Protein AF-A0A1V5UL06-F1 (afdb_monomer_lite)

Structure (mmCIF, N/CA/C/O backbone):
data_AF-A0A1V5UL06-F1
#
_entry.id   AF-A0A1V5UL06-F1
#
loop_
_atom_site.group_PDB
_atom_site.id
_atom_site.type_symbol
_atom_site.label_atom_id
_atom_site.label_alt_id
_atom_site.label_comp_id
_atom_site.label_asym_id
_atom_site.label_entity_id
_atom_site.label_seq_id
_atom_site.pdbx_PDB_ins_code
_atom_site.Cartn_x
_atom_site.Cartn_y
_atom_site.Cartn_z
_atom_site.occupancy
_atom_site.B_iso_or_equiv
_atom_site.auth_seq_id
_atom_site.auth_comp_id
_atom_site.auth_asym_id
_atom_site.auth_atom_id
_atom_site.pdbx_PDB_model_num
ATOM 1 N N . MET A 1 1 ? -26.670 49.322 -20.305 1.00 61.91 1 MET A N 1
ATOM 2 C CA . MET A 1 1 ? -25.931 48.305 -21.074 1.00 61.91 1 MET A CA 1
ATOM 3 C C . MET A 1 1 ? -24.459 48.566 -20.873 1.00 61.91 1 MET A C 1
ATOM 5 O O . MET A 1 1 ? -24.045 49.711 -21.017 1.00 61.91 1 MET A O 1
ATOM 9 N N . THR A 1 2 ? -23.713 47.546 -20.482 1.00 67.88 2 THR A N 1
ATOM 10 C CA . THR A 1 2 ? -22.257 47.604 -20.325 1.00 67.88 2 THR A CA 1
ATOM 11 C C . THR A 1 2 ? -21.647 46.531 -21.209 1.00 67.88 2 THR A C 1
ATOM 13 O O . THR A 1 2 ? -22.184 45.426 -21.271 1.00 67.88 2 THR A O 1
ATOM 16 N N . ASP A 1 3 ? -20.546 46.858 -21.878 1.00 75.12 3 ASP A N 1
ATOM 17 C CA . ASP A 1 3 ? -19.713 45.863 -22.546 1.00 75.12 3 ASP A CA 1
ATOM 18 C C . ASP A 1 3 ? -18.930 45.094 -21.473 1.00 75.12 3 ASP A C 1
ATOM 20 O O . ASP A 1 3 ? -18.195 45.691 -20.681 1.00 75.12 3 ASP A O 1
ATOM 24 N N . PHE A 1 4 ? -19.141 43.782 -21.407 1.00 76.56 4 PHE A N 1
ATOM 25 C CA . PHE A 1 4 ? -18.354 42.874 -20.588 1.00 76.56 4 PHE A CA 1
ATOM 26 C C . PHE A 1 4 ? -17.650 41.876 -21.503 1.00 76.56 4 PHE A C 1
ATOM 28 O O . PHE A 1 4 ? -18.233 40.868 -21.901 1.00 76.56 4 PHE A O 1
ATOM 35 N N . ASN A 1 5 ? -16.384 42.153 -21.821 1.00 79.12 5 ASN A N 1
ATOM 36 C CA . ASN A 1 5 ? -15.548 41.300 -22.667 1.00 79.12 5 ASN A CA 1
ATOM 37 C C . ASN A 1 5 ? -16.229 40.936 -24.003 1.00 79.12 5 ASN A C 1
ATOM 39 O O . ASN A 1 5 ? -16.225 39.775 -24.406 1.00 79.12 5 ASN A O 1
ATOM 43 N N . GLY A 1 6 ? -16.841 41.910 -24.677 1.00 74.81 6 GLY A N 1
ATOM 44 C CA . GLY A 1 6 ? -17.503 41.732 -25.970 1.00 74.81 6 GLY A CA 1
ATOM 45 C C . GLY A 1 6 ? -18.947 41.229 -25.893 1.00 74.81 6 GLY A C 1
ATOM 46 O O . GLY A 1 6 ? -19.542 40.982 -26.939 1.00 74.81 6 GLY A O 1
ATOM 47 N N . LEU A 1 7 ? -19.511 41.062 -24.691 1.00 79.12 7 LEU A N 1
ATOM 48 C CA . LEU A 1 7 ? -20.923 40.740 -24.468 1.00 79.12 7 LEU A CA 1
ATOM 49 C C . LEU A 1 7 ? -21.675 41.983 -23.984 1.00 79.12 7 LEU A C 1
ATOM 51 O O . LEU A 1 7 ? -21.314 42.577 -22.963 1.00 79.12 7 LEU A O 1
ATOM 55 N N . ILE A 1 8 ? -22.761 42.347 -24.667 1.00 78.75 8 ILE A N 1
ATOM 56 C CA . ILE A 1 8 ? -23.627 43.451 -24.261 1.00 78.75 8 ILE A CA 1
ATOM 57 C C . ILE A 1 8 ? -24.558 42.958 -23.153 1.00 78.75 8 ILE A C 1
ATOM 59 O O . ILE A 1 8 ? -25.515 42.219 -23.379 1.00 78.75 8 ILE A O 1
ATOM 63 N N . GLN A 1 9 ? -24.294 43.391 -21.920 1.00 77.31 9 GLN A N 1
ATOM 64 C CA . GLN A 1 9 ? -25.075 42.977 -20.757 1.00 77.31 9 GLN A CA 1
ATOM 65 C C . GLN A 1 9 ? -26.069 44.054 -20.317 1.00 77.31 9 GLN A C 1
ATOM 67 O O . GLN A 1 9 ? -25.774 45.257 -20.289 1.00 77.31 9 GLN A O 1
ATOM 72 N N . LEU A 1 10 ? -27.261 43.608 -19.919 1.00 79.50 10 LEU A N 1
ATOM 73 C CA . LEU A 1 10 ? -28.207 44.417 -19.157 1.00 79.50 10 LEU A CA 1
ATOM 74 C C . LEU A 1 10 ? -27.767 44.439 -17.683 1.00 79.50 10 LEU A C 1
ATOM 76 O O . LEU A 1 10 ? -27.421 43.400 -17.128 1.00 79.50 10 LEU A O 1
ATOM 80 N N . GLN A 1 11 ? -27.791 45.614 -17.051 1.00 73.38 11 GLN A N 1
ATOM 81 C CA . GLN A 1 11 ? -27.535 45.781 -15.613 1.00 73.38 11 GLN A CA 1
ATOM 82 C C . GLN A 1 11 ? -28.785 46.344 -14.925 1.00 73.38 11 GLN A C 1
ATOM 84 O O . GLN A 1 11 ? -29.619 46.961 -15.590 1.00 73.38 11 GLN A O 1
ATOM 89 N N . ASP A 1 12 ? -28.935 46.081 -13.623 1.00 66.75 12 ASP A N 1
ATOM 90 C CA . ASP A 1 12 ? -30.013 46.594 -12.757 1.00 66.75 12 ASP A CA 1
ATOM 91 C C . ASP A 1 12 ? -31.441 46.395 -13.303 1.00 66.75 12 ASP A C 1
ATOM 93 O O . ASP A 1 12 ? -32.307 47.266 -13.218 1.00 66.75 12 ASP A O 1
ATOM 97 N N . SER A 1 13 ? -31.700 45.231 -13.904 1.00 69.44 13 SER A N 1
ATOM 98 C CA . SER A 1 13 ? -32.981 44.930 -14.552 1.00 69.44 13 SER A CA 1
ATOM 99 C C . SER A 1 13 ? -33.966 44.245 -13.603 1.00 69.44 13 SER A C 1
ATOM 101 O O . SER A 1 13 ? -33.630 43.274 -12.929 1.00 69.44 13 SER A O 1
ATOM 103 N N . THR A 1 14 ? -35.220 44.703 -13.595 1.00 77.88 14 THR A N 1
ATOM 104 C CA . THR A 1 14 ? -36.337 43.987 -12.962 1.00 77.88 14 THR A CA 1
ATOM 105 C C . THR A 1 14 ? -36.957 43.020 -13.968 1.00 77.88 14 THR A C 1
ATOM 107 O O . THR A 1 14 ? -37.513 43.426 -14.986 1.00 77.88 14 THR A O 1
ATOM 110 N N . LEU A 1 15 ? -36.858 41.718 -13.695 1.00 76.94 15 LEU A N 1
ATOM 111 C CA . LEU A 1 15 ? -37.462 40.679 -14.529 1.00 76.94 15 LEU A CA 1
ATOM 112 C C . LEU A 1 15 ? -38.913 40.454 -14.095 1.00 76.94 15 LEU A C 1
ATOM 114 O O . LEU A 1 15 ? -39.171 40.022 -12.974 1.00 76.94 15 LEU A O 1
ATOM 118 N N . THR A 1 16 ? -39.864 40.718 -14.990 1.00 79.00 16 THR A N 1
ATOM 119 C CA . THR A 1 16 ? -41.279 40.383 -14.781 1.00 79.00 16 THR A CA 1
ATOM 120 C C . THR A 1 16 ? -41.680 39.291 -15.760 1.00 79.00 16 THR A C 1
ATOM 122 O O . THR A 1 16 ? -41.517 39.444 -16.969 1.00 79.00 16 THR A O 1
ATOM 125 N N . LYS A 1 17 ? -42.221 38.180 -15.252 1.00 77.06 17 LYS A N 1
ATOM 126 C CA . LYS A 1 17 ? -42.761 37.113 -16.098 1.00 77.06 17 LYS A CA 1
ATOM 127 C C . LYS A 1 17 ? -44.036 37.612 -16.784 1.00 77.06 17 LYS A C 1
ATOM 129 O O . LYS A 1 17 ? -45.027 37.890 -16.114 1.00 77.06 17 LYS A O 1
ATOM 134 N N . LEU A 1 18 ? -44.015 37.709 -18.109 1.00 77.12 18 LEU A N 1
ATOM 135 C CA . LEU A 1 18 ? -45.207 38.013 -18.903 1.00 77.12 18 LEU A CA 1
ATOM 136 C C . LEU A 1 18 ? -46.099 36.765 -19.011 1.00 77.12 18 LEU A C 1
ATOM 138 O O . LEU A 1 18 ? -45.602 35.646 -19.131 1.00 77.12 18 LEU A O 1
ATOM 142 N N . SER A 1 19 ? -47.420 36.951 -18.957 1.00 77.06 19 SER A N 1
ATOM 143 C CA . SER A 1 19 ? -48.423 35.881 -19.103 1.00 77.06 19 SER A CA 1
ATOM 144 C C . SER A 1 19 ? -48.846 35.629 -20.555 1.00 77.06 19 SER A C 1
ATOM 146 O O . SER A 1 19 ? -49.510 34.636 -20.843 1.00 77.06 19 SER A O 1
ATOM 148 N N . THR A 1 20 ? -48.462 36.510 -21.476 1.00 80.19 20 THR A N 1
ATOM 149 C CA . THR A 1 20 ? -48.689 36.379 -22.918 1.00 80.19 20 THR A CA 1
ATOM 150 C C . THR A 1 20 ? -47.498 35.715 -23.597 1.00 80.19 20 THR A C 1
ATOM 152 O O . THR A 1 20 ? -46.355 36.098 -23.346 1.00 80.19 20 THR A O 1
ATOM 155 N N . ALA A 1 21 ? -47.765 34.757 -24.488 1.00 74.25 21 ALA A N 1
ATOM 156 C CA . ALA A 1 21 ? -46.732 34.140 -25.313 1.00 74.25 21 ALA A CA 1
ATOM 157 C C . ALA A 1 21 ? -46.063 35.195 -26.209 1.00 74.25 21 ALA A C 1
ATOM 159 O O . ALA A 1 21 ? -46.745 35.969 -26.884 1.00 74.25 21 ALA A O 1
ATOM 160 N N . LEU A 1 22 ? -44.731 35.229 -26.193 1.00 72.94 22 LEU A N 1
ATOM 161 C CA . LEU A 1 22 ? -43.948 36.029 -27.129 1.00 72.94 22 LEU A CA 1
ATOM 162 C C . LEU A 1 22 ? -43.941 35.348 -28.508 1.00 72.94 22 LEU A C 1
ATOM 164 O O . LEU A 1 22 ? -44.071 34.121 -28.577 1.00 72.94 22 LEU A O 1
ATOM 168 N N . PRO A 1 23 ? -43.797 36.112 -29.605 1.00 77.25 23 PRO A N 1
ATOM 169 C CA . PRO A 1 23 ? -43.572 35.527 -30.921 1.00 77.25 23 PRO A CA 1
ATOM 170 C C . PRO A 1 23 ? -42.340 34.612 -30.894 1.00 77.25 23 PRO A C 1
ATOM 172 O O . PRO A 1 23 ? -41.382 34.873 -30.163 1.00 77.25 23 PRO A O 1
ATOM 175 N N . ALA A 1 24 ? -42.380 33.536 -31.683 1.00 73.56 24 ALA A N 1
ATOM 176 C CA . ALA A 1 24 ? -41.261 32.609 -31.796 1.00 73.56 24 ALA A CA 1
ATOM 177 C C . ALA A 1 24 ? -39.999 33.359 -32.246 1.00 73.56 24 ALA A C 1
ATOM 179 O O . ALA A 1 24 ? -40.051 34.188 -33.157 1.00 73.56 24 ALA A O 1
ATOM 180 N N . ILE A 1 25 ? -38.877 33.076 -31.587 1.00 74.56 25 ILE A N 1
ATOM 181 C CA . ILE A 1 25 ? -37.585 33.662 -31.936 1.00 74.56 25 ILE A CA 1
ATOM 182 C C . ILE A 1 25 ? -37.149 33.056 -33.271 1.00 74.56 25 ILE A C 1
ATOM 184 O O . ILE A 1 25 ? -37.057 31.836 -33.403 1.00 74.56 25 ILE A O 1
ATOM 188 N N . GLU A 1 26 ? -36.886 33.902 -34.266 1.00 80.69 26 GLU A N 1
ATOM 189 C CA . GLU A 1 26 ? -36.303 33.450 -35.527 1.00 80.69 26 GLU A CA 1
ATOM 190 C C . GLU A 1 26 ? -34.843 33.049 -35.289 1.00 80.69 26 GLU A C 1
ATOM 192 O O . GLU A 1 26 ? -33.985 33.884 -34.978 1.00 80.69 26 GLU A O 1
ATOM 197 N N . THR A 1 27 ? -34.579 31.748 -35.399 1.00 87.81 27 THR A N 1
ATOM 198 C CA . THR A 1 27 ? -33.259 31.173 -35.141 1.00 87.81 27 THR A CA 1
ATOM 199 C C . THR A 1 27 ? -32.315 31.485 -36.291 1.00 87.81 27 THR A C 1
ATOM 201 O O . THR A 1 27 ? -32.637 31.251 -37.455 1.00 87.81 27 THR A O 1
ATOM 204 N N . HIS A 1 28 ? -31.131 32.004 -35.974 1.00 91.62 28 HIS A N 1
ATOM 205 C CA . HIS A 1 28 ? -30.119 32.292 -36.983 1.00 91.62 28 HIS A CA 1
ATOM 206 C C . HIS A 1 28 ? -29.269 31.049 -37.265 1.00 91.62 28 HIS A C 1
ATOM 208 O O . HIS A 1 28 ? -28.649 30.501 -36.357 1.00 91.62 28 HIS A O 1
ATOM 214 N N . VAL A 1 29 ? -29.243 30.594 -38.517 1.00 94.56 29 VAL A N 1
ATOM 215 C CA . VAL A 1 29 ? -28.489 29.397 -38.910 1.00 94.56 29 VAL A CA 1
ATOM 216 C C . VAL A 1 29 ? -27.046 29.776 -39.225 1.00 94.56 29 VAL A C 1
ATOM 218 O O . VAL A 1 29 ? -26.790 30.567 -40.130 1.00 94.56 29 VAL A O 1
ATOM 221 N N . LEU A 1 30 ? -26.111 29.184 -38.491 1.00 93.75 30 LEU A N 1
ATOM 222 C CA . LEU A 1 30 ? -24.681 29.272 -38.740 1.00 93.75 30 LEU A CA 1
ATOM 223 C C . LEU A 1 30 ? -24.269 28.120 -39.657 1.00 93.75 30 LEU A C 1
ATOM 225 O O . LEU A 1 30 ? -24.392 26.951 -39.292 1.00 93.75 30 LEU A O 1
ATOM 229 N N . THR A 1 31 ? -23.768 28.456 -40.843 1.00 90.50 31 THR A N 1
ATOM 230 C CA . THR A 1 31 ? -23.200 27.492 -41.803 1.00 90.50 31 THR A CA 1
ATOM 231 C C . THR A 1 31 ? -21.673 27.528 -41.843 1.00 90.50 31 THR A C 1
ATOM 233 O O . THR A 1 31 ? -21.047 26.637 -42.406 1.00 90.50 31 THR A O 1
ATOM 236 N N . GLU A 1 32 ? -21.074 28.562 -41.256 1.00 91.56 32 GLU A N 1
ATOM 237 C CA . GLU A 1 32 ? -19.635 28.745 -41.106 1.00 91.56 32 GLU A CA 1
ATOM 238 C C . GLU A 1 32 ? -19.341 29.498 -39.803 1.00 91.56 32 GLU A C 1
ATOM 240 O O . GLU A 1 32 ? -20.228 30.134 -39.223 1.00 91.56 32 GLU A O 1
ATOM 245 N N . TRP A 1 33 ? -18.092 29.444 -39.339 1.00 94.31 33 TRP A N 1
ATOM 246 C CA . TRP A 1 33 ? -17.655 30.212 -38.177 1.00 94.31 33 TRP A CA 1
ATOM 247 C C . TRP A 1 33 ? -16.930 31.486 -38.613 1.00 94.31 33 TRP A C 1
ATOM 249 O O . TRP A 1 33 ? -15.745 31.455 -38.933 1.00 94.31 33 TRP A O 1
ATOM 259 N N . ASN A 1 34 ? -17.650 32.611 -38.632 1.00 91.94 34 ASN A N 1
ATOM 260 C CA . ASN A 1 34 ? -17.137 33.897 -39.109 1.00 91.94 34 ASN A CA 1
ATOM 261 C C . ASN A 1 34 ? -17.421 35.025 -38.095 1.00 91.94 34 ASN A C 1
ATOM 263 O O . ASN A 1 34 ? -18.500 35.626 -38.120 1.00 91.94 34 ASN A O 1
ATOM 267 N N . PRO A 1 35 ? -16.472 35.344 -37.193 1.00 89.06 35 PRO A N 1
ATOM 268 C CA . PRO A 1 35 ? -16.666 36.349 -36.144 1.00 89.06 35 PRO A CA 1
ATOM 269 C C . PRO A 1 35 ? -17.050 37.743 -36.653 1.00 89.06 35 PRO A C 1
ATOM 271 O O . PRO A 1 35 ? -17.808 38.445 -35.988 1.00 89.06 35 PRO A O 1
ATOM 274 N N . ALA A 1 36 ? -16.570 38.143 -37.835 1.00 87.12 36 ALA A N 1
ATOM 275 C CA . ALA A 1 36 ? -16.903 39.442 -38.416 1.00 87.12 36 ALA A CA 1
ATOM 276 C C . ALA A 1 36 ? -18.378 39.512 -38.841 1.00 87.12 36 ALA A C 1
ATOM 278 O O . ALA A 1 36 ? -19.034 40.529 -38.623 1.00 87.12 36 ALA A O 1
ATOM 279 N N . ALA A 1 37 ? -18.912 38.420 -39.396 1.00 87.75 37 ALA A N 1
ATOM 280 C CA . ALA A 1 37 ? -20.323 38.313 -39.763 1.00 87.75 37 ALA A CA 1
ATOM 281 C C . ALA A 1 37 ? -21.251 38.192 -38.541 1.00 87.75 37 ALA A C 1
ATOM 283 O O . ALA A 1 37 ? -22.420 38.556 -38.631 1.00 87.75 37 ALA A O 1
ATOM 284 N N . MET A 1 38 ? -20.733 37.721 -37.401 1.00 89.94 38 MET A N 1
ATOM 285 C CA . MET A 1 38 ? -21.482 37.560 -36.147 1.00 89.94 38 MET A CA 1
ATOM 286 C C . MET A 1 38 ? -21.454 38.799 -35.239 1.00 89.94 38 MET A C 1
ATOM 288 O O . MET A 1 38 ? -22.048 38.783 -34.160 1.00 89.94 38 MET A O 1
ATOM 292 N N . ALA A 1 39 ? -20.787 39.883 -35.643 1.00 85.44 39 ALA A N 1
ATOM 293 C CA . ALA A 1 39 ? -20.718 41.107 -34.853 1.00 85.44 39 ALA A CA 1
ATOM 294 C C . ALA A 1 39 ? -22.126 41.628 -34.486 1.00 85.44 39 ALA A C 1
ATOM 296 O O . ALA A 1 39 ? -22.972 41.838 -35.355 1.00 85.44 39 ALA A O 1
ATOM 297 N N . GLY A 1 40 ? -22.377 41.831 -33.188 1.00 83.38 40 GLY A N 1
ATOM 298 C CA . GLY A 1 40 ? -23.677 42.264 -32.657 1.00 83.38 40 GLY A CA 1
ATOM 299 C C . GLY A 1 40 ? -24.748 41.169 -32.571 1.00 83.38 40 GLY A C 1
ATOM 300 O O . GLY A 1 40 ? -25.914 41.476 -32.335 1.00 83.38 40 GLY A O 1
ATOM 301 N N . MET A 1 41 ? -24.384 39.900 -32.785 1.00 88.12 41 MET A N 1
ATOM 302 C CA . MET A 1 41 ? -25.264 38.745 -32.560 1.00 88.12 41 MET A CA 1
ATOM 303 C C . MET A 1 41 ? -25.082 38.119 -31.169 1.00 88.12 41 MET A C 1
ATOM 305 O O . MET A 1 41 ? -25.566 37.016 -30.922 1.00 88.12 41 MET A O 1
ATOM 309 N N . ASP A 1 42 ? -24.384 38.786 -30.253 1.00 84.38 42 ASP A N 1
ATOM 310 C CA . ASP A 1 42 ? -24.183 38.303 -28.893 1.00 84.38 42 ASP A CA 1
ATOM 311 C C . ASP A 1 42 ? -25.525 38.146 -28.151 1.00 84.38 42 ASP A C 1
ATOM 313 O O . ASP A 1 42 ? -26.398 39.011 -28.173 1.00 84.38 42 ASP A O 1
ATOM 317 N N . GLY A 1 43 ? -25.735 36.971 -27.554 1.00 83.19 43 GLY A N 1
ATOM 318 C CA . GLY A 1 43 ? -27.001 36.584 -26.932 1.00 83.19 43 GLY A CA 1
ATOM 319 C C . GLY A 1 43 ? -28.100 36.146 -27.912 1.00 83.19 43 GLY A C 1
ATOM 320 O O . GLY A 1 43 ? -29.183 35.766 -27.461 1.00 83.19 43 GLY A O 1
ATOM 321 N N . ARG A 1 44 ? -27.856 36.154 -29.232 1.00 89.25 44 ARG A N 1
ATOM 322 C CA . ARG A 1 44 ? -28.825 35.680 -30.235 1.00 89.25 44 ARG A CA 1
ATOM 323 C C . ARG A 1 44 ? -28.981 34.160 -30.176 1.00 89.25 44 ARG A C 1
ATOM 325 O O . ARG A 1 44 ? -28.013 33.435 -29.959 1.00 89.25 44 ARG A O 1
ATOM 332 N N . TRP A 1 45 ? -30.199 33.674 -30.416 1.00 91.94 45 TRP A N 1
ATOM 333 C CA . TRP A 1 45 ? -30.465 32.245 -30.584 1.00 91.94 45 TRP A CA 1
ATOM 334 C C . TRP A 1 45 ? -30.001 31.777 -31.969 1.00 91.94 45 TRP A C 1
ATOM 336 O O . TRP A 1 45 ? -30.427 32.328 -32.991 1.00 91.94 45 TRP A O 1
ATOM 346 N N . VAL A 1 46 ? -29.112 30.786 -31.999 1.00 95.31 46 VAL A N 1
ATOM 347 C CA . VAL A 1 46 ? -28.470 30.272 -33.212 1.00 95.31 46 VAL A CA 1
ATOM 348 C C . VAL A 1 46 ? -28.626 28.762 -33.338 1.00 95.31 46 VAL A C 1
ATOM 350 O O . VAL A 1 46 ? -28.783 28.058 -32.341 1.00 95.31 46 VAL A O 1
ATOM 353 N N . LYS A 1 47 ? -28.532 28.269 -34.573 1.00 95.81 47 LYS A N 1
ATOM 354 C CA . LYS A 1 47 ? -28.497 26.845 -34.907 1.00 95.81 47 LYS A CA 1
ATOM 355 C C . LYS A 1 47 ? -27.260 26.533 -35.741 1.00 95.81 47 LYS A C 1
ATOM 357 O O . LYS A 1 47 ? -26.999 27.236 -36.710 1.00 95.81 47 LYS A O 1
ATOM 362 N N . ALA A 1 48 ? -26.532 25.482 -35.391 1.00 96.00 48 ALA A N 1
ATOM 363 C CA . ALA A 1 48 ? -25.382 24.976 -36.134 1.00 96.00 48 ALA A CA 1
ATOM 364 C C . ALA A 1 48 ? -25.439 23.445 -36.161 1.00 96.00 48 ALA A C 1
ATOM 366 O O . ALA A 1 48 ? -25.595 22.818 -35.116 1.00 96.00 48 ALA A O 1
ATOM 367 N N . GLU A 1 49 ? -25.331 22.838 -37.338 1.00 95.94 49 GLU A N 1
ATOM 368 C CA . GLU A 1 49 ? -25.481 21.388 -37.517 1.00 95.94 49 GLU A CA 1
ATOM 369 C C . GLU A 1 49 ? -24.203 20.757 -38.077 1.00 95.94 49 GLU A C 1
ATOM 371 O O . GLU A 1 49 ? -23.420 21.421 -38.759 1.00 95.94 49 GLU A O 1
ATOM 376 N N . GLY A 1 50 ? -23.993 19.471 -37.786 1.00 93.69 50 GLY A N 1
ATOM 377 C CA . GLY A 1 50 ? -22.860 18.702 -38.308 1.00 93.69 50 GLY A CA 1
ATOM 378 C C . GLY A 1 50 ? -21.501 19.108 -37.730 1.00 93.69 50 GLY A C 1
ATOM 379 O O . GLY A 1 50 ? -20.475 18.946 -38.391 1.00 93.69 50 GLY A O 1
ATOM 380 N N . LEU A 1 51 ? -21.470 19.663 -36.517 1.00 96.81 51 LEU A N 1
ATOM 381 C CA . LEU A 1 51 ? -20.236 20.112 -35.880 1.00 96.81 51 LEU A CA 1
ATOM 382 C C . LEU A 1 51 ? -19.398 18.916 -35.416 1.00 96.81 51 LEU A C 1
ATOM 384 O O . LEU A 1 51 ? -19.901 17.986 -34.789 1.00 96.81 51 LEU A O 1
ATOM 388 N N . VAL A 1 52 ? -18.098 18.965 -35.681 1.00 94.38 52 VAL A N 1
ATOM 389 C CA . VAL A 1 52 ? -17.140 17.924 -35.302 1.00 94.38 52 VAL A CA 1
ATOM 390 C C . VAL A 1 52 ? -16.436 18.331 -34.016 1.00 94.38 52 VAL A C 1
ATOM 392 O O . VAL A 1 52 ? -15.878 19.429 -33.928 1.00 94.38 52 VAL A O 1
ATOM 395 N N . LYS A 1 53 ? -16.422 17.436 -33.025 1.00 95.06 53 LYS A N 1
ATOM 396 C CA . LYS A 1 53 ? -15.636 17.601 -31.800 1.00 95.06 53 LYS A CA 1
ATOM 397 C C . LYS A 1 53 ? -14.160 17.350 -32.092 1.00 95.06 53 LYS A C 1
ATOM 399 O O . LYS A 1 53 ? -13.788 16.302 -32.603 1.00 95.06 53 LYS A O 1
ATOM 404 N N . VAL A 1 54 ? -13.318 18.310 -31.736 1.00 92.56 54 VAL A N 1
ATOM 405 C CA . VAL A 1 54 ? -11.863 18.227 -31.900 1.00 92.56 54 VAL A CA 1
ATOM 406 C C . VAL A 1 54 ? -11.202 17.784 -30.600 1.00 92.56 54 VAL A C 1
ATOM 408 O O . VAL A 1 54 ? -10.375 16.879 -30.603 1.00 92.56 54 VAL A O 1
ATOM 411 N N . SER A 1 55 ? -11.531 18.436 -29.485 1.00 90.50 55 SER A N 1
ATOM 412 C CA . SER A 1 55 ? -10.926 18.149 -28.182 1.00 90.50 55 SER A CA 1
ATOM 413 C C . SER A 1 55 ? -11.757 18.720 -27.031 1.00 90.50 55 SER A C 1
ATOM 415 O O . SER A 1 55 ? -12.697 19.488 -27.238 1.00 90.50 55 SER A O 1
ATOM 417 N N . GLY A 1 56 ? -11.405 18.337 -25.802 1.00 92.12 56 GLY A N 1
ATOM 418 C CA . GLY A 1 56 ? -12.082 18.774 -24.581 1.00 92.12 56 GLY A CA 1
ATOM 419 C C . GLY A 1 56 ? -13.151 17.794 -24.095 1.00 92.12 56 GLY A C 1
ATOM 420 O O . GLY A 1 56 ? -13.712 17.001 -24.854 1.00 92.12 56 GLY A O 1
ATOM 421 N N . THR A 1 57 ? -13.418 17.839 -22.797 1.00 94.19 57 THR A N 1
ATOM 422 C CA . THR A 1 57 ? -14.465 17.070 -22.120 1.00 94.19 57 THR A CA 1
ATOM 423 C C . THR A 1 57 ? -15.246 17.996 -21.203 1.00 94.19 57 THR A C 1
ATOM 425 O O . THR A 1 57 ? -14.751 19.046 -20.787 1.00 94.19 57 THR A O 1
ATOM 428 N N . ILE A 1 58 ? -16.479 17.612 -20.895 1.00 94.75 58 ILE A N 1
ATOM 429 C CA . ILE A 1 58 ? -17.266 18.269 -19.862 1.00 94.75 58 ILE A CA 1
ATOM 430 C C . ILE A 1 58 ? -16.881 17.685 -18.504 1.00 94.75 58 ILE A C 1
ATOM 432 O O . ILE A 1 58 ? -17.075 16.497 -18.254 1.00 94.75 58 ILE A O 1
ATOM 436 N N . ASP A 1 59 ? -16.374 18.544 -17.627 1.00 95.25 59 ASP A N 1
ATOM 437 C CA . ASP A 1 59 ? -16.254 18.313 -16.191 1.00 95.25 59 ASP A CA 1
ATOM 438 C C . ASP A 1 59 ? -17.412 19.041 -15.496 1.00 95.25 59 ASP A C 1
ATOM 440 O O . ASP A 1 59 ? -17.525 20.267 -15.558 1.00 95.25 59 ASP A O 1
ATOM 444 N N . THR A 1 60 ? -18.295 18.289 -14.843 1.00 92.62 60 THR A N 1
ATOM 445 C CA . THR A 1 60 ? -19.536 18.822 -14.265 1.00 92.62 60 THR A CA 1
ATOM 446 C C . THR A 1 60 ? -19.316 19.700 -13.031 1.00 92.62 60 THR A C 1
ATOM 448 O O . THR A 1 60 ? -20.250 20.397 -12.620 1.00 92.62 60 THR A O 1
ATOM 451 N N . ALA A 1 61 ? -18.100 19.725 -12.468 1.00 91.88 61 ALA A N 1
ATOM 452 C CA . ALA A 1 61 ? -17.731 20.548 -11.317 1.00 91.88 61 ALA A CA 1
ATOM 453 C C . ALA A 1 61 ? -17.168 21.934 -11.699 1.00 91.88 61 ALA A C 1
ATOM 455 O O . ALA A 1 61 ? -17.052 22.816 -10.840 1.00 91.88 61 ALA A O 1
ATOM 456 N N . LYS A 1 62 ? -16.815 22.168 -12.972 1.00 94.12 62 LYS A N 1
ATOM 457 C CA . LYS A 1 62 ? -16.191 23.425 -13.428 1.00 94.12 62 LYS A CA 1
ATOM 458 C C . LYS A 1 62 ? -16.653 23.854 -14.823 1.00 94.12 62 LYS A C 1
ATOM 460 O O . LYS A 1 62 ? -17.376 23.149 -15.514 1.00 94.12 62 LYS A O 1
ATOM 465 N N . ASN A 1 63 ? -16.272 25.067 -15.230 1.00 95.25 63 ASN A N 1
ATOM 466 C CA . ASN A 1 63 ? -16.524 25.513 -16.601 1.00 95.25 63 ASN A CA 1
ATOM 467 C C . ASN A 1 63 ? -15.703 24.650 -17.564 1.00 95.25 63 ASN A C 1
ATOM 469 O O . ASN A 1 63 ? -14.522 24.409 -17.307 1.00 95.25 63 ASN A O 1
ATOM 473 N N . SER A 1 64 ? -16.319 24.224 -18.659 1.00 96.25 64 SER A N 1
ATOM 474 C CA . SER A 1 64 ? -15.709 23.313 -19.625 1.00 96.25 64 SER A CA 1
ATOM 475 C C . SER A 1 64 ? -15.731 23.929 -21.016 1.00 96.25 64 SER A C 1
ATOM 477 O O . SER A 1 64 ? -16.776 24.370 -21.489 1.00 96.25 64 SER A O 1
ATOM 479 N N . ASP A 1 65 ? -14.571 23.959 -21.662 1.00 96.19 65 ASP A N 1
ATOM 480 C CA . ASP A 1 65 ? -14.390 24.473 -23.015 1.00 96.19 65 ASP A CA 1
ATOM 481 C C . ASP A 1 65 ? -14.114 23.303 -23.961 1.00 96.19 65 ASP A C 1
ATOM 483 O O . ASP A 1 65 ? -13.126 22.583 -23.802 1.00 96.19 65 ASP A O 1
ATOM 487 N N . ILE A 1 66 ? -15.014 23.096 -24.919 1.00 97.62 66 ILE A N 1
ATOM 488 C CA . ILE A 1 66 ? -14.957 22.004 -25.882 1.00 97.62 66 ILE A CA 1
ATOM 489 C C . ILE A 1 66 ? -14.650 22.613 -27.241 1.00 97.62 66 ILE A C 1
ATOM 491 O O . ILE A 1 66 ? -15.384 23.471 -27.733 1.00 97.62 66 ILE A O 1
ATOM 495 N N . LYS A 1 67 ? -13.552 22.168 -27.854 1.00 97.00 67 LYS A N 1
ATOM 496 C CA . LYS A 1 67 ? -13.154 22.637 -29.179 1.00 97.00 67 LYS A CA 1
ATOM 497 C C . LYS A 1 67 ? -13.926 21.869 -30.236 1.00 97.00 67 LYS A C 1
ATOM 499 O O . LYS A 1 67 ? -13.852 20.641 -30.294 1.00 97.00 67 LYS A O 1
ATOM 504 N N . ILE A 1 68 ? -14.654 22.601 -31.066 1.00 97.06 68 ILE A N 1
ATOM 505 C CA . ILE A 1 68 ? -15.488 22.086 -32.152 1.00 97.06 68 ILE A CA 1
ATOM 506 C C . ILE A 1 68 ? -15.186 22.839 -33.447 1.00 97.06 68 ILE A C 1
ATOM 508 O O . ILE A 1 68 ? -14.588 23.912 -33.419 1.00 97.06 68 ILE A O 1
ATOM 512 N N . LYS A 1 69 ? -15.591 22.286 -34.587 1.00 95.44 69 LYS A N 1
ATOM 513 C CA . LYS A 1 69 ? -15.506 22.960 -35.887 1.00 95.44 69 LYS A CA 1
ATOM 514 C C . LYS A 1 69 ? -16.634 22.522 -36.812 1.00 95.44 69 LYS A C 1
ATOM 516 O O . LYS A 1 69 ? -17.171 21.428 -36.656 1.00 95.44 69 LYS A O 1
ATOM 521 N N . PHE A 1 70 ? -16.929 23.327 -37.827 1.00 94.50 70 PHE A N 1
ATOM 522 C CA . PHE A 1 70 ? -17.570 22.790 -39.031 1.00 94.50 70 PHE A CA 1
ATOM 523 C C . PHE A 1 70 ? -16.587 21.835 -39.741 1.00 94.50 70 PHE A C 1
ATOM 525 O O . PHE A 1 70 ? -15.375 22.009 -39.577 1.00 94.50 70 PHE A O 1
ATOM 532 N N . PRO A 1 71 ? -17.048 20.841 -40.523 1.00 87.62 71 PRO A N 1
ATOM 533 C CA . PRO A 1 71 ? -16.178 19.815 -41.115 1.00 87.62 71 PRO A CA 1
ATOM 534 C C . PRO A 1 71 ? -14.910 20.366 -41.802 1.00 87.62 71 PRO A C 1
ATOM 536 O O . PRO A 1 71 ? -13.802 19.883 -41.535 1.00 87.62 71 PRO A O 1
ATOM 539 N N . GLU A 1 72 ? -15.059 21.453 -42.566 1.00 84.38 72 GLU A N 1
ATOM 540 C CA . GLU A 1 72 ? -13.985 22.159 -43.289 1.00 84.38 72 GLU A CA 1
ATOM 541 C C . GLU A 1 72 ? -13.671 23.560 -42.713 1.00 84.38 72 GLU A C 1
ATOM 543 O O . GLU A 1 72 ? -13.057 24.389 -43.379 1.00 84.38 72 GLU A O 1
ATOM 548 N N . GLY A 1 73 ? -14.101 23.846 -41.478 1.00 85.19 73 GLY A N 1
ATOM 549 C CA . GLY A 1 73 ? -13.986 25.167 -40.850 1.00 85.19 73 GLY A CA 1
ATOM 550 C C . GLY A 1 73 ? -12.905 25.285 -39.772 1.00 85.19 73 GLY A C 1
ATOM 551 O O . GLY A 1 73 ? -12.285 24.303 -39.350 1.00 85.19 73 GLY A O 1
ATOM 552 N N . GLU A 1 74 ? -12.713 26.514 -39.291 1.00 89.56 74 GLU A N 1
ATOM 553 C CA . GLU A 1 74 ? -11.848 26.804 -38.146 1.00 89.56 74 GLU A CA 1
ATOM 554 C C . GLU A 1 74 ? -12.433 26.275 -36.829 1.00 89.56 74 GLU A C 1
ATOM 556 O O . GLU A 1 74 ? -13.639 26.055 -36.693 1.00 89.56 74 GLU A O 1
ATOM 561 N N . GLN A 1 75 ? -11.552 26.063 -35.849 1.00 94.44 75 GLN A N 1
ATOM 562 C CA . GLN A 1 75 ? -11.941 25.606 -34.520 1.00 94.44 75 GLN A CA 1
ATOM 563 C C . GLN A 1 75 ? -12.476 26.758 -33.676 1.00 94.44 75 GLN A C 1
ATOM 565 O O . GLN A 1 75 ? -11.886 27.835 -33.620 1.00 94.44 75 GLN A O 1
ATOM 570 N N . PHE A 1 76 ? -13.547 26.488 -32.944 1.00 95.69 76 PHE A N 1
ATOM 571 C CA . PHE A 1 76 ? -14.157 27.414 -32.004 1.00 95.69 76 PHE A CA 1
ATOM 572 C C . PHE A 1 76 ? -14.716 26.679 -30.785 1.00 95.69 76 PHE A C 1
ATOM 574 O O . PHE A 1 76 ? -14.593 25.459 -30.654 1.00 95.69 76 PHE A O 1
ATOM 581 N N . SER A 1 77 ? -15.265 27.441 -29.844 1.00 96.56 77 SER A N 1
ATOM 582 C CA . SER A 1 77 ? -15.651 26.941 -28.528 1.00 96.56 77 SER A CA 1
ATOM 583 C C . SER A 1 77 ? -17.142 26.633 -28.428 1.00 96.56 77 SER A C 1
ATOM 585 O O . SER A 1 77 ? -17.985 27.495 -28.680 1.00 96.56 77 SER A O 1
ATOM 587 N N . LEU A 1 78 ? -17.449 25.421 -27.968 1.00 97.56 78 LEU A N 1
ATOM 588 C CA . LEU A 1 78 ? -18.688 25.072 -27.280 1.00 97.56 78 LEU A CA 1
ATOM 589 C C . LEU A 1 78 ? -18.398 25.135 -25.774 1.00 97.56 78 LEU A C 1
ATOM 591 O O . LEU A 1 78 ? -17.704 24.275 -25.234 1.00 97.56 78 LEU A O 1
ATOM 595 N N . TYR A 1 79 ? -18.871 26.181 -25.102 1.00 97.00 79 TYR A N 1
ATOM 596 C CA . TYR A 1 79 ? -18.479 26.517 -23.735 1.00 97.00 79 TYR A CA 1
ATOM 597 C C . TYR A 1 79 ? -19.600 26.237 -22.732 1.00 97.00 79 TYR A C 1
ATOM 599 O O . TYR A 1 79 ? -20.553 27.011 -22.608 1.00 97.00 79 TYR A O 1
ATOM 607 N N . MET A 1 80 ? -19.471 25.157 -21.962 1.00 95.94 80 MET A N 1
ATOM 608 C CA . MET A 1 80 ? -20.414 24.827 -20.895 1.00 95.94 80 MET A CA 1
ATOM 609 C C . MET A 1 80 ? -20.042 25.550 -19.593 1.00 95.94 80 MET A C 1
ATOM 611 O O . MET A 1 80 ? -18.954 25.372 -19.038 1.00 95.94 80 MET A O 1
ATOM 615 N N . SER A 1 81 ? -20.980 26.330 -19.056 1.00 94.00 81 SER A N 1
ATOM 616 C CA . SER A 1 81 ? -20.824 26.986 -17.756 1.00 94.00 81 SER A CA 1
ATOM 617 C C . SER A 1 81 ? -21.164 26.045 -16.596 1.00 94.00 81 SER A C 1
ATOM 619 O O . SER A 1 81 ? -22.176 25.353 -16.631 1.00 94.00 81 SER A O 1
ATOM 621 N N . ARG A 1 82 ? -20.397 26.105 -15.500 1.00 94.12 82 ARG A N 1
ATOM 622 C CA . ARG A 1 82 ? -20.712 25.413 -14.236 1.00 94.12 82 ARG A CA 1
ATOM 623 C C . ARG A 1 82 ? -21.997 25.909 -13.570 1.00 94.12 82 ARG A C 1
ATOM 625 O O . ARG A 1 82 ? -22.475 25.285 -12.632 1.00 94.12 82 ARG A O 1
ATOM 632 N N . TYR A 1 83 ? -22.512 27.055 -14.011 1.00 94.00 83 TYR A N 1
ATOM 633 C CA . TYR A 1 83 ? -23.640 27.742 -13.388 1.00 94.00 83 TYR A CA 1
ATOM 634 C C . TYR A 1 83 ? -25.007 27.382 -13.991 1.00 94.00 83 TYR A C 1
ATOM 636 O O . TYR A 1 83 ? -26.019 27.860 -13.487 1.00 94.00 83 TYR A O 1
ATOM 644 N N . ILE A 1 84 ? -25.063 26.543 -15.033 1.00 94.12 84 ILE A N 1
ATOM 645 C CA . ILE A 1 84 ? -26.328 25.933 -15.492 1.00 94.12 84 ILE A CA 1
ATOM 646 C C . ILE A 1 84 ? -26.762 24.832 -14.511 1.00 94.12 84 ILE A C 1
ATOM 648 O O . ILE A 1 84 ? -25.954 24.414 -13.684 1.00 94.12 84 ILE A O 1
ATOM 652 N N . ALA A 1 85 ? -28.012 24.366 -14.559 1.00 94.56 85 ALA A N 1
ATOM 653 C CA . ALA A 1 85 ? -28.528 23.411 -13.574 1.00 94.56 85 ALA A CA 1
ATOM 654 C C . ALA A 1 85 ? -27.750 22.078 -13.574 1.00 94.56 85 ALA A C 1
ATOM 656 O O . ALA A 1 85 ? -27.303 21.599 -14.611 1.00 94.56 85 ALA A O 1
ATOM 657 N N . GLU A 1 86 ? -27.579 21.469 -12.398 1.00 93.44 86 GLU A N 1
ATOM 658 C CA . GLU A 1 86 ? -26.792 20.237 -12.243 1.00 93.44 86 GLU A CA 1
ATOM 659 C C . GLU A 1 86 ? -27.286 19.053 -13.094 1.00 93.44 86 GLU A C 1
ATOM 661 O O . GLU A 1 86 ? -26.436 18.431 -13.735 1.00 93.44 86 GLU A O 1
ATOM 666 N N . PRO A 1 87 ? -28.603 18.773 -13.204 1.00 94.75 87 PRO A N 1
ATOM 667 C CA . PRO A 1 87 ? -29.092 17.714 -14.087 1.00 94.75 87 PRO A CA 1
ATOM 668 C C . PRO A 1 87 ? -28.691 17.929 -15.551 1.00 94.75 87 PRO A C 1
ATOM 670 O O . PRO A 1 87 ? -28.252 16.992 -16.212 1.00 94.75 87 PRO A O 1
ATOM 673 N N . ASP A 1 88 ? -28.745 19.175 -16.032 1.00 96.25 88 ASP A N 1
ATOM 674 C CA . ASP A 1 88 ? -28.331 19.521 -17.392 1.00 96.25 88 ASP A CA 1
ATOM 675 C C . ASP A 1 88 ? -26.827 19.331 -17.603 1.00 96.25 88 ASP A C 1
ATOM 677 O O . ASP A 1 88 ? -26.412 18.869 -18.663 1.00 96.25 88 ASP A O 1
ATOM 681 N N . ARG A 1 89 ? -25.994 19.656 -16.600 1.00 96.00 89 ARG A N 1
ATOM 682 C CA . ARG A 1 89 ? -24.541 19.420 -16.678 1.00 96.00 89 ARG A CA 1
ATOM 683 C C . ARG A 1 89 ? -24.232 17.931 -16.788 1.00 96.00 89 ARG A C 1
ATOM 685 O O . ARG A 1 89 ? -23.375 17.560 -17.584 1.00 96.00 89 ARG A O 1
ATOM 692 N N . LEU A 1 90 ? -24.912 17.099 -15.998 1.00 94.94 90 LEU A N 1
ATOM 693 C CA . LEU A 1 90 ? -24.736 15.645 -16.019 1.00 94.94 90 LEU A CA 1
ATOM 694 C C . LEU A 1 90 ? -25.141 15.056 -17.376 1.00 94.94 90 LEU A C 1
ATOM 696 O O . LEU A 1 90 ? -24.358 14.319 -17.970 1.00 94.94 90 LEU A O 1
ATOM 700 N N . GLU A 1 91 ? -26.300 15.443 -17.911 1.00 96.88 91 GLU A N 1
ATOM 701 C CA . GLU A 1 91 ? -26.781 14.935 -19.203 1.00 96.88 91 GLU A CA 1
ATOM 702 C C . GLU A 1 91 ? -25.933 15.446 -20.385 1.00 96.88 91 GLU A C 1
ATOM 704 O O . GLU A 1 91 ? -25.607 14.690 -21.302 1.00 96.88 91 GLU A O 1
ATOM 709 N N . LEU A 1 92 ? -25.506 16.716 -20.367 1.00 96.62 92 LEU A N 1
ATOM 710 C CA . LEU A 1 92 ? -24.568 17.242 -21.364 1.00 96.62 92 LEU A CA 1
ATOM 711 C C . LEU A 1 92 ? -23.223 16.507 -21.311 1.00 96.62 92 LEU A C 1
ATOM 713 O O . LEU A 1 92 ? -22.655 16.212 -22.366 1.00 96.62 92 LEU A O 1
ATOM 717 N N . ALA A 1 93 ? -22.723 16.199 -20.109 1.00 95.75 93 ALA A N 1
ATOM 718 C CA . ALA A 1 93 ? -21.492 15.437 -19.933 1.00 95.75 93 ALA A CA 1
ATOM 719 C C . ALA A 1 93 ? -21.617 14.029 -20.509 1.00 95.75 93 ALA A C 1
ATOM 721 O O . ALA A 1 93 ? -20.728 13.604 -21.243 1.00 95.75 93 ALA A O 1
ATOM 722 N N . GLU A 1 94 ? -22.724 13.339 -20.241 1.00 95.31 94 GLU A N 1
ATOM 723 C CA . GLU A 1 94 ? -23.008 12.024 -20.813 1.00 95.31 94 GLU A CA 1
ATOM 724 C C . GLU A 1 94 ? -23.015 12.074 -22.350 1.00 95.31 94 GLU A C 1
ATOM 726 O O . GLU A 1 94 ? -22.295 11.310 -22.995 1.00 95.31 94 GLU A O 1
ATOM 731 N N . LYS A 1 95 ? -23.727 13.043 -22.943 1.00 94.75 95 LYS A N 1
ATOM 732 C CA . LYS A 1 95 ? -23.797 13.228 -24.402 1.00 94.75 95 LYS A CA 1
ATOM 733 C C . LYS A 1 95 ? -22.431 13.514 -25.032 1.00 94.75 95 LYS A C 1
ATOM 735 O O . LYS A 1 95 ? -22.032 12.816 -25.957 1.00 94.75 95 LYS A O 1
ATOM 740 N N . ILE A 1 96 ? -21.722 14.543 -24.561 1.00 94.56 96 ILE A N 1
ATOM 741 C CA . ILE A 1 96 ? -20.499 15.061 -25.205 1.00 94.56 96 ILE A CA 1
ATOM 742 C C . ILE A 1 96 ? -19.257 14.220 -24.878 1.00 94.56 96 ILE A C 1
ATOM 744 O O . ILE A 1 96 ? -18.350 14.110 -25.712 1.00 94.56 96 ILE A O 1
ATOM 748 N N . ASN A 1 97 ? -19.168 13.639 -23.679 1.00 95.44 97 ASN A N 1
ATOM 749 C CA . ASN A 1 97 ? -18.039 12.775 -23.320 1.00 95.44 97 ASN A CA 1
ATOM 750 C C . ASN A 1 97 ? -18.204 11.360 -23.884 1.00 95.44 97 ASN A C 1
ATOM 752 O O . ASN A 1 97 ? -17.196 10.728 -24.176 1.00 95.44 97 ASN A O 1
ATOM 756 N N . GLY A 1 98 ? -19.444 10.897 -24.081 1.00 89.19 98 GLY A N 1
ATOM 757 C CA . GLY A 1 98 ? -19.772 9.599 -24.678 1.00 89.19 98 GLY A CA 1
ATOM 758 C C . GLY A 1 98 ? -19.873 9.588 -26.209 1.00 89.19 98 GLY A C 1
ATOM 759 O O . GLY A 1 98 ? -20.381 8.621 -26.778 1.00 89.19 98 GLY A O 1
ATOM 760 N N . MET A 1 99 ? -19.444 10.656 -26.891 1.00 87.75 99 MET A N 1
ATOM 761 C CA . MET A 1 99 ? -19.434 10.702 -28.356 1.00 87.75 99 MET A CA 1
ATOM 762 C C . MET A 1 99 ? -18.444 9.691 -28.945 1.00 87.75 99 MET A C 1
ATOM 764 O O . MET A 1 99 ? -17.287 9.627 -28.527 1.00 87.75 99 MET A O 1
ATOM 768 N N . GLY A 1 100 ? -18.891 8.958 -29.963 1.00 82.69 100 GLY A N 1
ATOM 769 C CA . GLY A 1 100 ? -18.028 8.184 -30.848 1.00 82.69 100 GLY A CA 1
ATOM 770 C C . GLY A 1 100 ? -17.241 9.085 -31.803 1.00 82.69 100 GLY A C 1
ATOM 771 O O . GLY A 1 100 ? -17.575 10.251 -32.004 1.00 82.69 100 GLY A O 1
ATOM 772 N N . VAL A 1 101 ? -16.195 8.536 -32.422 1.00 79.50 101 VAL A N 1
ATOM 773 C CA . VAL A 1 101 ? -15.281 9.286 -33.310 1.00 79.50 101 VAL A CA 1
ATOM 774 C C . VAL A 1 101 ? -15.947 9.840 -34.577 1.00 79.50 101 VAL A C 1
ATOM 776 O O . VAL A 1 101 ? -15.454 10.815 -35.136 1.00 79.50 101 VAL A O 1
ATOM 779 N N . ASN A 1 102 ? -17.072 9.251 -34.996 1.00 81.56 102 ASN A N 1
ATOM 780 C CA . ASN A 1 102 ? -17.841 9.656 -36.178 1.00 81.56 102 ASN A CA 1
ATOM 781 C C . ASN A 1 102 ? -19.118 10.441 -35.828 1.00 81.56 102 ASN A C 1
ATOM 783 O O . ASN A 1 102 ? -19.858 10.840 -36.726 1.00 81.56 102 ASN A O 1
ATOM 787 N N . ASP A 1 103 ? -19.401 10.649 -34.539 1.00 91.56 103 ASP A N 1
ATOM 788 C CA . ASP A 1 103 ? -20.580 11.392 -34.104 1.00 91.56 103 ASP A CA 1
ATOM 789 C C . ASP A 1 103 ? -20.418 12.887 -34.416 1.00 91.56 103 ASP A C 1
ATOM 791 O O . ASP A 1 103 ? -19.337 13.463 -34.272 1.00 91.56 103 ASP A O 1
ATOM 795 N N . THR A 1 104 ? -21.518 13.546 -34.777 1.00 94.69 104 THR A N 1
ATOM 796 C CA . THR A 1 104 ? -21.556 15.004 -34.963 1.00 94.69 104 THR A CA 1
ATOM 797 C C . THR A 1 104 ? -22.493 15.670 -33.963 1.00 94.69 104 THR A C 1
ATOM 799 O O . THR A 1 104 ? -23.378 15.041 -33.378 1.00 94.69 104 THR A O 1
ATOM 802 N N . ILE A 1 105 ? -22.272 16.960 -33.725 1.00 97.38 105 ILE A N 1
ATOM 803 C CA . ILE A 1 105 ? -23.055 17.780 -32.805 1.00 97.38 105 ILE A CA 1
ATOM 804 C C . ILE A 1 105 ? -23.963 18.698 -33.619 1.00 97.38 105 ILE A C 1
ATOM 806 O O . ILE A 1 105 ? -23.495 19.503 -34.424 1.00 97.38 105 ILE A O 1
ATOM 810 N N . ASN A 1 106 ? -25.259 18.633 -33.335 1.00 97.44 106 ASN A N 1
ATOM 811 C CA . ASN A 1 106 ? -26.204 19.681 -33.686 1.00 97.44 106 ASN A CA 1
ATOM 812 C C . ASN A 1 106 ? -26.443 20.546 -32.447 1.00 97.44 106 ASN A C 1
ATOM 814 O O . ASN A 1 106 ? -26.851 20.046 -31.397 1.00 97.44 106 ASN A O 1
ATOM 818 N N . PHE A 1 107 ? -26.171 21.841 -32.571 1.00 97.56 107 PHE A N 1
ATOM 819 C CA . PHE A 1 107 ? -26.377 22.836 -31.532 1.00 97.56 107 PHE A CA 1
ATOM 820 C C . PHE A 1 107 ? -27.530 23.763 -31.901 1.00 97.56 107 PHE A C 1
ATOM 822 O O . PHE A 1 107 ? -27.573 24.299 -33.008 1.00 97.56 107 PHE A O 1
ATOM 829 N N . GLU A 1 108 ? -28.417 24.010 -30.945 1.00 96.12 108 GLU A N 1
ATOM 830 C CA . GLU A 1 108 ? -29.445 25.040 -31.042 1.00 96.12 108 GLU A CA 1
ATOM 831 C C . GLU A 1 108 ? -29.587 25.747 -29.692 1.00 96.12 108 GLU A C 1
ATOM 833 O O . GLU A 1 108 ? -30.062 25.175 -28.713 1.00 96.12 108 GLU A O 1
ATOM 838 N N . GLY A 1 109 ? -29.117 26.989 -29.613 1.00 94.44 109 GLY A N 1
ATOM 839 C CA . GLY A 1 109 ? -28.960 27.682 -28.340 1.00 94.44 109 GLY A CA 1
ATOM 840 C C . GLY A 1 109 ? -28.365 29.079 -28.485 1.00 94.44 109 GLY A C 1
ATOM 841 O O . GLY A 1 109 ? -28.234 29.593 -29.595 1.00 94.44 109 GLY A O 1
ATOM 842 N N . PRO A 1 110 ? -28.007 29.736 -27.373 1.00 93.69 110 PRO A N 1
ATOM 843 C CA . PRO A 1 110 ? -27.476 31.089 -27.414 1.00 93.69 110 PRO A CA 1
ATOM 844 C C . PRO A 1 110 ? -26.030 31.136 -27.927 1.00 93.69 110 PRO A C 1
ATOM 846 O O . PRO A 1 110 ? -25.167 30.361 -27.501 1.00 93.69 110 PRO A O 1
ATOM 849 N N . LEU A 1 111 ? -25.758 32.123 -28.781 1.00 93.56 111 LEU A N 1
ATOM 850 C CA . LEU A 1 111 ? -24.412 32.559 -29.135 1.00 93.56 111 LEU A CA 1
ATOM 851 C C . LEU A 1 111 ? -23.863 33.442 -28.005 1.00 93.56 111 LEU A C 1
ATOM 853 O O . LEU A 1 111 ? -24.305 34.573 -27.806 1.00 93.56 111 LEU A O 1
ATOM 857 N N . GLY A 1 112 ? -22.926 32.911 -27.226 1.00 90.62 112 GLY A N 1
ATOM 858 C CA . GLY A 1 112 ? -22.233 33.631 -26.163 1.00 90.62 112 GLY A CA 1
ATOM 859 C C . GLY A 1 112 ? -21.001 34.388 -26.661 1.00 90.62 112 GLY A C 1
ATOM 860 O O . GLY A 1 112 ? -20.506 34.162 -27.765 1.00 90.62 112 GLY A O 1
ATOM 861 N N . CYS A 1 113 ? -20.473 35.269 -25.809 1.00 86.62 113 CYS A N 1
ATOM 862 C CA . CYS A 1 113 ? -19.213 35.969 -26.042 1.00 86.62 113 CYS A CA 1
ATOM 863 C C . CYS A 1 113 ? -18.457 36.164 -24.715 1.00 86.62 113 CYS A C 1
ATOM 865 O O . CYS A 1 113 ? -19.052 36.573 -23.716 1.00 86.62 113 CYS A O 1
ATOM 867 N N . TYR A 1 114 ? -17.160 35.842 -24.700 1.00 86.50 114 TYR A N 1
ATOM 868 C CA . TYR A 1 114 ? -16.213 36.207 -23.638 1.00 86.50 114 TYR A CA 1
ATOM 869 C C . TYR A 1 114 ? -14.823 36.396 -24.253 1.00 86.50 114 TYR A C 1
ATOM 871 O O . TYR A 1 114 ? -14.066 35.445 -24.444 1.00 86.50 114 TYR A O 1
ATOM 879 N N . ASN A 1 115 ? -14.510 37.633 -24.628 1.00 86.06 115 ASN A N 1
ATOM 880 C CA . ASN A 1 115 ? -13.424 38.055 -25.522 1.00 86.06 115 ASN A CA 1
ATOM 881 C C . ASN A 1 115 ? -13.533 37.508 -26.959 1.00 86.06 115 ASN A C 1
ATOM 883 O O . ASN A 1 115 ? -13.135 38.198 -27.889 1.00 86.06 115 ASN A O 1
ATOM 887 N N . ASN A 1 116 ? -14.093 36.309 -27.149 1.00 89.88 116 ASN A N 1
ATOM 888 C CA . ASN A 1 116 ? -14.413 35.695 -28.436 1.00 89.88 116 ASN A CA 1
ATOM 889 C C . ASN A 1 116 ? -15.826 35.090 -28.409 1.00 89.88 116 ASN A C 1
ATOM 891 O O . ASN A 1 116 ? -16.328 34.732 -27.338 1.00 89.88 116 ASN A O 1
ATOM 895 N N . PHE A 1 117 ? -16.441 34.933 -29.586 1.00 93.88 117 PHE A N 1
ATOM 896 C CA . PHE A 1 117 ? -17.705 34.206 -29.732 1.00 93.88 117 PHE A CA 1
ATOM 897 C C . PHE A 1 117 ? -17.562 32.730 -29.339 1.00 93.88 117 PHE A C 1
ATOM 899 O O . PHE A 1 117 ? -16.504 32.122 -29.507 1.00 93.88 117 PHE A O 1
ATOM 906 N N . GLN A 1 118 ? -18.650 32.155 -28.835 1.00 95.00 118 GLN A N 1
ATOM 907 C CA . GLN A 1 118 ? -18.738 30.758 -28.411 1.00 95.00 118 GLN A CA 1
ATOM 908 C C . GLN A 1 118 ? -20.196 30.286 -28.417 1.00 95.00 118 GLN A C 1
ATOM 910 O O . GLN A 1 118 ? -21.115 31.079 -28.224 1.00 95.00 118 GLN A O 1
ATOM 915 N N . LEU A 1 119 ? -20.425 28.991 -28.617 1.00 97.19 119 LEU A N 1
ATOM 916 C CA . LEU A 1 119 ? -21.743 28.382 -28.437 1.00 97.19 119 LEU A CA 1
ATOM 917 C C . LEU A 1 119 ? -21.922 28.010 -26.962 1.00 97.19 119 LEU A C 1
ATOM 919 O O . LEU A 1 119 ? -21.060 27.343 -26.391 1.00 97.19 119 LEU A O 1
ATOM 923 N N . ASN A 1 120 ? -23.024 28.424 -26.336 1.00 95.81 120 ASN A N 1
ATOM 924 C CA . ASN A 1 120 ? -23.250 28.203 -24.905 1.00 95.81 120 ASN A CA 1
ATOM 925 C C . ASN A 1 120 ? -24.404 27.210 -24.682 1.00 95.81 120 ASN A C 1
ATOM 927 O O . ASN A 1 120 ? -25.564 27.621 -24.737 1.00 95.81 120 ASN A O 1
ATOM 931 N N . PRO A 1 121 ? -24.141 25.922 -24.392 1.00 95.81 121 PRO A N 1
ATOM 932 C CA . PRO A 1 121 ? -25.198 24.992 -24.028 1.00 95.81 121 PRO A CA 1
ATOM 933 C C . PRO A 1 121 ? -25.767 25.372 -22.658 1.00 95.81 121 PRO A C 1
ATOM 935 O O . PRO A 1 121 ? -25.078 25.307 -21.639 1.00 95.81 121 PRO A O 1
ATOM 938 N N . VAL A 1 122 ? -27.024 25.821 -22.644 1.00 92.94 122 VAL A N 1
ATOM 939 C CA . VAL A 1 122 ? -27.712 26.280 -21.421 1.00 92.94 122 VAL A CA 1
ATOM 940 C C . VAL A 1 122 ? -28.545 25.190 -20.749 1.00 92.94 122 VAL A C 1
ATOM 942 O O . VAL A 1 122 ? -28.927 25.348 -19.594 1.00 92.94 122 VAL A O 1
ATOM 945 N N . ASN A 1 123 ? -28.816 24.101 -21.468 1.00 94.00 123 ASN A N 1
ATOM 946 C CA . ASN A 1 123 ? -29.460 22.882 -20.986 1.00 94.00 123 ASN A CA 1
ATOM 947 C C . ASN A 1 123 ? -29.172 21.723 -21.954 1.00 94.00 123 ASN A C 1
ATOM 949 O O . ASN A 1 123 ? -28.647 21.940 -23.053 1.00 94.00 123 ASN A O 1
ATOM 953 N N . ALA A 1 124 ? -29.550 20.503 -21.584 1.00 90.12 124 ALA A N 1
ATOM 954 C CA . ALA A 1 124 ? -29.252 19.324 -22.391 1.00 90.12 124 ALA A CA 1
ATOM 955 C C . ALA A 1 124 ? -29.988 19.255 -23.741 1.00 90.12 124 ALA A C 1
ATOM 957 O O . ALA A 1 124 ? -29.540 18.532 -24.632 1.00 90.12 124 ALA A O 1
ATOM 958 N N . ALA A 1 125 ? -31.080 20.006 -23.922 1.00 94.00 125 ALA A N 1
ATOM 959 C CA . ALA A 1 125 ? -31.826 20.061 -25.181 1.00 94.00 125 ALA A CA 1
ATOM 960 C C . ALA A 1 125 ? -31.135 20.924 -26.251 1.00 94.00 125 ALA A C 1
ATOM 962 O O . ALA A 1 125 ? -31.394 20.744 -27.436 1.00 94.00 125 ALA A O 1
ATOM 963 N N . THR A 1 126 ? -30.222 21.819 -25.854 1.00 94.94 126 THR A N 1
ATOM 964 C CA . THR A 1 126 ? -29.456 22.652 -26.804 1.00 94.94 126 THR A CA 1
ATOM 965 C C . THR A 1 126 ? -28.413 21.881 -27.612 1.00 94.94 126 THR A C 1
ATOM 967 O O . THR A 1 126 ? -27.833 22.426 -28.549 1.00 94.94 126 THR A O 1
ATOM 970 N N . VAL A 1 127 ? -28.160 20.620 -27.254 1.00 97.00 127 VAL A N 1
ATOM 971 C CA . VAL A 1 127 ? -27.162 19.753 -27.881 1.00 97.00 127 VAL A CA 1
ATOM 972 C C . VAL A 1 127 ? -27.811 18.424 -28.239 1.00 97.00 127 VAL A C 1
ATOM 974 O O . VAL A 1 127 ? -28.265 17.677 -27.373 1.00 97.00 127 VAL A O 1
ATOM 977 N N . THR A 1 128 ? -27.793 18.103 -29.527 1.00 96.62 128 THR A N 1
ATOM 978 C CA . THR A 1 128 ? -28.192 16.797 -30.050 1.00 96.62 128 THR A CA 1
ATOM 979 C C . THR A 1 128 ? -26.980 16.121 -30.671 1.00 96.62 128 THR A C 1
ATOM 981 O O . THR A 1 128 ? -26.320 16.698 -31.533 1.00 96.62 128 THR A O 1
ATOM 984 N N . ILE A 1 129 ? -26.690 14.894 -30.237 1.00 95.31 129 ILE A N 1
ATOM 985 C CA . ILE A 1 129 ? -25.660 14.063 -30.859 1.00 95.31 129 ILE A CA 1
ATOM 986 C C . ILE A 1 129 ? -26.305 13.297 -32.005 1.00 95.31 129 ILE A C 1
ATOM 988 O O . ILE A 1 129 ? -27.228 12.511 -31.789 1.00 95.31 129 ILE A O 1
ATOM 992 N N . VAL A 1 130 ? -25.817 13.529 -33.217 1.00 92.44 130 VAL A N 1
ATOM 993 C CA . VAL A 1 130 ? -26.160 12.715 -34.379 1.00 92.44 130 VAL A CA 1
ATOM 994 C C . VAL A 1 130 ? -25.126 11.603 -34.446 1.00 92.44 130 VAL A C 1
ATOM 996 O O . VAL A 1 130 ? -23.940 11.873 -34.655 1.00 92.44 130 VAL A O 1
ATOM 999 N N . LYS A 1 131 ? -25.570 10.365 -34.210 1.00 87.81 131 LYS A N 1
ATOM 1000 C CA . LYS A 1 131 ? -24.694 9.196 -34.287 1.00 87.81 131 LYS A CA 1
ATOM 1001 C C . LYS A 1 131 ? -24.171 9.038 -35.708 1.00 87.81 131 LYS A C 1
ATOM 1003 O O . LYS A 1 131 ? -24.959 9.079 -36.652 1.00 87.81 131 LYS A O 1
ATOM 1008 N N . GLY A 1 132 ? -22.854 8.906 -35.842 1.00 71.69 132 GLY A N 1
ATOM 1009 C CA . GLY A 1 132 ? -22.249 8.560 -37.123 1.00 71.69 132 GLY A CA 1
ATOM 1010 C C . GLY A 1 132 ? -22.694 7.162 -37.545 1.00 71.69 132 GLY A C 1
ATOM 1011 O O . GLY A 1 132 ? -22.941 6.312 -36.690 1.00 71.69 132 GLY A O 1
ATOM 1012 N N . GLU A 1 133 ? -22.808 6.912 -38.847 1.00 60.97 133 GLU A N 1
ATOM 1013 C CA . GLU A 1 133 ? -22.895 5.533 -39.327 1.00 60.97 133 GLU A CA 1
ATOM 1014 C C . GLU A 1 133 ? -21.571 4.826 -38.986 1.00 60.97 133 GLU A C 1
ATOM 1016 O O . GLU A 1 133 ? -20.485 5.384 -39.196 1.00 60.97 133 GLU A O 1
ATOM 1021 N N . ASP A 1 134 ? -21.651 3.625 -38.405 1.00 53.31 134 ASP A N 1
ATOM 1022 C CA . ASP A 1 134 ? -20.472 2.776 -38.234 1.00 53.31 134 ASP A CA 1
ATOM 1023 C C . ASP A 1 134 ? -19.875 2.496 -39.622 1.00 53.31 134 ASP A C 1
ATOM 1025 O O . ASP A 1 134 ? -20.630 2.277 -40.576 1.00 53.31 134 ASP A O 1
ATOM 1029 N N . PRO A 1 135 ? -18.540 2.488 -39.785 1.00 48.56 135 PRO A N 1
ATOM 1030 C CA . PRO A 1 135 ? -17.963 2.029 -41.037 1.00 48.56 135 PRO A CA 1
ATOM 1031 C C . PRO A 1 135 ? -18.393 0.571 -41.249 1.00 48.56 135 PRO A C 1
ATOM 1033 O O . PRO A 1 135 ? -18.056 -0.302 -40.452 1.00 48.56 135 PRO A O 1
ATOM 1036 N N . GLU A 1 136 ? -19.147 0.290 -42.313 1.00 42.09 136 GLU A N 1
ATOM 1037 C CA . GLU A 1 136 ? -19.412 -1.086 -42.739 1.00 42.09 136 GLU A CA 1
ATOM 1038 C C . GLU A 1 136 ? -18.076 -1.751 -43.127 1.00 42.09 136 GLU A C 1
ATOM 1040 O O . GLU A 1 136 ? -17.563 -1.561 -44.230 1.00 42.09 136 GLU A O 1
ATOM 1045 N N . GLY A 1 137 ? -17.490 -2.522 -42.202 1.00 56.72 137 GLY A N 1
ATOM 1046 C CA . GLY A 1 137 ? -16.315 -3.368 -42.440 1.00 56.72 137 GLY A CA 1
ATOM 1047 C C . GLY A 1 137 ? -15.438 -3.594 -41.197 1.00 56.72 137 GLY A C 1
ATOM 1048 O O . GLY A 1 137 ? -15.509 -2.813 -40.249 1.00 56.72 137 GLY A O 1
ATOM 1049 N N . PRO A 1 138 ? -14.602 -4.655 -41.173 1.00 57.84 138 PRO A N 1
ATOM 1050 C CA . PRO A 1 138 ? -13.658 -4.885 -40.080 1.00 57.84 138 PRO A CA 1
ATOM 1051 C C . PRO A 1 138 ? -12.691 -3.701 -39.976 1.00 57.84 138 PRO A C 1
ATOM 1053 O O . PRO A 1 138 ? -11.936 -3.416 -40.909 1.00 57.84 138 PRO A O 1
ATOM 1056 N N . VAL A 1 139 ? -12.718 -2.992 -38.846 1.00 73.31 139 VAL A N 1
ATOM 1057 C CA . VAL A 1 139 ? -11.739 -1.937 -38.568 1.00 73.31 139 VAL A CA 1
ATOM 1058 C C . VAL A 1 139 ? -10.435 -2.595 -38.136 1.00 73.31 139 VAL A C 1
ATOM 1060 O O . VAL A 1 139 ? -10.395 -3.370 -37.185 1.00 73.31 139 VAL A O 1
ATOM 1063 N N . THR A 1 140 ? -9.360 -2.341 -38.874 1.00 81.75 140 THR A N 1
ATOM 1064 C CA . THR A 1 140 ? -8.045 -2.912 -38.571 1.00 81.75 140 THR A CA 1
ATOM 1065 C C . THR A 1 140 ? -7.419 -2.195 -37.377 1.00 81.75 140 THR A C 1
ATOM 1067 O O . THR A 1 140 ? -7.528 -0.965 -37.302 1.00 81.75 140 THR A O 1
ATOM 1070 N N . PRO A 1 141 ? -6.722 -2.904 -36.473 1.00 89.69 141 PRO A N 1
ATOM 1071 C CA . PRO A 1 141 ? -6.017 -2.253 -35.381 1.00 89.69 141 PRO A CA 1
ATOM 1072 C C . PRO A 1 141 ? -4.928 -1.346 -35.950 1.00 89.69 141 PRO A C 1
ATOM 1074 O O . PRO A 1 141 ? -4.249 -1.699 -36.913 1.00 89.69 141 PRO A O 1
ATOM 1077 N N . THR A 1 142 ? -4.766 -0.172 -35.350 1.00 90.88 142 THR A N 1
ATOM 1078 C CA . THR A 1 142 ? -3.684 0.775 -35.647 1.00 90.88 142 THR A CA 1
ATOM 1079 C C . THR A 1 142 ? -2.617 0.775 -34.559 1.00 90.88 142 THR A C 1
ATOM 1081 O O . THR A 1 142 ? -1.478 1.145 -34.824 1.00 90.88 142 THR A O 1
ATOM 1084 N N . GLU A 1 143 ? -2.966 0.342 -33.346 1.00 91.75 143 GLU A N 1
ATOM 1085 C CA . GLU A 1 143 ? -2.044 0.235 -32.217 1.00 91.75 143 GLU A CA 1
ATOM 1086 C C . GLU A 1 143 ? -2.404 -0.963 -31.334 1.00 91.75 143 GLU A C 1
ATOM 1088 O O . GLU A 1 143 ? -3.580 -1.235 -31.078 1.00 91.75 143 GLU A O 1
ATOM 1093 N N . LEU A 1 144 ? -1.369 -1.653 -30.854 1.00 94.56 144 LEU A N 1
ATOM 1094 C CA . LEU A 1 144 ? -1.445 -2.708 -29.851 1.00 94.56 144 LEU A CA 1
ATOM 1095 C C . LEU A 1 144 ? -0.473 -2.361 -28.720 1.00 94.56 144 LEU A C 1
ATOM 1097 O O . LEU A 1 144 ? 0.695 -2.068 -28.973 1.00 94.56 144 LEU A O 1
ATOM 1101 N N . SER A 1 145 ? -0.922 -2.419 -27.470 1.00 94.62 145 SER A N 1
ATOM 1102 C CA . SER A 1 145 ? -0.061 -2.194 -26.302 1.00 94.62 145 SER A CA 1
ATOM 1103 C C . SER A 1 145 ? -0.464 -3.092 -25.139 1.00 94.62 145 SER A C 1
ATOM 1105 O O . SER A 1 145 ? -1.591 -3.569 -25.080 1.00 94.62 145 SER A O 1
ATOM 1107 N N . PHE A 1 146 ? 0.450 -3.347 -24.203 1.00 94.56 146 PHE A N 1
ATOM 1108 C CA . PHE A 1 146 ? 0.165 -4.177 -23.033 1.00 94.56 146 PHE A CA 1
ATOM 1109 C C . PHE A 1 146 ? 0.042 -3.348 -21.757 1.00 94.56 146 PHE A C 1
ATOM 1111 O O . PHE A 1 146 ? 0.743 -2.355 -21.562 1.00 94.56 146 PHE A O 1
ATOM 1118 N N . THR A 1 147 ? -0.833 -3.775 -20.851 1.00 94.38 147 THR A N 1
ATOM 1119 C CA . THR A 1 147 ? -0.922 -3.255 -19.484 1.00 94.38 147 THR A CA 1
ATOM 1120 C C . THR A 1 147 ? -0.951 -4.417 -18.482 1.00 94.38 147 THR A C 1
ATOM 1122 O O . THR A 1 147 ? -1.910 -5.192 -18.479 1.00 94.38 147 THR A O 1
ATOM 1125 N N . PRO A 1 148 ? 0.082 -4.565 -17.628 1.00 92.69 148 PRO A N 1
ATOM 1126 C CA . PRO A 1 148 ? 1.342 -3.807 -17.632 1.00 92.69 148 PRO A CA 1
ATOM 1127 C C . PRO A 1 148 ? 2.182 -4.088 -18.895 1.00 92.69 148 PRO A C 1
ATOM 1129 O O . PRO A 1 148 ? 2.021 -5.126 -19.526 1.00 92.69 148 PRO A O 1
ATOM 1132 N N . GLY A 1 149 ? 3.083 -3.169 -19.266 1.00 91.19 149 GLY A N 1
ATOM 1133 C CA . GLY A 1 149 ? 3.975 -3.324 -20.431 1.00 91.19 149 GLY A CA 1
ATOM 1134 C C . GLY A 1 149 ? 5.222 -4.184 -20.172 1.00 91.19 149 GLY A C 1
ATOM 1135 O O . GLY A 1 149 ? 5.952 -4.524 -21.101 1.00 91.19 149 GLY A O 1
ATOM 1136 N N . ASN A 1 150 ? 5.479 -4.536 -18.913 1.00 93.75 150 ASN A N 1
ATOM 1137 C CA . ASN A 1 150 ? 6.554 -5.436 -18.511 1.00 93.75 150 ASN A CA 1
ATOM 1138 C C . ASN A 1 150 ? 6.191 -6.197 -17.227 1.00 93.75 150 ASN A C 1
ATOM 1140 O O . ASN A 1 150 ? 5.265 -5.800 -16.515 1.00 93.75 150 ASN A O 1
ATOM 1144 N N . ALA A 1 151 ? 6.924 -7.271 -16.935 1.00 94.00 151 ALA A N 1
ATOM 1145 C CA . ALA A 1 151 ? 6.885 -7.949 -15.644 1.00 94.00 151 ALA A CA 1
ATOM 1146 C C . ALA A 1 151 ? 8.220 -8.624 -15.307 1.00 94.00 151 ALA A C 1
ATOM 1148 O O . ALA A 1 151 ? 8.999 -8.980 -16.194 1.00 94.00 151 ALA A O 1
ATOM 1149 N N . ILE A 1 152 ? 8.434 -8.844 -14.009 1.00 94.25 152 ILE A N 1
ATOM 1150 C CA . ILE A 1 152 ? 9.515 -9.668 -13.470 1.00 94.25 152 ILE A CA 1
ATOM 1151 C C . ILE A 1 152 ? 8.879 -10.893 -12.808 1.00 94.25 152 ILE A C 1
ATOM 1153 O O . ILE A 1 152 ? 7.971 -10.736 -11.993 1.00 94.25 152 ILE A O 1
ATOM 1157 N N . LEU A 1 153 ? 9.328 -12.099 -13.159 1.00 95.31 153 LEU A N 1
ATOM 1158 C CA . LEU A 1 153 ? 8.798 -13.362 -12.636 1.00 95.31 153 LEU A CA 1
ATOM 1159 C C . LEU A 1 153 ? 9.909 -14.297 -12.151 1.00 95.31 153 LEU A C 1
ATOM 1161 O O . LEU A 1 153 ? 11.032 -14.275 -12.644 1.00 95.31 153 LEU A O 1
ATOM 1165 N N . GLU A 1 154 ? 9.568 -15.173 -11.214 1.00 95.56 154 GLU A N 1
ATOM 1166 C CA . GLU A 1 154 ? 10.377 -16.351 -10.888 1.00 95.56 154 GLU A CA 1
ATOM 1167 C C . GLU A 1 154 ? 10.062 -17.494 -11.873 1.00 95.56 154 GLU A C 1
ATOM 1169 O O . GLU A 1 154 ? 8.987 -17.488 -12.490 1.00 95.56 154 GLU A O 1
ATOM 1174 N N . PRO A 1 155 ? 10.935 -18.509 -12.015 1.00 96.75 155 PRO A N 1
ATOM 1175 C CA . PRO A 1 155 ? 10.674 -19.646 -12.890 1.00 96.75 155 PRO A CA 1
ATOM 1176 C C . PRO A 1 155 ? 9.346 -20.320 -12.534 1.00 96.75 155 PRO A C 1
ATOM 1178 O O . PRO A 1 155 ? 8.957 -20.370 -11.367 1.00 96.75 155 PRO A O 1
ATOM 1181 N N . THR A 1 156 ? 8.649 -20.8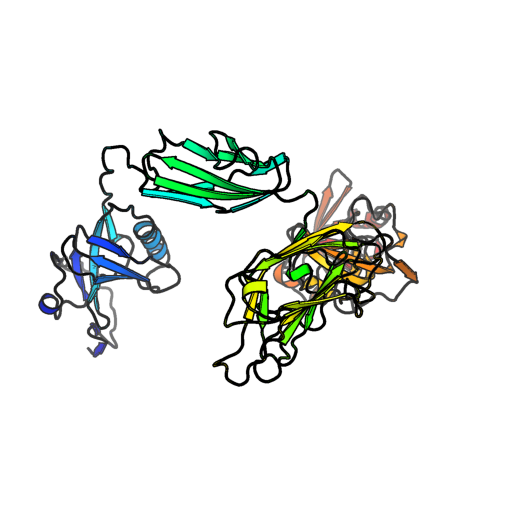60 -13.535 1.00 96.31 156 THR A N 1
ATOM 1182 C CA . THR A 1 156 ? 7.325 -21.514 -13.435 1.00 96.31 156 THR A CA 1
ATOM 1183 C C . THR A 1 156 ? 6.135 -20.598 -13.137 1.00 96.31 156 THR A C 1
ATOM 1185 O O . THR A 1 156 ? 4.992 -21.034 -13.284 1.00 96.31 156 THR A O 1
ATOM 1188 N N . LYS A 1 157 ? 6.353 -19.333 -12.753 1.00 97.56 157 LYS A N 1
ATOM 1189 C CA . LYS A 1 157 ? 5.257 -18.377 -12.549 1.00 97.56 157 LYS A CA 1
ATOM 1190 C C . LYS A 1 157 ? 4.673 -17.932 -13.888 1.00 97.56 157 LYS A C 1
ATOM 1192 O O . LYS A 1 157 ? 5.353 -17.908 -14.916 1.00 97.56 157 LYS A O 1
ATOM 1197 N N . THR A 1 158 ? 3.401 -17.550 -13.855 1.00 97.38 158 THR A N 1
ATOM 1198 C CA . THR A 1 158 ? 2.648 -17.124 -15.036 1.00 97.38 158 THR A CA 1
ATOM 1199 C C . THR A 1 158 ? 2.050 -15.740 -14.847 1.00 97.38 158 THR A C 1
ATOM 1201 O O . THR A 1 158 ? 1.618 -15.402 -13.746 1.00 97.38 158 THR A O 1
ATOM 1204 N N . ILE A 1 159 ? 1.936 -14.981 -15.933 1.00 97.25 159 ILE A N 1
ATOM 1205 C CA . ILE A 1 159 ? 1.197 -13.717 -15.990 1.00 97.25 159 ILE A CA 1
ATOM 1206 C C . ILE A 1 159 ? 0.396 -13.646 -17.291 1.00 97.25 159 ILE A C 1
ATOM 1208 O O . ILE A 1 159 ? 0.826 -14.161 -18.319 1.00 97.25 159 ILE A O 1
ATOM 1212 N N . GLN A 1 160 ? -0.764 -12.998 -17.259 1.00 97.38 160 GLN A N 1
ATOM 1213 C CA . GLN A 1 160 ? -1.538 -12.674 -18.454 1.00 97.38 160 GLN A CA 1
ATOM 1214 C C . GLN A 1 160 ? -1.723 -11.150 -18.506 1.00 97.38 160 GLN A C 1
ATOM 1216 O O . GLN A 1 160 ? -2.621 -10.630 -17.841 1.00 97.38 160 GLN A O 1
ATOM 1221 N N . PRO A 1 161 ? -0.841 -10.409 -19.204 1.00 93.44 161 PRO A N 1
ATOM 1222 C CA . PRO A 1 161 ? -0.996 -8.967 -19.349 1.00 93.44 161 PRO A CA 1
ATOM 1223 C C . PRO A 1 161 ? -2.220 -8.646 -20.218 1.00 93.44 161 PRO A C 1
ATOM 1225 O O . PRO A 1 161 ? -2.581 -9.407 -21.116 1.00 93.44 161 PRO A O 1
ATOM 1228 N N . THR A 1 162 ? -2.855 -7.501 -19.969 1.00 95.88 162 THR A N 1
ATOM 1229 C CA . THR A 1 162 ? -4.000 -7.047 -20.772 1.00 95.88 162 THR A CA 1
ATOM 1230 C C . THR A 1 162 ? -3.495 -6.467 -22.088 1.00 95.88 162 THR A C 1
ATOM 1232 O O . THR A 1 162 ? -2.657 -5.568 -22.062 1.00 95.88 162 THR A O 1
ATOM 1235 N N . LEU A 1 163 ? -3.992 -6.958 -23.226 1.00 95.12 163 LEU A N 1
ATOM 1236 C CA . LEU A 1 163 ? -3.736 -6.365 -24.541 1.00 95.12 163 LEU A CA 1
ATOM 1237 C C . LEU A 1 163 ? -4.763 -5.254 -24.805 1.00 95.12 163 LEU A C 1
ATOM 1239 O O . LEU A 1 163 ? -5.957 -5.524 -24.913 1.00 95.12 163 LEU A O 1
ATOM 1243 N N . ASN A 1 164 ? -4.296 -4.017 -24.924 1.00 92.12 164 ASN A N 1
ATOM 1244 C CA . ASN A 1 164 ? -5.088 -2.866 -25.336 1.00 92.12 164 ASN A CA 1
ATOM 1245 C C . ASN A 1 164 ? -4.989 -2.683 -26.851 1.00 92.12 164 ASN A C 1
ATOM 1247 O O . ASN A 1 164 ? -3.913 -2.836 -27.434 1.00 92.12 164 ASN A O 1
ATOM 1251 N N . VAL A 1 165 ? -6.107 -2.310 -27.470 1.00 91.44 165 VAL A N 1
ATOM 1252 C CA . VAL A 1 165 ? -6.239 -2.208 -28.925 1.00 91.44 165 VAL A CA 1
ATOM 1253 C C . VAL A 1 165 ? -6.887 -0.882 -29.292 1.00 91.44 165 VAL A C 1
ATOM 1255 O O . VAL A 1 165 ? -7.901 -0.502 -28.703 1.00 91.44 165 VAL A O 1
ATOM 1258 N N . VAL A 1 166 ? -6.305 -0.187 -30.269 1.00 86.69 166 VAL A N 1
ATOM 1259 C CA . VAL A 1 166 ? -6.842 1.065 -30.815 1.00 86.69 166 VAL A CA 1
ATOM 1260 C C . VAL A 1 166 ? -7.092 0.895 -32.319 1.00 86.69 166 VAL A C 1
ATOM 1262 O O . VAL A 1 166 ? -6.181 0.437 -33.013 1.00 86.69 166 VAL A O 1
ATOM 1265 N N . PRO A 1 167 ? -8.275 1.280 -32.839 1.00 85.31 167 PRO A N 1
ATOM 1266 C CA . PRO A 1 167 ? -9.464 1.698 -32.087 1.00 85.31 167 PRO A CA 1
ATOM 1267 C C . PRO A 1 167 ? -10.103 0.531 -31.311 1.00 85.31 167 PRO A C 1
ATOM 1269 O O . PRO A 1 167 ? -9.888 -0.641 -31.623 1.00 85.31 167 PRO A O 1
ATOM 1272 N N . ALA A 1 168 ? -10.910 0.854 -30.297 1.00 75.06 168 ALA A N 1
ATOM 1273 C CA . ALA A 1 168 ? -11.700 -0.155 -29.597 1.00 75.06 168 ALA A CA 1
ATOM 1274 C C . ALA A 1 168 ? -12.657 -0.850 -30.583 1.00 75.06 168 ALA A C 1
ATOM 1276 O O . ALA A 1 168 ? -13.296 -0.185 -31.395 1.00 75.06 168 ALA A O 1
ATOM 1277 N N . GLY A 1 169 ? -12.747 -2.181 -30.514 1.00 74.31 169 GLY A N 1
ATOM 1278 C CA . GLY A 1 169 ? -13.547 -2.979 -31.451 1.00 74.31 169 GLY A CA 1
ATOM 1279 C C . GLY A 1 169 ? -12.834 -3.344 -32.758 1.00 74.31 169 GLY A C 1
ATOM 1280 O O . GLY A 1 169 ? -13.475 -3.905 -33.643 1.00 74.31 169 GLY A O 1
ATOM 1281 N N . ALA A 1 170 ? -11.532 -3.057 -32.881 1.00 83.38 170 ALA A N 1
ATOM 1282 C CA . ALA A 1 170 ? -10.742 -3.533 -34.008 1.00 83.38 170 ALA A CA 1
ATOM 1283 C C . ALA A 1 170 ? -10.710 -5.061 -34.114 1.00 83.38 170 ALA A C 1
ATOM 1285 O O . ALA A 1 170 ? -10.731 -5.777 -33.111 1.00 83.38 170 ALA A O 1
ATOM 1286 N N . ASP A 1 171 ? -10.656 -5.541 -35.353 1.00 85.81 171 ASP A N 1
ATOM 1287 C CA . ASP A 1 171 ? -10.620 -6.959 -35.675 1.00 85.81 171 ASP A CA 1
ATOM 1288 C C . ASP A 1 171 ? -9.268 -7.573 -35.278 1.00 85.81 171 ASP A C 1
ATOM 1290 O O . ASP A 1 171 ? -8.204 -7.127 -35.710 1.00 85.81 171 ASP A O 1
ATOM 1294 N N . LEU A 1 172 ? -9.321 -8.610 -34.441 1.00 90.50 172 LEU A N 1
ATOM 1295 C CA . LEU A 1 172 ? -8.166 -9.356 -33.935 1.00 90.50 172 LEU A CA 1
ATOM 1296 C C . LEU A 1 172 ? -8.154 -10.806 -34.435 1.00 90.50 172 LEU A C 1
ATOM 1298 O O . LEU A 1 172 ? -7.483 -11.647 -33.840 1.00 90.50 172 LEU A O 1
ATOM 1302 N N . THR A 1 173 ? -8.904 -11.122 -35.496 1.00 87.06 173 THR A N 1
ATOM 1303 C CA . THR A 1 173 ? -9.033 -12.493 -36.021 1.00 87.06 173 THR A CA 1
ATOM 1304 C C . THR A 1 173 ? -7.672 -13.136 -36.330 1.00 87.06 173 THR A C 1
ATOM 1306 O O . THR A 1 173 ? -7.490 -14.323 -36.064 1.00 87.06 173 THR A O 1
ATOM 1309 N N . ASP A 1 174 ? -6.694 -12.344 -36.782 1.00 89.31 174 ASP A N 1
ATOM 1310 C CA . ASP A 1 174 ? -5.328 -12.791 -37.103 1.00 89.31 174 ASP A CA 1
ATOM 1311 C C . ASP A 1 174 ? -4.302 -12.529 -35.980 1.00 89.31 174 ASP A C 1
ATOM 1313 O O . ASP A 1 174 ? -3.100 -12.436 -36.237 1.00 89.31 174 ASP A O 1
ATOM 1317 N N . LEU A 1 175 ? -4.747 -12.371 -34.728 1.00 95.69 175 LEU A N 1
ATOM 1318 C CA . LEU A 1 175 ? -3.854 -12.118 -33.596 1.00 95.69 175 LEU A CA 1
ATOM 1319 C C . LEU A 1 175 ? -2.941 -13.316 -33.310 1.00 95.69 175 LEU A C 1
ATOM 1321 O O . LEU A 1 175 ? -3.395 -14.408 -32.965 1.00 95.69 175 LEU A O 1
ATOM 1325 N N . VAL A 1 176 ? -1.633 -13.072 -33.367 1.00 96.44 176 VAL A N 1
ATOM 1326 C CA . VAL A 1 176 ? -0.599 -14.053 -33.027 1.00 96.44 176 VAL A CA 1
ATOM 1327 C C . VAL A 1 176 ? 0.247 -13.539 -31.873 1.00 96.44 176 VAL A C 1
ATOM 1329 O O . VAL A 1 176 ? 0.816 -12.448 -31.944 1.00 96.44 176 VAL A O 1
ATOM 1332 N N . TYR A 1 177 ? 0.367 -14.362 -30.833 1.00 97.81 177 TYR A N 1
ATOM 1333 C CA . TYR A 1 177 ? 1.350 -14.167 -29.776 1.00 97.81 177 TYR A CA 1
ATOM 1334 C C . TYR A 1 177 ? 2.631 -14.937 -30.092 1.00 97.81 177 TYR A C 1
ATOM 1336 O O . TYR A 1 177 ? 2.578 -16.106 -30.475 1.00 97.81 177 TYR A O 1
ATOM 1344 N N . ALA A 1 178 ? 3.781 -14.302 -29.893 1.00 97.44 178 ALA A N 1
ATOM 1345 C CA . ALA A 1 178 ? 5.086 -14.933 -30.044 1.00 97.44 178 ALA A CA 1
ATOM 1346 C C . ALA A 1 178 ? 6.031 -14.525 -28.910 1.00 97.44 178 ALA A C 1
ATOM 1348 O O . ALA A 1 178 ? 5.860 -13.484 -28.283 1.00 97.44 178 ALA A O 1
ATOM 1349 N N . THR A 1 179 ? 7.031 -15.362 -28.650 1.00 98.12 179 THR A N 1
ATOM 1350 C CA . THR A 1 179 ? 8.153 -15.058 -27.756 1.00 98.12 179 THR A CA 1
ATOM 1351 C C . THR A 1 179 ? 9.425 -14.965 -28.584 1.00 98.12 179 THR A C 1
ATOM 1353 O O . THR A 1 179 ? 9.639 -15.778 -29.484 1.00 98.12 179 THR A O 1
ATOM 1356 N N . GLU A 1 180 ? 10.266 -13.982 -28.289 1.00 98.31 180 GLU A N 1
ATOM 1357 C CA . GLU A 1 180 ? 11.582 -13.849 -28.913 1.00 98.31 180 GLU A CA 1
ATOM 1358 C C . GLU A 1 180 ? 12.539 -14.958 -28.441 1.00 98.31 180 GLU A C 1
ATOM 1360 O O . GLU A 1 180 ? 13.387 -15.412 -29.207 1.00 98.31 180 GLU A O 1
ATOM 1365 N N . ASN A 1 181 ? 12.386 -15.440 -27.202 1.00 98.06 181 ASN A N 1
ATOM 1366 C CA . ASN A 1 181 ? 13.196 -16.516 -26.641 1.00 98.06 181 ASN A CA 1
ATOM 1367 C C . ASN A 1 181 ? 12.374 -17.432 -25.716 1.00 98.06 181 ASN A C 1
ATOM 1369 O O . ASN A 1 181 ? 12.178 -17.152 -24.530 1.00 98.06 181 ASN A O 1
ATOM 1373 N N . ALA A 1 182 ? 11.960 -18.579 -26.259 1.00 97.56 182 ALA A N 1
ATOM 1374 C CA . ALA A 1 182 ? 11.203 -19.601 -25.539 1.00 97.56 182 ALA A CA 1
ATOM 1375 C C . ALA A 1 182 ? 11.985 -20.287 -24.401 1.00 97.56 182 ALA A C 1
ATOM 1377 O O . ALA A 1 182 ? 11.358 -20.874 -23.521 1.00 97.56 182 ALA A O 1
ATOM 1378 N N . GLU A 1 183 ? 13.323 -20.208 -24.386 1.00 98.00 183 GLU A N 1
ATOM 1379 C CA . GLU A 1 183 ? 14.137 -20.720 -23.273 1.00 98.00 183 GLU A CA 1
ATOM 1380 C C . GLU A 1 183 ? 14.007 -19.837 -22.024 1.00 98.00 183 GLU A C 1
ATOM 1382 O O . GLU A 1 183 ? 14.166 -20.327 -20.910 1.00 98.00 183 GLU A O 1
ATOM 1387 N N . VAL A 1 184 ? 13.671 -18.553 -22.198 1.00 97.94 184 VAL A N 1
ATOM 1388 C CA . VAL A 1 184 ? 13.448 -17.602 -21.098 1.00 97.94 184 VAL A CA 1
ATOM 1389 C C . VAL A 1 184 ? 11.978 -17.578 -20.695 1.00 97.94 184 VAL A C 1
ATOM 1391 O O . VAL A 1 184 ? 11.660 -17.739 -19.518 1.00 97.94 184 VAL A O 1
ATOM 1394 N N . ALA A 1 185 ? 11.064 -17.407 -21.652 1.00 98.19 185 ALA A N 1
ATOM 1395 C CA . ALA A 1 185 ? 9.630 -17.387 -21.384 1.00 98.19 185 ALA A CA 1
ATOM 1396 C C . ALA A 1 185 ? 8.818 -17.855 -22.594 1.00 98.19 185 ALA A C 1
ATOM 1398 O O . ALA A 1 185 ? 9.146 -17.556 -23.741 1.00 98.19 185 ALA A O 1
ATOM 1399 N N . THR A 1 186 ? 7.711 -18.543 -22.334 1.00 98.19 186 THR A N 1
ATOM 1400 C CA . THR A 1 186 ? 6.763 -18.998 -23.362 1.00 98.19 186 THR A CA 1
ATOM 1401 C C . THR A 1 186 ? 5.460 -18.217 -23.271 1.00 98.19 186 THR A C 1
ATOM 1403 O O . THR A 1 186 ? 5.126 -17.688 -22.214 1.00 98.19 186 THR A O 1
ATOM 1406 N N . VAL A 1 187 ? 4.710 -18.142 -24.370 1.00 98.31 187 VAL A N 1
ATOM 1407 C CA . VAL A 1 187 ? 3.382 -17.519 -24.414 1.00 98.31 187 VAL A CA 1
ATOM 1408 C C . VAL A 1 187 ? 2.400 -18.452 -25.117 1.00 98.31 187 VAL A C 1
ATOM 1410 O O . VAL A 1 187 ? 2.747 -19.108 -26.097 1.00 98.31 187 VAL A O 1
ATOM 1413 N N . THR A 1 188 ? 1.182 -18.550 -24.591 1.00 97.44 188 THR A N 1
ATOM 1414 C CA . THR A 1 188 ? 0.086 -19.305 -25.218 1.00 97.44 188 THR A CA 1
ATOM 1415 C C . THR A 1 188 ? -0.720 -18.421 -26.172 1.00 97.44 188 THR A C 1
ATOM 1417 O O . THR A 1 188 ? -0.672 -17.197 -26.084 1.00 97.44 188 THR A O 1
ATOM 1420 N N . ASN A 1 189 ? -1.564 -19.020 -27.017 1.00 93.38 189 ASN A N 1
ATOM 1421 C CA . ASN A 1 189 ? -2.463 -18.264 -27.903 1.00 93.38 189 ASN A CA 1
ATOM 1422 C C . ASN A 1 189 ? -3.488 -17.392 -27.149 1.00 93.38 189 ASN A C 1
ATOM 1424 O O . ASN A 1 189 ? -4.082 -16.504 -27.746 1.00 93.38 189 ASN A O 1
ATOM 1428 N N . ALA A 1 190 ? -3.694 -17.631 -25.850 1.00 92.88 190 ALA A N 1
ATOM 1429 C CA . ALA A 1 190 ? -4.539 -16.800 -24.992 1.00 92.88 190 ALA A CA 1
ATOM 1430 C C . ALA A 1 190 ? -3.775 -15.625 -24.341 1.00 92.88 190 ALA A C 1
ATOM 1432 O O . ALA A 1 190 ? -4.327 -14.933 -23.487 1.00 92.88 190 ALA A O 1
ATOM 1433 N N . GLY A 1 191 ? -2.495 -15.424 -24.677 1.00 94.62 191 GLY A N 1
ATOM 1434 C CA . GLY A 1 191 ? -1.652 -14.382 -24.086 1.00 94.62 191 GLY A CA 1
ATOM 1435 C C . GLY A 1 191 ? -1.143 -14.703 -22.676 1.00 94.62 191 GLY A C 1
ATOM 1436 O O . GLY A 1 191 ? -0.629 -13.819 -21.997 1.00 94.62 191 GLY A O 1
ATOM 1437 N N . VAL A 1 192 ? -1.273 -15.952 -22.209 1.00 97.69 192 VAL A N 1
ATOM 1438 C CA . VAL A 1 192 ? -0.693 -16.376 -20.921 1.00 97.69 192 VAL A CA 1
ATOM 1439 C C . VAL A 1 192 ? 0.800 -16.621 -21.107 1.00 97.69 192 VAL A C 1
ATOM 1441 O O . VAL A 1 192 ? 1.180 -17.526 -21.854 1.00 97.69 192 VAL A O 1
ATOM 1444 N N . VAL A 1 193 ? 1.622 -15.829 -20.424 1.00 98.12 193 VAL A N 1
ATOM 1445 C CA . VAL A 1 193 ? 3.086 -15.902 -20.417 1.00 98.12 193 VAL A CA 1
ATOM 1446 C C . VAL A 1 193 ? 3.545 -16.757 -19.238 1.00 98.12 193 VAL A C 1
ATOM 1448 O O . VAL A 1 193 ? 3.096 -16.544 -18.114 1.00 98.12 193 VAL A O 1
ATOM 1451 N N . THR A 1 194 ? 4.444 -17.712 -19.480 1.00 98.12 194 THR A N 1
ATOM 1452 C CA . THR A 1 194 ? 5.044 -18.584 -18.457 1.00 98.12 194 THR A CA 1
ATOM 1453 C C . THR A 1 194 ? 6.556 -18.397 -18.433 1.00 98.12 194 THR A C 1
ATOM 1455 O O . THR A 1 194 ? 7.213 -18.557 -19.464 1.00 98.12 194 THR A O 1
ATOM 1458 N N . ALA A 1 195 ? 7.110 -18.092 -17.260 1.00 98.00 195 ALA A N 1
ATOM 1459 C CA . ALA A 1 195 ? 8.550 -17.988 -17.042 1.00 98.00 195 ALA A CA 1
ATOM 1460 C C . ALA A 1 195 ? 9.218 -19.375 -17.056 1.00 98.00 195 ALA A C 1
ATOM 1462 O O . ALA A 1 195 ? 8.755 -20.297 -16.381 1.00 98.00 195 ALA A O 1
ATOM 1463 N N . VAL A 1 196 ? 10.317 -19.516 -17.803 1.00 97.69 196 VAL A N 1
ATOM 1464 C CA . VAL A 1 196 ? 11.038 -20.786 -18.001 1.00 97.69 196 VAL A CA 1
ATOM 1465 C C . VAL A 1 196 ? 12.400 -20.761 -17.311 1.00 97.69 196 VAL A C 1
ATOM 1467 O O . VAL A 1 196 ? 12.621 -21.544 -16.389 1.00 97.69 196 VAL A O 1
ATOM 1470 N N . ALA A 1 197 ? 13.296 -19.857 -17.710 1.00 97.50 197 ALA A N 1
ATOM 1471 C CA . ALA A 1 197 ? 14.645 -19.753 -17.155 1.00 97.50 197 ALA A CA 1
ATOM 1472 C C . ALA A 1 197 ? 15.099 -18.296 -17.048 1.00 97.50 197 ALA A C 1
ATOM 1474 O O . ALA A 1 197 ? 14.579 -17.430 -17.748 1.00 97.50 197 ALA A O 1
ATOM 1475 N N . ILE A 1 198 ? 16.077 -18.044 -16.169 1.00 95.00 198 ILE A N 1
ATOM 1476 C CA . ILE A 1 198 ? 16.619 -16.706 -15.898 1.00 95.00 198 ILE A CA 1
ATOM 1477 C C . ILE A 1 198 ? 17.062 -16.041 -17.203 1.00 95.00 198 ILE A C 1
ATOM 1479 O O . ILE A 1 198 ? 17.817 -16.619 -17.984 1.00 95.00 198 ILE A O 1
ATOM 1483 N N . GLY A 1 199 ? 16.618 -14.807 -17.414 1.00 94.19 199 GLY A N 1
ATOM 1484 C CA . GLY A 1 199 ? 16.919 -14.042 -18.616 1.00 94.19 199 GLY A CA 1
ATOM 1485 C C . GLY A 1 199 ? 15.848 -13.004 -18.908 1.00 94.19 199 GLY A C 1
ATOM 1486 O O . GLY A 1 199 ? 14.876 -12.866 -18.173 1.00 94.19 199 GLY A O 1
ATOM 1487 N N . LYS A 1 200 ? 16.014 -12.271 -20.006 1.00 95.31 200 LYS A N 1
ATOM 1488 C CA . LYS A 1 200 ? 15.068 -11.246 -20.455 1.00 95.31 200 LYS A CA 1
ATOM 1489 C C . LYS A 1 200 ? 14.659 -11.540 -21.890 1.00 95.31 200 LYS A C 1
ATOM 1491 O O . LYS A 1 200 ? 15.515 -11.855 -22.715 1.00 95.31 200 LYS A O 1
ATOM 1496 N N . THR A 1 201 ? 13.367 -11.472 -22.186 1.00 97.94 201 THR A N 1
ATOM 1497 C CA . THR A 1 201 ? 12.847 -11.671 -23.541 1.00 97.94 201 THR A CA 1
ATOM 1498 C C . THR A 1 201 ? 11.602 -10.825 -23.793 1.00 97.94 201 THR A C 1
ATOM 1500 O O . THR A 1 201 ? 10.972 -10.331 -22.858 1.00 97.94 201 THR A O 1
ATOM 1503 N N . ASN A 1 202 ? 11.259 -10.633 -25.063 1.00 97.94 202 ASN A N 1
ATOM 1504 C CA . ASN A 1 202 ? 10.066 -9.915 -25.479 1.00 97.94 202 ASN A CA 1
ATOM 1505 C C . ASN A 1 202 ? 8.976 -10.900 -25.899 1.00 97.94 202 ASN A C 1
ATOM 1507 O O . ASN A 1 202 ? 9.220 -11.843 -26.651 1.00 97.94 202 ASN A O 1
ATOM 1511 N N . ILE A 1 203 ? 7.758 -10.632 -25.447 1.00 98.12 203 ILE A N 1
ATOM 1512 C CA . ILE A 1 203 ? 6.534 -11.244 -25.946 1.00 98.12 203 ILE A CA 1
ATOM 1513 C C . ILE A 1 203 ? 5.866 -10.240 -26.879 1.00 98.12 203 ILE A C 1
ATOM 1515 O O . ILE A 1 203 ? 5.685 -9.079 -26.513 1.00 98.12 203 ILE A O 1
ATOM 1519 N N . THR A 1 204 ? 5.489 -10.670 -28.077 1.00 97.75 204 THR A N 1
ATOM 1520 C CA . THR A 1 204 ? 4.816 -9.817 -29.057 1.00 97.75 204 THR A CA 1
ATOM 1521 C C . THR A 1 204 ? 3.399 -10.299 -29.322 1.00 97.75 204 THR A C 1
ATOM 1523 O O . THR A 1 204 ? 3.141 -11.498 -29.368 1.00 97.75 204 THR A O 1
ATOM 1526 N N . ALA A 1 205 ? 2.480 -9.352 -29.489 1.00 97.31 205 ALA A N 1
ATOM 1527 C CA . ALA A 1 205 ? 1.145 -9.550 -30.042 1.00 97.31 205 ALA A CA 1
ATOM 1528 C C . ALA A 1 205 ? 1.109 -8.878 -31.413 1.00 97.31 205 ALA A C 1
ATOM 1530 O O . ALA A 1 205 ? 1.366 -7.679 -31.499 1.00 97.31 205 ALA A O 1
ATOM 1531 N N . THR A 1 206 ? 0.819 -9.632 -32.470 1.00 96.88 206 THR A N 1
ATOM 1532 C CA . THR A 1 206 ? 0.840 -9.126 -33.849 1.00 96.88 206 THR A CA 1
ATOM 1533 C C . THR A 1 206 ? -0.506 -9.331 -34.523 1.00 96.88 206 THR A C 1
ATOM 1535 O O . THR A 1 206 ? -1.028 -10.441 -34.498 1.00 96.88 206 THR A O 1
ATOM 1538 N N . VAL A 1 207 ? -1.029 -8.282 -35.161 1.00 94.88 207 VAL A N 1
ATOM 1539 C CA . VAL A 1 207 ? -2.160 -8.355 -36.100 1.00 94.88 207 VAL A CA 1
ATOM 1540 C C . VAL A 1 207 ? -1.759 -7.616 -37.372 1.00 94.88 207 VAL A C 1
ATOM 1542 O O . VAL A 1 207 ? -1.517 -6.407 -37.348 1.00 94.88 207 VAL A O 1
ATOM 1545 N N . GLY A 1 208 ? -1.642 -8.339 -38.487 1.00 89.19 208 GLY A N 1
ATOM 1546 C CA . GLY A 1 208 ? -1.108 -7.782 -39.731 1.00 89.19 208 GLY A CA 1
ATOM 1547 C C . GLY A 1 208 ? 0.304 -7.216 -39.533 1.00 89.19 208 GLY A C 1
ATOM 1548 O O . GLY A 1 208 ? 1.247 -7.963 -39.284 1.00 89.19 208 GLY A O 1
ATOM 1549 N N . THR A 1 209 ? 0.452 -5.893 -39.643 1.00 89.88 209 THR A N 1
ATOM 1550 C CA . THR A 1 209 ? 1.727 -5.178 -39.435 1.00 89.88 209 THR A CA 1
ATOM 1551 C C . THR A 1 209 ? 1.832 -4.476 -38.080 1.00 89.88 209 THR A C 1
ATOM 1553 O O . THR A 1 209 ? 2.861 -3.865 -37.799 1.00 89.88 209 THR A O 1
ATOM 1556 N N . VAL A 1 210 ? 0.780 -4.501 -37.258 1.00 95.56 210 VAL A N 1
ATOM 1557 C CA . VAL A 1 210 ? 0.761 -3.824 -35.955 1.00 95.56 210 VAL A CA 1
ATOM 1558 C C . VAL A 1 210 ? 1.264 -4.779 -34.886 1.00 95.56 210 VAL A C 1
ATOM 1560 O O . VAL A 1 210 ? 0.791 -5.911 -34.795 1.00 95.56 210 VAL A O 1
ATOM 1563 N N . VAL A 1 211 ? 2.223 -4.316 -34.084 1.00 96.25 211 VAL A N 1
ATOM 1564 C CA . VAL A 1 211 ? 2.895 -5.115 -33.055 1.00 96.25 211 VAL A CA 1
ATOM 1565 C C . VAL A 1 211 ? 2.820 -4.394 -31.716 1.00 96.25 211 VAL A C 1
ATOM 1567 O O . VAL A 1 211 ? 3.245 -3.247 -31.606 1.00 96.25 211 VAL A O 1
ATOM 1570 N N . GLY A 1 212 ? 2.315 -5.087 -30.700 1.00 96.62 212 GLY A N 1
ATOM 1571 C CA . GLY A 1 212 ? 2.462 -4.709 -29.298 1.00 96.62 212 GLY A CA 1
ATOM 1572 C C . GLY A 1 212 ? 3.544 -5.558 -28.642 1.00 96.62 212 GLY A C 1
ATOM 1573 O O . GLY A 1 212 ? 3.649 -6.750 -28.938 1.00 96.62 212 GLY A O 1
ATOM 1574 N N . THR A 1 213 ? 4.323 -4.970 -27.735 1.00 97.44 213 THR A N 1
ATOM 1575 C CA . THR A 1 213 ? 5.431 -5.657 -27.053 1.00 97.44 213 THR A CA 1
ATOM 1576 C C . THR A 1 213 ? 5.243 -5.639 -25.542 1.00 97.44 213 THR A C 1
ATOM 1578 O O . THR A 1 213 ? 4.934 -4.601 -24.959 1.00 97.44 213 THR A O 1
ATOM 1581 N N . PHE A 1 214 ? 5.464 -6.790 -24.915 1.00 97.19 214 PHE A N 1
ATOM 1582 C CA . PHE A 1 214 ? 5.496 -6.993 -23.473 1.00 97.19 214 PHE A CA 1
ATOM 1583 C C . PHE A 1 214 ? 6.852 -7.575 -23.073 1.00 97.19 214 PHE A C 1
ATOM 1585 O O . PHE A 1 214 ? 7.244 -8.633 -23.563 1.00 97.19 214 PHE A O 1
ATOM 1592 N N . VAL A 1 215 ? 7.579 -6.893 -22.192 1.00 97.38 215 VAL A N 1
ATOM 1593 C CA . VAL A 1 215 ? 8.916 -7.336 -21.768 1.00 97.38 215 VAL A CA 1
ATOM 1594 C C . VAL A 1 215 ? 8.796 -8.236 -20.545 1.00 97.38 215 VAL A C 1
ATOM 1596 O O . VAL A 1 215 ? 8.260 -7.816 -19.521 1.00 97.38 215 VAL A O 1
ATOM 1599 N N . ILE A 1 216 ? 9.335 -9.450 -20.619 1.00 97.25 216 ILE A N 1
ATOM 1600 C CA . ILE A 1 216 ? 9.406 -10.359 -19.477 1.00 97.25 216 ILE A CA 1
ATOM 1601 C C . ILE A 1 216 ? 10.857 -10.558 -19.053 1.00 97.25 216 ILE A C 1
ATOM 1603 O O . ILE A 1 216 ? 11.737 -10.849 -19.866 1.00 97.25 216 ILE A O 1
ATOM 1607 N N . GLU A 1 217 ? 11.102 -10.405 -17.760 1.00 95.69 217 GLU A N 1
ATOM 1608 C CA . GLU A 1 217 ? 12.367 -10.753 -17.136 1.00 95.69 217 GLU A CA 1
ATOM 1609 C C . GLU A 1 217 ? 12.149 -11.850 -16.100 1.00 95.69 217 GLU A C 1
ATOM 1611 O O . GLU A 1 217 ? 11.294 -11.747 -15.224 1.00 95.69 217 GLU A O 1
ATOM 1616 N N . VAL A 1 218 ? 12.922 -12.921 -16.210 1.00 96.56 218 VAL A N 1
ATOM 1617 C CA . VAL A 1 218 ? 12.903 -14.037 -15.276 1.00 96.56 218 VAL A CA 1
ATOM 1618 C C . VAL A 1 218 ? 14.120 -13.924 -14.368 1.00 96.56 218 VAL A C 1
ATOM 1620 O O . VAL A 1 218 ? 15.255 -13.882 -14.845 1.00 96.56 218 VAL A O 1
ATOM 1623 N N . VAL A 1 219 ? 13.883 -13.877 -13.060 1.00 94.81 219 VAL A N 1
ATOM 1624 C CA . VAL A 1 219 ? 14.912 -13.786 -12.012 1.00 94.81 219 VAL A CA 1
ATOM 1625 C C . VAL A 1 219 ? 14.969 -15.074 -11.199 1.00 94.81 219 VAL A C 1
ATOM 1627 O O . VAL A 1 219 ? 14.082 -15.917 -11.302 1.00 94.81 219 VAL A O 1
ATOM 1630 N N . ALA A 1 220 ? 16.021 -15.260 -10.401 1.00 93.81 220 ALA A N 1
ATOM 1631 C CA . ALA A 1 220 ? 16.116 -16.415 -9.514 1.00 93.81 220 ALA A CA 1
ATOM 1632 C C . ALA A 1 220 ? 14.992 -16.406 -8.462 1.00 93.81 220 ALA A C 1
ATOM 1634 O O . ALA A 1 220 ? 14.576 -15.342 -7.999 1.00 93.81 220 ALA A O 1
ATOM 1635 N N . GLU A 1 221 ? 14.532 -17.589 -8.057 1.00 92.56 221 GLU A N 1
ATOM 1636 C CA . GLU A 1 221 ? 13.557 -17.730 -6.971 1.00 92.56 221 GLU A CA 1
ATOM 1637 C C . GLU A 1 221 ? 14.087 -17.099 -5.672 1.00 92.56 221 GLU A C 1
ATOM 1639 O O . GLU A 1 221 ? 15.257 -17.268 -5.316 1.00 92.56 221 GLU A O 1
ATOM 1644 N N . GLY A 1 222 ? 13.232 -16.342 -4.981 1.00 92.06 222 GLY A N 1
ATOM 1645 C CA . GLY A 1 222 ? 13.600 -15.602 -3.775 1.00 92.06 222 GLY A CA 1
ATOM 1646 C C . GLY A 1 222 ? 14.359 -14.297 -4.038 1.00 92.06 222 GLY A C 1
ATOM 1647 O O . GLY A 1 222 ? 14.876 -13.701 -3.091 1.00 92.06 222 GLY A O 1
ATOM 1648 N N . THR A 1 223 ? 14.440 -13.833 -5.293 1.00 95.81 223 THR A N 1
ATOM 1649 C CA . THR A 1 223 ? 14.981 -12.501 -5.605 1.00 95.81 223 THR A CA 1
ATOM 1650 C C . THR A 1 223 ? 14.026 -11.422 -5.105 1.00 95.81 223 THR A C 1
ATOM 1652 O O . THR A 1 223 ? 12.894 -11.300 -5.566 1.00 95.81 223 THR A O 1
ATOM 1655 N N . ILE A 1 224 ? 14.512 -10.581 -4.200 1.00 96.81 224 ILE A N 1
ATOM 1656 C CA . ILE A 1 224 ? 13.801 -9.404 -3.710 1.00 96.81 224 ILE A CA 1
ATOM 1657 C C . ILE A 1 224 ? 14.123 -8.245 -4.645 1.00 96.81 224 ILE A C 1
ATOM 1659 O O . ILE A 1 224 ? 15.280 -7.841 -4.757 1.00 96.81 224 ILE A O 1
ATOM 1663 N N . VAL A 1 225 ? 13.101 -7.708 -5.310 1.00 94.81 225 VAL A N 1
ATOM 1664 C CA . VAL A 1 225 ? 13.233 -6.565 -6.220 1.00 94.81 225 VAL A CA 1
ATOM 1665 C C . VAL A 1 225 ? 12.743 -5.305 -5.520 1.00 94.81 225 VAL A C 1
ATOM 1667 O O . VAL A 1 225 ? 11.553 -5.129 -5.273 1.00 94.81 225 VAL A O 1
ATOM 1670 N N . ILE A 1 226 ? 13.676 -4.414 -5.216 1.00 95.12 226 ILE A N 1
ATOM 1671 C CA . ILE A 1 226 ? 13.421 -3.107 -4.624 1.00 95.12 226 ILE A CA 1
ATOM 1672 C C . ILE A 1 226 ? 13.304 -2.103 -5.763 1.00 95.12 226 ILE A C 1
ATOM 1674 O O . ILE A 1 226 ? 14.261 -1.862 -6.499 1.00 95.12 226 ILE A O 1
ATOM 1678 N N . THR A 1 227 ? 12.138 -1.491 -5.893 1.00 90.94 227 THR A N 1
ATOM 1679 C CA . THR A 1 227 ? 11.909 -0.360 -6.798 1.00 90.94 227 THR A CA 1
ATOM 1680 C C . THR A 1 227 ? 11.575 0.877 -5.976 1.00 90.94 227 THR A C 1
ATOM 1682 O O . THR A 1 227 ? 11.387 0.790 -4.765 1.00 90.94 227 THR A O 1
ATOM 1685 N N . SER A 1 228 ? 11.546 2.049 -6.607 1.00 85.25 228 SER A N 1
ATOM 1686 C CA . SER A 1 228 ? 11.036 3.258 -5.960 1.00 85.25 228 SER A CA 1
ATOM 1687 C C . SER A 1 228 ? 9.508 3.261 -6.051 1.00 85.25 228 SER A C 1
ATOM 1689 O O . SER A 1 228 ? 8.987 3.398 -7.160 1.00 85.25 228 SER A O 1
ATOM 1691 N N . PRO A 1 229 ? 8.760 3.133 -4.945 1.00 71.44 229 PRO A N 1
ATOM 1692 C CA . PRO A 1 229 ? 7.319 3.289 -4.992 1.00 71.44 229 PRO A CA 1
ATOM 1693 C C . PRO A 1 229 ? 6.996 4.789 -4.941 1.00 71.44 229 PRO A C 1
ATOM 1695 O O . PRO A 1 229 ? 7.275 5.505 -3.984 1.00 71.44 229 PRO A O 1
ATOM 1698 N N . SER A 1 230 ? 6.451 5.296 -6.038 1.00 62.16 230 SER A N 1
ATOM 1699 C CA . SER A 1 230 ? 5.790 6.607 -6.111 1.00 62.16 230 SER A CA 1
ATOM 1700 C C . SER A 1 230 ? 4.518 6.631 -5.225 1.00 62.16 230 SER A C 1
ATOM 1702 O O . SER A 1 230 ? 4.017 5.540 -4.954 1.00 62.16 230 SER A O 1
ATOM 1704 N N . PRO A 1 231 ? 3.873 7.768 -4.847 1.00 51.28 231 PRO A N 1
ATOM 1705 C CA . PRO A 1 231 ? 4.250 9.192 -4.814 1.00 51.28 231 PRO A CA 1
ATOM 1706 C C . PRO A 1 231 ? 4.131 9.865 -3.414 1.00 51.28 231 PRO A C 1
ATOM 1708 O O . PRO A 1 231 ? 4.308 11.084 -3.324 1.00 51.28 231 PRO A O 1
ATOM 1711 N N . ASP A 1 232 ? 3.805 9.134 -2.340 1.00 60.59 232 ASP A N 1
ATOM 1712 C CA . ASP A 1 232 ? 3.397 9.742 -1.055 1.00 60.59 232 ASP A CA 1
ATOM 1713 C C . ASP A 1 232 ? 4.533 10.510 -0.359 1.00 60.59 232 ASP A C 1
ATOM 1715 O O . ASP A 1 232 ? 4.310 11.540 0.282 1.00 60.59 232 ASP A O 1
ATOM 1719 N N . THR A 1 233 ? 5.779 10.064 -0.544 1.00 71.69 233 THR A N 1
ATOM 1720 C CA . THR A 1 233 ? 6.986 10.743 -0.064 1.00 71.69 233 THR A CA 1
ATOM 1721 C C . THR A 1 233 ? 7.980 10.918 -1.212 1.00 71.69 233 THR A C 1
ATOM 1723 O O . THR A 1 233 ? 8.456 9.964 -1.812 1.00 71.69 233 THR A O 1
ATOM 1726 N N . LYS A 1 234 ? 8.326 12.170 -1.546 1.00 88.31 234 LYS A N 1
ATOM 1727 C CA . LYS A 1 234 ? 9.265 12.467 -2.651 1.00 88.31 234 LYS A CA 1
ATOM 1728 C C . LYS A 1 234 ? 10.728 12.180 -2.314 1.00 88.31 234 LYS A C 1
ATOM 1730 O O . LYS A 1 234 ? 11.563 12.100 -3.212 1.00 88.31 234 LYS A O 1
ATOM 1735 N N . ASN A 1 235 ? 11.059 12.102 -1.029 1.00 92.56 235 ASN A N 1
ATOM 1736 C CA . ASN A 1 235 ? 12.396 11.795 -0.539 1.00 92.56 235 ASN A CA 1
ATOM 1737 C C . ASN A 1 235 ? 12.284 10.901 0.699 1.00 92.56 235 ASN A C 1
ATOM 1739 O O . ASN A 1 235 ? 11.304 11.007 1.439 1.00 92.56 235 ASN A O 1
ATOM 1743 N N . MET A 1 236 ? 13.325 10.110 0.954 1.00 94.00 236 MET A N 1
ATOM 1744 C CA . MET A 1 236 ? 13.474 9.342 2.183 1.00 94.00 236 MET A CA 1
ATOM 1745 C C . MET A 1 236 ? 13.401 10.253 3.404 1.00 94.00 236 MET A C 1
ATOM 1747 O O . MET A 1 236 ? 14.033 11.320 3.460 1.00 94.00 236 MET A O 1
ATOM 1751 N N . ILE A 1 237 ? 12.645 9.797 4.393 1.00 91.50 237 ILE A N 1
ATOM 1752 C CA . ILE A 1 237 ? 12.502 10.467 5.675 1.00 91.50 237 ILE A CA 1
ATOM 1753 C C . ILE A 1 237 ? 13.787 10.223 6.475 1.00 91.50 237 ILE A C 1
ATOM 1755 O O . ILE A 1 237 ? 14.349 9.125 6.480 1.00 91.50 237 ILE A O 1
ATOM 1759 N N . VAL A 1 238 ? 14.294 11.286 7.093 1.00 89.69 238 VAL A N 1
ATOM 1760 C CA . VAL A 1 238 ? 15.524 11.257 7.895 1.00 89.69 238 VAL A CA 1
ATOM 1761 C C . VAL A 1 238 ? 15.245 10.555 9.226 1.00 89.69 238 VAL A C 1
ATOM 1763 O O . VAL A 1 238 ? 14.149 10.683 9.761 1.00 89.69 238 VAL A O 1
ATOM 1766 N N . ASP A 1 239 ? 16.239 9.833 9.747 1.00 86.81 239 ASP A N 1
ATOM 1767 C CA . ASP A 1 239 ? 16.203 9.159 11.055 1.00 86.81 239 ASP A CA 1
ATOM 1768 C C . ASP A 1 239 ? 15.063 8.146 11.248 1.00 86.81 239 ASP A C 1
ATOM 1770 O O . ASP A 1 239 ? 14.719 7.816 12.381 1.00 86.81 239 ASP A O 1
ATOM 1774 N N . VAL A 1 240 ? 14.522 7.607 10.150 1.00 90.06 240 VAL A N 1
ATOM 1775 C CA . VAL A 1 240 ? 13.549 6.508 10.191 1.00 90.06 240 VAL A CA 1
ATOM 1776 C C . VAL A 1 240 ? 13.932 5.350 9.274 1.00 90.06 240 VAL A C 1
ATOM 1778 O O . VAL A 1 240 ? 14.689 5.514 8.311 1.00 90.06 240 VAL A O 1
ATOM 1781 N N . ASN A 1 241 ? 13.362 4.176 9.538 1.00 95.50 241 ASN A N 1
ATOM 1782 C CA . ASN A 1 241 ? 13.425 3.037 8.632 1.00 95.50 241 ASN A CA 1
ATOM 1783 C C . ASN A 1 241 ? 12.507 3.245 7.412 1.00 95.50 241 ASN A C 1
ATOM 1785 O O . ASN A 1 241 ? 11.287 3.110 7.498 1.00 95.50 241 ASN A O 1
ATOM 1789 N N . ASN A 1 242 ? 13.097 3.498 6.242 1.00 94.50 242 ASN A N 1
ATOM 1790 C CA . ASN A 1 242 ? 12.369 3.704 4.988 1.00 94.50 242 ASN A CA 1
ATOM 1791 C C . ASN A 1 242 ? 11.947 2.391 4.289 1.00 94.50 242 ASN A C 1
ATOM 1793 O O . ASN A 1 242 ? 11.446 2.448 3.169 1.00 94.50 242 ASN A O 1
ATOM 1797 N N . ALA A 1 243 ? 12.122 1.217 4.913 1.00 95.31 243 ALA A N 1
ATOM 1798 C CA . ALA A 1 243 ? 11.770 -0.082 4.326 1.00 95.31 243 ALA A CA 1
ATOM 1799 C C . ALA A 1 243 ? 10.300 -0.150 3.885 1.00 95.31 243 ALA A C 1
ATOM 1801 O O . ALA A 1 243 ? 10.022 -0.518 2.746 1.00 95.31 243 ALA A O 1
ATOM 1802 N N . PHE A 1 244 ? 9.369 0.300 4.734 1.00 93.50 244 PHE A N 1
ATOM 1803 C CA . PHE A 1 244 ? 7.944 0.336 4.389 1.00 93.50 244 PHE A CA 1
ATOM 1804 C C . PHE A 1 244 ? 7.679 1.197 3.151 1.00 93.50 244 PHE A C 1
ATOM 1806 O O . PHE A 1 244 ? 6.960 0.791 2.241 1.00 93.50 244 PHE A O 1
ATOM 1813 N N . HIS A 1 245 ? 8.333 2.359 3.080 1.00 91.25 245 HIS A N 1
ATOM 1814 C CA . HIS A 1 245 ? 8.255 3.237 1.921 1.00 91.25 245 HIS A CA 1
ATOM 1815 C C . HIS A 1 245 ? 8.896 2.638 0.675 1.00 91.25 245 HIS A C 1
ATOM 1817 O O . HIS A 1 245 ? 8.789 3.272 -0.349 1.00 91.25 245 HIS A O 1
ATOM 1823 N N . LEU A 1 246 ? 9.559 1.481 0.719 1.00 92.12 246 LEU A N 1
ATOM 1824 C CA . LEU A 1 246 ? 10.035 0.744 -0.459 1.00 92.12 246 LEU A CA 1
ATOM 1825 C C . LEU A 1 246 ? 9.269 -0.568 -0.687 1.00 92.12 246 LEU A C 1
ATOM 1827 O O . LEU A 1 246 ? 9.694 -1.393 -1.491 1.00 92.12 246 LEU A O 1
ATOM 1831 N N . GLY A 1 247 ? 8.156 -0.780 0.024 1.00 91.81 247 GLY A N 1
ATOM 1832 C CA . GLY A 1 247 ? 7.406 -2.037 -0.020 1.00 91.81 247 GLY A CA 1
ATOM 1833 C C . GLY A 1 247 ? 8.149 -3.215 0.617 1.00 91.81 247 GLY A C 1
ATOM 1834 O O . GLY A 1 247 ? 7.851 -4.367 0.312 1.00 91.81 247 GLY A O 1
ATOM 1835 N N . LEU A 1 248 ? 9.130 -2.938 1.480 1.00 94.56 248 LEU A N 1
ATOM 1836 C CA . LEU A 1 248 ? 9.919 -3.943 2.182 1.00 94.56 248 LEU A CA 1
ATOM 1837 C C . LEU A 1 248 ? 9.403 -4.165 3.599 1.00 94.56 248 LEU A C 1
ATOM 1839 O O . LEU A 1 248 ? 8.898 -3.256 4.261 1.00 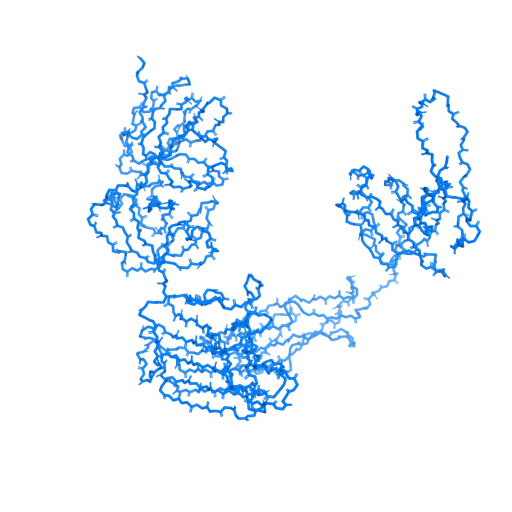94.56 248 LEU A O 1
ATOM 1843 N N . ASP A 1 249 ? 9.597 -5.388 4.083 1.00 94.62 249 ASP A N 1
ATOM 1844 C CA . ASP A 1 249 ? 9.285 -5.742 5.459 1.00 94.62 249 ASP A CA 1
ATOM 1845 C C . ASP A 1 249 ? 10.250 -5.039 6.433 1.00 94.62 249 ASP A C 1
ATOM 1847 O O . ASP A 1 249 ? 11.459 -5.278 6.409 1.00 94.62 249 ASP A O 1
ATOM 1851 N N . GLN A 1 250 ? 9.704 -4.195 7.313 1.00 95.44 250 GLN A N 1
ATOM 1852 C CA . GLN A 1 250 ? 10.452 -3.456 8.337 1.00 95.44 250 GLN A CA 1
ATOM 1853 C C . GLN A 1 250 ? 11.093 -4.352 9.406 1.00 95.44 250 GLN A C 1
ATOM 1855 O O . GLN A 1 250 ? 11.965 -3.883 10.127 1.00 95.44 250 GLN A O 1
ATOM 1860 N N . GLU A 1 251 ? 10.675 -5.612 9.547 1.00 95.06 251 GLU A N 1
ATOM 1861 C CA . GLU A 1 251 ? 11.345 -6.579 10.427 1.00 95.06 251 GLU A CA 1
ATOM 1862 C C . GLU A 1 251 ? 12.575 -7.199 9.756 1.00 95.06 251 GLU A C 1
ATOM 1864 O O . GLU A 1 251 ? 13.500 -7.608 10.452 1.00 95.06 251 GLU A O 1
ATOM 1869 N N . LEU A 1 252 ? 12.606 -7.244 8.419 1.00 95.94 252 LEU A N 1
ATOM 1870 C CA . LEU A 1 252 ? 13.679 -7.871 7.645 1.00 95.94 252 LEU A CA 1
ATOM 1871 C C . LEU A 1 252 ? 14.715 -6.863 7.139 1.00 95.94 252 LEU A C 1
ATOM 1873 O O . LEU A 1 252 ? 15.890 -7.208 7.021 1.00 95.94 252 LEU A O 1
ATOM 1877 N N . PHE A 1 253 ? 14.295 -5.629 6.856 1.00 97.88 253 PHE A N 1
ATOM 1878 C CA . PHE A 1 253 ? 15.147 -4.596 6.279 1.00 97.88 253 PHE A CA 1
ATOM 1879 C C . PHE A 1 253 ? 15.141 -3.305 7.083 1.00 97.88 253 PHE A C 1
ATOM 1881 O O . PHE A 1 253 ? 14.101 -2.846 7.556 1.00 97.88 253 PHE A O 1
ATOM 1888 N N . TYR A 1 254 ? 16.310 -2.670 7.141 1.00 97.75 254 TYR A N 1
ATOM 1889 C CA . TYR A 1 254 ? 16.447 -1.279 7.546 1.00 97.75 254 TYR A CA 1
ATOM 1890 C C . TYR A 1 254 ? 17.021 -0.461 6.399 1.00 97.75 254 TYR A C 1
ATOM 1892 O O . TYR A 1 254 ? 18.135 -0.726 5.944 1.00 97.75 254 TYR A O 1
ATOM 1900 N N . VAL A 1 255 ? 16.269 0.541 5.945 1.00 97.44 255 VAL A N 1
ATOM 1901 C CA . VAL A 1 255 ? 16.655 1.400 4.821 1.00 97.44 255 VAL A CA 1
ATOM 1902 C C . VAL A 1 255 ? 16.840 2.834 5.293 1.00 97.44 255 VAL A C 1
ATOM 1904 O O . VAL A 1 255 ? 15.917 3.449 5.829 1.00 97.44 255 VAL A O 1
ATOM 1907 N N . LYS A 1 256 ? 18.026 3.387 5.046 1.00 95.75 256 LYS A N 1
ATOM 1908 C CA . LYS A 1 256 ? 18.418 4.733 5.464 1.00 95.75 256 LYS A CA 1
ATOM 1909 C C . LYS A 1 256 ? 18.855 5.569 4.268 1.00 95.75 256 LYS A C 1
ATOM 1911 O O . LYS A 1 256 ? 19.712 5.143 3.496 1.00 95.75 256 LYS A O 1
ATOM 1916 N N . GLY A 1 257 ? 18.325 6.785 4.172 1.00 95.50 257 GLY A N 1
ATOM 1917 C CA . GLY A 1 257 ? 18.859 7.838 3.312 1.00 95.50 257 GLY A CA 1
ATOM 1918 C C . GLY A 1 257 ? 19.593 8.885 4.146 1.00 95.50 257 GLY A C 1
ATOM 1919 O O . GLY A 1 257 ? 18.989 9.515 5.016 1.00 95.50 257 GLY A O 1
ATOM 1920 N N . GLU A 1 258 ? 20.880 9.088 3.884 1.00 95.50 258 GLU A N 1
ATOM 1921 C CA . GLU A 1 258 ? 21.679 10.151 4.493 1.00 95.50 258 GLU A CA 1
ATOM 1922 C C . GLU A 1 258 ? 21.847 11.302 3.508 1.00 95.50 258 GLU A C 1
ATOM 1924 O O . GLU A 1 258 ? 22.279 11.120 2.370 1.00 95.50 258 GLU A O 1
ATOM 1929 N N . LYS A 1 259 ? 21.527 12.515 3.964 1.00 94.88 259 LYS A N 1
ATOM 1930 C CA . LYS A 1 259 ? 21.450 13.694 3.100 1.00 94.88 259 LYS A CA 1
ATOM 1931 C C . LYS A 1 259 ? 22.815 14.176 2.587 1.00 94.88 259 LYS A C 1
ATOM 1933 O O . LYS A 1 259 ? 22.871 14.745 1.497 1.00 94.88 259 LYS A O 1
ATOM 1938 N N . GLY A 1 260 ? 23.899 13.985 3.339 1.00 94.19 260 GLY A N 1
ATOM 1939 C CA . GLY A 1 260 ? 25.170 14.667 3.056 1.00 94.19 260 GLY A CA 1
ATOM 1940 C C . GLY A 1 260 ? 24.980 16.191 2.996 1.00 94.19 260 GLY A C 1
ATOM 1941 O O . GLY A 1 260 ? 24.104 16.742 3.669 1.00 94.19 260 GLY A O 1
ATOM 1942 N N . ASN A 1 261 ? 25.732 16.874 2.131 1.00 94.75 261 ASN A N 1
ATOM 1943 C CA . ASN A 1 261 ? 25.606 18.316 1.895 1.00 94.75 261 ASN A CA 1
ATOM 1944 C C . ASN A 1 261 ? 24.742 18.646 0.661 1.00 94.75 261 ASN A C 1
ATOM 1946 O O . ASN A 1 261 ? 25.024 19.584 -0.088 1.00 94.75 261 ASN A O 1
ATOM 1950 N N . CYS A 1 262 ? 23.706 17.851 0.400 1.00 90.19 262 CYS A N 1
ATOM 1951 C CA . CYS A 1 262 ? 22.781 18.071 -0.713 1.00 90.19 262 CYS A CA 1
ATOM 1952 C C . CYS A 1 262 ? 21.569 18.914 -0.302 1.00 90.19 262 CYS A C 1
ATOM 1954 O O . CYS A 1 262 ? 21.227 19.007 0.872 1.00 90.19 262 CYS A O 1
ATOM 1956 N N . GLY A 1 263 ? 20.854 19.498 -1.271 1.00 88.62 263 GLY A N 1
ATOM 1957 C CA . GLY A 1 263 ? 19.585 20.192 -0.997 1.00 88.62 263 GLY A CA 1
ATOM 1958 C C . GLY A 1 263 ? 18.478 19.242 -0.517 1.00 88.62 263 GLY A C 1
ATOM 1959 O O . GLY A 1 263 ? 17.740 19.569 0.414 1.00 88.62 263 GLY A O 1
ATOM 1960 N N . ASN A 1 264 ? 18.439 18.036 -1.090 1.00 92.19 264 ASN A N 1
ATOM 1961 C CA . ASN A 1 264 ? 17.457 16.986 -0.819 1.00 92.19 264 ASN A CA 1
ATOM 1962 C C . ASN A 1 264 ? 18.131 15.737 -0.235 1.00 92.19 264 ASN A C 1
ATOM 1964 O O . ASN A 1 264 ? 19.316 15.501 -0.484 1.00 92.19 264 ASN A O 1
ATOM 1968 N N . ASN A 1 265 ? 17.367 14.944 0.521 1.00 94.62 265 ASN A N 1
ATOM 1969 C CA . ASN A 1 265 ? 17.749 13.569 0.857 1.00 94.62 265 ASN A CA 1
ATOM 1970 C C . ASN A 1 265 ? 17.534 12.642 -0.360 1.00 94.62 265 ASN A C 1
ATOM 1972 O O . ASN A 1 265 ? 17.060 13.112 -1.396 1.00 94.62 265 ASN A O 1
ATOM 1976 N N . VAL A 1 266 ? 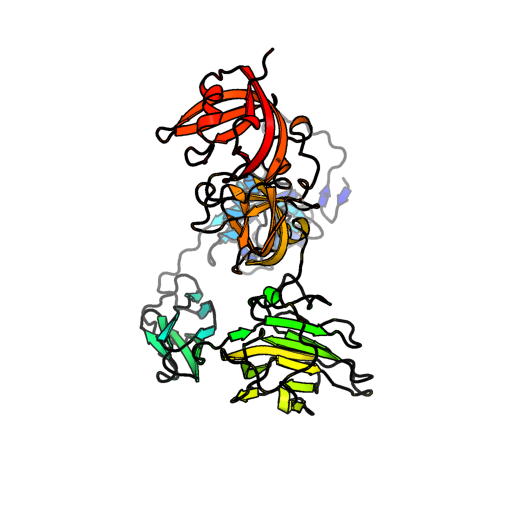17.846 11.348 -0.228 1.00 95.94 266 VAL A N 1
ATOM 1977 C CA . VAL A 1 266 ? 17.626 10.331 -1.273 1.00 95.94 266 VAL A CA 1
ATOM 1978 C C . VAL A 1 266 ? 16.197 10.429 -1.814 1.00 95.94 266 VAL A C 1
ATOM 1980 O O . VAL A 1 266 ? 15.231 10.318 -1.064 1.00 95.94 266 VAL A O 1
ATOM 1983 N N . GLY A 1 267 ? 16.065 10.683 -3.113 1.00 94.69 267 GLY A N 1
ATOM 1984 C CA . GLY A 1 267 ? 14.784 10.883 -3.781 1.00 94.69 267 GLY A CA 1
ATOM 1985 C C . GLY A 1 267 ? 14.068 9.569 -4.073 1.00 94.69 267 GLY A C 1
ATOM 1986 O O . GLY A 1 267 ? 14.711 8.598 -4.463 1.00 94.69 267 GLY A O 1
ATOM 1987 N N . MET A 1 268 ? 12.744 9.577 -3.946 1.00 93.31 268 MET A N 1
ATOM 1988 C CA . MET A 1 268 ? 11.846 8.457 -4.236 1.00 93.31 268 MET A CA 1
ATOM 1989 C C . MET A 1 268 ? 10.829 8.921 -5.285 1.00 93.31 268 MET A C 1
ATOM 1991 O O . MET A 1 268 ? 9.823 9.555 -4.975 1.00 93.31 268 MET A O 1
ATOM 1995 N N . TYR A 1 269 ? 11.163 8.712 -6.559 1.00 90.50 269 TYR A N 1
ATOM 1996 C CA . TYR A 1 269 ? 10.351 9.120 -7.712 1.00 90.50 269 TYR A CA 1
ATOM 1997 C C . TYR A 1 269 ? 9.993 7.875 -8.540 1.00 90.50 269 TYR A C 1
ATOM 1999 O O . TYR A 1 269 ? 9.725 6.819 -7.981 1.00 90.50 269 TYR A O 1
ATOM 2007 N N . GLU A 1 270 ? 10.018 7.969 -9.870 1.00 88.38 270 GLU A N 1
ATOM 2008 C CA . GLU A 1 270 ? 9.985 6.805 -10.775 1.00 88.38 270 GLU A CA 1
ATOM 2009 C C . GLU A 1 270 ? 11.222 5.887 -10.610 1.00 88.38 270 GLU A C 1
ATOM 2011 O O . GLU A 1 270 ? 11.218 4.734 -11.018 1.00 88.38 270 GLU A O 1
ATOM 2016 N N . ASN A 1 271 ? 12.299 6.426 -10.031 1.00 91.69 271 ASN A N 1
ATOM 2017 C CA . ASN A 1 271 ? 13.556 5.771 -9.691 1.00 91.69 271 ASN A CA 1
ATOM 2018 C C . ASN A 1 271 ? 14.064 6.351 -8.365 1.00 91.69 271 ASN A C 1
ATOM 2020 O O . ASN A 1 271 ? 13.682 7.467 -7.981 1.00 91.69 271 ASN A O 1
ATOM 2024 N N . LEU A 1 272 ? 14.940 5.615 -7.677 1.00 95.06 272 LEU A N 1
ATOM 2025 C CA . LEU A 1 272 ? 15.649 6.166 -6.524 1.00 95.06 272 LEU A CA 1
ATOM 2026 C C . LEU A 1 272 ? 16.726 7.125 -7.024 1.00 95.06 272 LEU A C 1
ATOM 2028 O O . LEU A 1 272 ? 17.445 6.811 -7.973 1.00 95.06 272 LEU A O 1
ATOM 2032 N N . ARG A 1 273 ? 16.851 8.295 -6.396 1.00 95.06 273 ARG A N 1
ATOM 2033 C CA . ARG A 1 273 ? 17.788 9.343 -6.826 1.00 95.06 273 ARG A CA 1
ATOM 2034 C C . ARG A 1 273 ? 18.757 9.689 -5.710 1.00 95.06 273 ARG A C 1
ATOM 2036 O O . ARG A 1 273 ? 18.337 10.173 -4.665 1.00 95.06 273 ARG A O 1
ATOM 2043 N N . LEU A 1 274 ? 20.051 9.502 -5.947 1.00 97.19 274 LEU A N 1
ATOM 2044 C CA . LEU A 1 274 ? 21.100 9.972 -5.046 1.00 97.19 274 LEU A CA 1
ATOM 2045 C C . LEU A 1 274 ? 21.694 11.248 -5.637 1.00 97.19 274 LEU A C 1
ATOM 2047 O O . LEU A 1 274 ? 22.350 11.222 -6.684 1.00 97.19 274 LEU A O 1
ATOM 2051 N N . TYR A 1 275 ? 21.453 12.370 -4.968 1.00 96.62 275 TYR A N 1
ATOM 2052 C CA . TYR A 1 275 ? 21.967 13.678 -5.362 1.00 96.62 275 TYR A CA 1
ATOM 2053 C C . TYR A 1 275 ? 23.436 13.832 -4.961 1.00 96.62 275 TYR A C 1
ATOM 2055 O O . TYR A 1 275 ? 23.865 13.297 -3.937 1.00 96.62 275 TYR A O 1
ATOM 2063 N N . SER A 1 276 ? 24.201 14.584 -5.751 1.00 95.81 276 SER A N 1
ATOM 2064 C CA . SER A 1 276 ? 25.549 15.018 -5.386 1.00 95.81 276 SER A CA 1
ATOM 2065 C C . SER A 1 276 ? 25.586 16.470 -4.904 1.00 95.81 276 SER A C 1
ATOM 2067 O O . SER A 1 276 ? 24.649 17.248 -5.116 1.00 95.81 276 SER A O 1
ATOM 2069 N N . ASN A 1 277 ? 26.719 16.848 -4.313 1.00 94.81 277 ASN A N 1
ATOM 2070 C CA . ASN A 1 277 ? 27.152 18.235 -4.212 1.00 94.81 277 ASN A CA 1
ATOM 2071 C C . ASN A 1 277 ? 28.486 18.382 -4.953 1.00 94.81 277 ASN A C 1
ATOM 2073 O O . ASN A 1 277 ? 29.536 17.990 -4.441 1.00 94.81 277 ASN A O 1
ATOM 2077 N N . CYS A 1 278 ? 28.451 18.971 -6.151 1.00 93.19 278 CYS A N 1
ATOM 2078 C CA . CYS A 1 278 ? 29.624 19.062 -7.023 1.00 93.19 278 CYS A CA 1
ATOM 2079 C C . CYS A 1 278 ? 30.780 19.885 -6.434 1.00 93.19 278 CYS A C 1
ATOM 2081 O O . CYS A 1 278 ? 31.893 19.781 -6.934 1.00 93.19 278 CYS A O 1
ATOM 2083 N N . LYS A 1 279 ? 30.555 20.680 -5.376 1.00 93.12 279 LYS A N 1
ATOM 2084 C CA . LYS A 1 279 ? 31.591 21.526 -4.759 1.00 93.12 279 LYS A CA 1
ATOM 2085 C C . LYS A 1 279 ? 32.493 20.786 -3.779 1.00 93.12 279 LYS A C 1
ATOM 2087 O O . LYS A 1 279 ? 33.568 21.287 -3.469 1.00 93.12 279 LYS A O 1
ATOM 2092 N N . ASN A 1 280 ? 32.027 19.676 -3.211 1.00 92.25 280 ASN A N 1
ATOM 2093 C CA . ASN A 1 280 ? 32.765 18.954 -2.173 1.00 92.25 280 ASN A CA 1
ATOM 2094 C C . ASN A 1 280 ? 32.665 17.423 -2.275 1.00 92.25 280 ASN A C 1
ATOM 2096 O O . ASN A 1 280 ? 33.332 16.740 -1.503 1.00 92.25 280 ASN A O 1
ATOM 2100 N N . GLY A 1 281 ? 31.850 16.882 -3.187 1.00 92.56 281 GLY A N 1
ATOM 2101 C CA . GLY A 1 281 ? 31.640 15.440 -3.337 1.00 92.56 281 GLY A CA 1
ATOM 2102 C C . GLY A 1 281 ? 30.801 14.805 -2.228 1.00 92.56 281 GLY A C 1
ATOM 2103 O O . GLY A 1 281 ? 30.690 13.584 -2.166 1.00 92.56 281 GLY A O 1
ATOM 2104 N N . ASP A 1 282 ? 30.204 15.598 -1.334 1.00 95.75 282 ASP A N 1
ATOM 2105 C CA . ASP A 1 282 ? 29.420 15.082 -0.213 1.00 95.75 282 ASP A CA 1
ATOM 2106 C C . ASP A 1 282 ? 27.947 14.912 -0.602 1.00 95.75 282 ASP A C 1
ATOM 2108 O O . ASP A 1 282 ? 27.068 15.681 -0.196 1.00 95.75 282 ASP A O 1
ATOM 2112 N N . GLY A 1 283 ? 27.707 13.926 -1.468 1.00 97.12 283 GLY A N 1
ATOM 2113 C CA . GLY A 1 283 ? 26.380 13.538 -1.928 1.00 97.12 283 GLY A CA 1
ATOM 2114 C C . GLY A 1 283 ? 25.579 12.728 -0.911 1.00 97.12 283 GLY A C 1
ATOM 2115 O O . GLY A 1 283 ? 26.033 12.455 0.203 1.00 97.12 283 GLY A O 1
ATOM 2116 N N . ASN A 1 284 ? 24.376 12.319 -1.312 1.00 97.31 284 ASN A N 1
ATOM 2117 C CA . ASN A 1 284 ? 23.568 11.410 -0.509 1.00 97.31 284 ASN A CA 1
ATOM 2118 C C . ASN A 1 284 ? 24.207 10.021 -0.400 1.00 97.31 284 ASN A C 1
ATOM 2120 O O . ASN A 1 284 ? 24.859 9.558 -1.342 1.00 97.31 284 ASN A O 1
ATOM 2124 N N . THR A 1 285 ? 23.886 9.326 0.689 1.00 97.88 285 THR A N 1
ATOM 2125 C CA . THR A 1 285 ? 24.131 7.889 0.855 1.00 97.88 285 THR A CA 1
ATOM 2126 C C . THR A 1 285 ? 22.801 7.155 0.990 1.00 97.88 285 THR A C 1
ATOM 2128 O O . THR A 1 285 ? 21.977 7.522 1.825 1.00 97.88 285 THR A O 1
ATOM 2131 N N . LEU A 1 286 ? 22.595 6.107 0.196 1.00 98.19 286 LEU A N 1
ATOM 2132 C CA . LEU A 1 286 ? 21.569 5.092 0.432 1.00 98.19 286 LEU A CA 1
ATOM 2133 C C . LEU A 1 286 ? 22.218 3.912 1.153 1.00 98.19 286 LEU A C 1
ATOM 2135 O O . LEU A 1 286 ? 23.212 3.391 0.660 1.00 98.19 286 LEU A O 1
ATOM 2139 N N . THR A 1 287 ? 21.641 3.461 2.260 1.00 98.50 287 THR A N 1
ATOM 2140 C CA . THR A 1 287 ? 22.125 2.304 3.021 1.00 98.50 287 THR A CA 1
ATOM 2141 C C . THR A 1 287 ? 20.986 1.328 3.271 1.00 98.50 287 THR A C 1
ATOM 2143 O O . THR A 1 287 ? 19.893 1.742 3.659 1.00 98.50 287 THR A O 1
ATOM 2146 N N . ILE A 1 288 ? 21.244 0.036 3.068 1.00 98.62 288 ILE A N 1
ATOM 2147 C CA . ILE A 1 288 ? 20.285 -1.047 3.300 1.00 98.62 288 ILE A CA 1
ATOM 2148 C C . ILE A 1 288 ? 20.961 -2.124 4.147 1.00 98.62 288 ILE A C 1
ATOM 2150 O O . ILE A 1 288 ? 22.021 -2.630 3.780 1.00 98.62 288 ILE A O 1
ATOM 2154 N N . TYR A 1 289 ? 20.326 -2.491 5.258 1.00 98.56 289 TYR A N 1
ATOM 2155 C CA . TYR A 1 289 ? 20.716 -3.620 6.102 1.00 98.56 289 TYR A CA 1
ATOM 2156 C C . TYR A 1 289 ? 19.651 -4.714 6.074 1.00 98.56 289 TYR A C 1
ATOM 2158 O O . TYR A 1 289 ? 18.459 -4.407 6.032 1.00 98.56 289 TYR A O 1
ATOM 2166 N N . ALA A 1 290 ? 20.088 -5.968 6.162 1.00 97.88 290 ALA A N 1
ATOM 2167 C CA . ALA A 1 290 ? 19.254 -7.120 6.484 1.00 97.88 290 ALA A CA 1
ATOM 2168 C C . ALA A 1 290 ? 19.264 -7.381 8.000 1.00 97.88 290 ALA A C 1
ATOM 2170 O O . ALA A 1 290 ? 20.222 -7.033 8.696 1.00 97.88 290 ALA A O 1
ATOM 2171 N N . ALA A 1 291 ? 18.184 -7.960 8.522 1.00 95.75 291 ALA A N 1
ATOM 2172 C CA . ALA A 1 291 ? 18.015 -8.229 9.946 1.00 95.75 291 ALA A CA 1
ATOM 2173 C C . ALA A 1 291 ? 19.089 -9.179 10.502 1.00 95.75 291 ALA A C 1
ATOM 2175 O O . ALA A 1 291 ? 19.745 -9.921 9.772 1.00 95.75 291 ALA A O 1
ATOM 2176 N N . ALA A 1 292 ? 19.274 -9.164 11.823 1.00 92.94 292 ALA A N 1
ATOM 2177 C CA . ALA A 1 292 ? 20.219 -10.059 12.483 1.00 92.94 292 ALA A CA 1
ATOM 2178 C C . ALA A 1 292 ? 19.914 -11.533 12.157 1.00 92.94 292 ALA A C 1
ATOM 2180 O O . ALA A 1 292 ? 18.759 -11.951 12.165 1.00 92.94 292 ALA A O 1
ATOM 2181 N N . GLY A 1 293 ? 20.962 -12.318 11.891 1.00 94.12 293 GLY A N 1
ATOM 2182 C CA . GLY A 1 293 ? 20.828 -13.716 11.468 1.00 94.12 293 GLY A CA 1
ATOM 2183 C C . GLY A 1 293 ? 20.560 -13.908 9.973 1.00 94.12 293 GLY A C 1
ATOM 2184 O O . GLY A 1 293 ? 20.559 -15.049 9.534 1.00 94.12 293 GLY A O 1
ATOM 2185 N N . ILE A 1 294 ? 20.399 -12.827 9.203 1.00 96.94 294 ILE A N 1
ATOM 2186 C CA . ILE A 1 294 ? 20.202 -12.864 7.753 1.00 96.94 294 ILE A CA 1
ATOM 2187 C C . ILE A 1 294 ? 21.411 -12.245 7.046 1.00 96.94 294 ILE A C 1
ATOM 2189 O O . ILE A 1 294 ? 21.850 -11.141 7.381 1.00 96.94 294 ILE A O 1
ATOM 2193 N N . ALA A 1 295 ? 21.924 -12.934 6.030 1.00 98.12 295 ALA A N 1
ATOM 2194 C CA . ALA A 1 295 ? 22.982 -12.441 5.162 1.00 98.12 295 ALA A CA 1
ATOM 2195 C C . ALA A 1 295 ? 22.420 -12.072 3.785 1.00 98.12 295 ALA A C 1
ATOM 2197 O O . ALA A 1 295 ? 21.582 -12.775 3.222 1.00 98.12 295 ALA A O 1
ATOM 2198 N N . ILE A 1 296 ? 22.919 -10.980 3.209 1.00 98.56 296 ILE A N 1
ATOM 2199 C CA . ILE A 1 296 ? 22.735 -10.663 1.794 1.00 98.56 296 ILE A CA 1
ATOM 2200 C C . ILE A 1 296 ? 23.817 -11.419 1.020 1.00 98.56 296 ILE A C 1
ATOM 2202 O O . ILE A 1 296 ? 25.011 -11.172 1.224 1.00 98.56 296 ILE A O 1
ATOM 2206 N N . LYS A 1 297 ? 23.398 -12.334 0.139 1.00 98.00 297 LYS A N 1
ATOM 2207 C CA . LYS A 1 297 ? 24.302 -13.149 -0.690 1.00 98.00 297 LYS A CA 1
ATOM 2208 C C . LYS A 1 297 ? 24.518 -12.599 -2.093 1.00 98.00 297 LYS A C 1
ATOM 2210 O O . LYS A 1 297 ? 25.510 -12.940 -2.739 1.00 98.00 297 LYS A O 1
ATOM 2215 N N . SER A 1 298 ? 23.622 -11.729 -2.549 1.00 98.00 298 SER A N 1
ATOM 2216 C CA . SER A 1 298 ? 23.817 -10.987 -3.785 1.00 98.00 298 SER A CA 1
ATOM 2217 C C . SER A 1 298 ? 23.195 -9.603 -3.744 1.00 98.00 298 SER A C 1
ATOM 2219 O O . SER A 1 298 ? 22.182 -9.379 -3.077 1.00 98.00 298 SER A O 1
ATOM 2221 N N . ILE A 1 299 ? 23.838 -8.674 -4.448 1.00 98.12 299 ILE A N 1
ATOM 2222 C CA . ILE A 1 299 ? 23.388 -7.298 -4.640 1.00 98.12 299 ILE A CA 1
ATOM 2223 C C . ILE A 1 299 ? 23.551 -6.975 -6.116 1.00 98.12 299 ILE A C 1
ATOM 2225 O O . ILE A 1 299 ? 24.661 -7.055 -6.642 1.00 98.12 299 ILE A O 1
ATOM 2229 N N . ALA A 1 300 ? 22.472 -6.563 -6.770 1.00 96.25 300 ALA A N 1
ATOM 2230 C CA . ALA A 1 300 ? 22.531 -6.033 -8.121 1.00 96.25 300 ALA A CA 1
ATOM 2231 C C . ALA A 1 300 ? 21.800 -4.697 -8.242 1.00 96.25 300 ALA A C 1
ATOM 2233 O O . ALA A 1 300 ? 20.779 -4.475 -7.592 1.00 96.25 300 ALA A O 1
ATOM 2234 N N . PHE A 1 301 ? 22.324 -3.823 -9.096 1.00 95.88 301 PHE A N 1
ATOM 2235 C CA . PHE A 1 301 ? 21.741 -2.535 -9.442 1.00 95.88 301 PHE A CA 1
ATOM 2236 C C . PHE A 1 301 ? 21.386 -2.516 -10.924 1.00 95.88 301 PHE A C 1
ATOM 2238 O O . PHE A 1 301 ? 22.215 -2.806 -11.790 1.00 95.88 301 PHE A O 1
ATOM 2245 N N . GLU A 1 302 ? 20.152 -2.118 -11.203 1.00 93.06 302 GLU A N 1
ATOM 2246 C CA . GLU A 1 302 ? 19.725 -1.691 -12.525 1.00 93.06 302 GLU A CA 1
ATOM 2247 C C . GLU A 1 302 ? 19.592 -0.171 -12.507 1.00 93.06 302 GLU A C 1
ATOM 2249 O O . GLU A 1 302 ? 18.842 0.402 -11.711 1.00 93.06 302 GLU A O 1
ATOM 2254 N N . TRP A 1 303 ? 20.352 0.494 -13.365 1.00 94.31 303 TRP A N 1
ATOM 2255 C CA . TRP A 1 303 ? 20.422 1.948 -13.406 1.00 94.31 303 TRP A CA 1
ATOM 2256 C C . TRP A 1 303 ? 19.394 2.528 -14.379 1.00 94.31 303 TRP A C 1
ATOM 2258 O O . TRP A 1 303 ? 19.084 1.945 -15.414 1.00 94.31 303 TRP A O 1
ATOM 2268 N N . ALA A 1 304 ? 18.879 3.710 -14.051 1.00 92.56 304 ALA A N 1
ATOM 2269 C CA . ALA A 1 304 ? 18.127 4.558 -14.970 1.00 92.56 304 ALA A CA 1
ATOM 2270 C C . ALA A 1 304 ? 19.036 5.668 -15.518 1.00 92.56 304 ALA A C 1
ATOM 2272 O O . ALA A 1 304 ? 20.080 5.954 -14.940 1.00 92.56 304 ALA A O 1
ATOM 2273 N N . ALA A 1 305 ? 18.616 6.360 -16.580 1.00 92.06 305 ALA A N 1
ATOM 2274 C CA . ALA A 1 305 ? 19.397 7.448 -17.175 1.00 92.06 305 ALA A CA 1
ATOM 2275 C C . ALA A 1 305 ? 19.800 8.516 -16.136 1.00 92.06 305 ALA A C 1
ATOM 2277 O O . ALA A 1 305 ? 18.945 9.168 -15.526 1.00 92.06 305 ALA A O 1
ATOM 2278 N N . HIS A 1 306 ? 21.105 8.677 -15.930 1.00 93.19 306 HIS A N 1
ATOM 2279 C CA . HIS A 1 306 ? 21.687 9.586 -14.947 1.00 93.19 306 HIS A CA 1
ATOM 2280 C C . HIS A 1 306 ? 21.624 11.055 -15.394 1.00 93.19 306 HIS A C 1
ATOM 2282 O O . HIS A 1 306 ? 21.296 11.380 -16.535 1.00 93.19 306 HIS A O 1
ATOM 2288 N N . THR A 1 307 ? 21.900 11.980 -14.471 1.00 92.44 307 THR A N 1
ATOM 2289 C CA . THR A 1 307 ? 22.132 13.395 -14.809 1.00 92.44 307 THR A CA 1
ATOM 2290 C C . THR A 1 307 ? 23.582 13.752 -14.528 1.00 92.44 307 THR A C 1
ATOM 2292 O O . THR A 1 307 ? 24.058 13.524 -13.418 1.00 92.44 307 THR A O 1
ATOM 2295 N N . GLY A 1 308 ? 24.248 14.380 -15.498 1.00 90.31 308 GLY A N 1
ATOM 2296 C CA . GLY A 1 308 ? 25.683 14.654 -15.418 1.00 90.31 308 GLY A CA 1
ATOM 2297 C C . GLY A 1 308 ? 26.498 13.367 -15.555 1.00 90.31 308 GLY A C 1
ATOM 2298 O O . GLY A 1 308 ? 25.993 12.390 -16.088 1.00 90.31 308 GLY A O 1
ATOM 2299 N N . ALA A 1 309 ? 27.736 13.380 -15.062 1.00 91.56 309 ALA A N 1
ATOM 2300 C CA . ALA A 1 309 ? 28.630 12.221 -15.065 1.00 91.56 309 ALA A CA 1
ATOM 2301 C C . ALA A 1 309 ? 28.942 11.798 -13.618 1.00 91.56 309 ALA A C 1
ATOM 2303 O O . ALA A 1 309 ? 30.023 12.114 -13.117 1.00 91.56 309 ALA A O 1
ATOM 2304 N N . PRO A 1 310 ? 27.978 11.209 -12.886 1.00 94.62 310 PRO A N 1
ATOM 2305 C CA . PRO A 1 310 ? 28.146 10.903 -11.473 1.00 94.62 310 PRO A CA 1
ATOM 2306 C C . PRO A 1 310 ? 29.290 9.917 -11.198 1.00 94.62 310 PRO A C 1
ATOM 2308 O O . PRO A 1 310 ? 29.650 9.087 -12.026 1.00 94.62 310 PRO A O 1
ATOM 2311 N N . THR A 1 311 ? 29.813 9.983 -9.976 1.00 96.31 311 THR A N 1
ATOM 2312 C CA . THR A 1 311 ? 30.713 8.982 -9.391 1.00 96.31 311 THR A CA 1
ATOM 2313 C C . THR A 1 311 ? 30.118 8.495 -8.077 1.00 96.31 311 THR A C 1
ATOM 2315 O O . THR A 1 311 ? 29.304 9.194 -7.462 1.00 96.31 311 THR A O 1
ATOM 2318 N N . ALA A 1 312 ? 30.518 7.311 -7.623 1.00 97.69 312 ALA A N 1
ATOM 2319 C CA . ALA A 1 312 ? 30.014 6.748 -6.379 1.00 97.69 312 ALA A CA 1
ATOM 2320 C C . ALA A 1 312 ? 31.054 5.952 -5.593 1.00 97.69 312 ALA A C 1
ATOM 2322 O O . ALA A 1 312 ? 32.050 5.475 -6.128 1.00 97.69 312 ALA A O 1
ATOM 2323 N N . THR A 1 313 ? 30.765 5.772 -4.309 1.00 98.12 313 THR A N 1
ATOM 2324 C CA . THR A 1 313 ? 31.410 4.778 -3.451 1.00 98.12 313 THR A CA 1
ATOM 2325 C C . THR A 1 313 ? 30.358 3.762 -3.030 1.00 98.12 313 THR A C 1
ATOM 2327 O O . THR A 1 313 ? 29.346 4.134 -2.435 1.00 98.12 313 THR A O 1
ATOM 2330 N N . PHE A 1 314 ? 30.595 2.491 -3.336 1.00 98.19 314 PHE A N 1
ATOM 2331 C CA . PHE A 1 314 ? 29.754 1.360 -2.972 1.00 98.19 314 PHE A CA 1
ATOM 2332 C C . PHE A 1 314 ? 30.440 0.531 -1.884 1.00 98.19 314 PHE A C 1
ATOM 2334 O O . PHE A 1 314 ? 31.535 0.018 -2.087 1.00 98.19 314 PHE A O 1
ATOM 2341 N N . LYS A 1 315 ? 29.806 0.403 -0.721 1.00 98.50 315 LYS A N 1
ATOM 2342 C CA . LYS A 1 315 ? 30.273 -0.427 0.396 1.00 98.50 315 LYS A CA 1
ATOM 2343 C C . LYS A 1 315 ? 29.375 -1.630 0.559 1.00 98.50 315 LYS A C 1
ATOM 2345 O O . LYS A 1 315 ? 28.162 -1.480 0.472 1.00 98.50 315 LYS A O 1
ATOM 2350 N N . TYR A 1 316 ? 29.939 -2.786 0.869 1.00 98.00 316 TYR A N 1
ATOM 2351 C CA . TYR A 1 316 ? 29.184 -4.008 1.144 1.00 98.00 316 TYR A CA 1
ATOM 2352 C C . TYR A 1 316 ? 29.922 -4.821 2.202 1.00 98.00 316 TYR A C 1
ATOM 2354 O O . TYR A 1 316 ? 31.065 -5.236 2.018 1.00 98.00 316 TYR A O 1
ATOM 2362 N N . GLY A 1 317 ? 29.286 -5.018 3.356 1.00 97.19 317 GLY A N 1
ATOM 2363 C CA . GLY A 1 317 ? 30.010 -5.503 4.525 1.00 97.19 317 GLY A CA 1
ATOM 2364 C C . GLY A 1 317 ? 31.188 -4.575 4.870 1.00 97.19 317 GLY A C 1
ATOM 2365 O O . GLY A 1 317 ? 31.039 -3.354 4.913 1.00 97.19 317 GLY A O 1
ATOM 2366 N N . ALA A 1 318 ? 32.367 -5.160 5.078 1.00 97.12 318 ALA A N 1
ATOM 2367 C CA . ALA A 1 318 ? 33.612 -4.433 5.334 1.00 97.12 318 ALA A CA 1
ATOM 2368 C C . ALA A 1 318 ? 34.327 -3.920 4.064 1.00 97.12 318 ALA A C 1
ATOM 2370 O O . ALA A 1 318 ? 35.296 -3.170 4.183 1.00 97.12 318 ALA A O 1
ATOM 2371 N N . GLU A 1 319 ? 33.876 -4.320 2.872 1.00 97.88 319 GLU A N 1
ATOM 2372 C CA . GLU A 1 319 ? 34.523 -3.995 1.597 1.00 97.88 319 GLU A CA 1
ATOM 2373 C C . GLU A 1 319 ? 34.012 -2.668 1.011 1.00 97.88 319 GLU A C 1
ATOM 2375 O O . GLU A 1 319 ? 32.887 -2.232 1.277 1.00 97.88 319 GLU A O 1
ATOM 2380 N N . GLU A 1 320 ? 34.837 -2.032 0.175 1.00 97.56 320 GLU A N 1
ATOM 2381 C CA . GLU A 1 320 ? 34.528 -0.778 -0.519 1.00 97.56 320 GLU A CA 1
ATOM 2382 C C . GLU A 1 320 ? 35.006 -0.830 -1.979 1.00 97.56 320 GLU A C 1
ATOM 2384 O O . GLU A 1 320 ? 36.116 -1.271 -2.275 1.00 97.56 320 GLU A O 1
ATOM 2389 N N . GLU A 1 321 ? 34.175 -0.341 -2.895 1.00 96.19 321 GLU A N 1
ATOM 2390 C CA . GLU A 1 321 ? 34.456 -0.207 -4.322 1.00 96.19 321 GLU A CA 1
ATOM 2391 C C . GLU A 1 321 ? 34.101 1.211 -4.792 1.00 96.19 321 GLU A C 1
ATOM 2393 O O . GLU A 1 321 ? 33.068 1.770 -4.418 1.00 96.19 321 GLU A O 1
ATOM 2398 N N . ALA A 1 322 ? 34.958 1.813 -5.616 1.00 96.56 322 ALA A N 1
ATOM 2399 C CA . ALA A 1 322 ? 34.725 3.139 -6.180 1.00 96.56 322 ALA A CA 1
ATOM 2400 C C . ALA A 1 322 ? 34.287 3.040 -7.648 1.00 96.56 322 ALA A C 1
ATOM 2402 O O . ALA A 1 322 ? 34.981 2.447 -8.475 1.00 96.56 322 ALA A O 1
ATOM 2403 N N . PHE A 1 323 ? 33.175 3.695 -7.975 1.00 95.50 323 PHE A N 1
ATOM 2404 C CA . PHE A 1 323 ? 32.746 3.974 -9.341 1.00 95.50 323 PHE A CA 1
ATOM 2405 C C . PHE A 1 323 ? 33.242 5.367 -9.718 1.00 95.50 323 PHE A C 1
ATOM 2407 O O . PHE A 1 323 ? 32.719 6.378 -9.251 1.00 95.50 323 PHE A O 1
ATOM 2414 N N . THR A 1 324 ? 34.299 5.424 -10.518 1.00 93.50 324 THR A N 1
ATOM 2415 C CA . THR A 1 324 ? 35.027 6.651 -10.860 1.00 93.50 324 THR A CA 1
ATOM 2416 C C . THR A 1 324 ? 34.537 7.304 -12.151 1.00 93.50 324 THR A C 1
ATOM 2418 O O . THR A 1 324 ? 35.025 8.376 -12.505 1.00 93.50 324 THR A O 1
ATOM 2421 N N . SER A 1 325 ? 33.577 6.691 -12.849 1.00 89.31 325 SER A N 1
ATOM 2422 C CA . SER A 1 325 ? 32.989 7.213 -14.086 1.00 89.31 325 SER A CA 1
ATOM 2423 C C . SER A 1 325 ? 31.536 6.767 -14.270 1.00 89.31 325 SER A C 1
ATOM 2425 O O . SER A 1 325 ? 31.128 5.733 -13.738 1.00 89.31 325 SER A O 1
ATOM 2427 N N . ASP A 1 326 ? 30.788 7.530 -15.070 1.00 87.69 326 ASP A N 1
ATOM 2428 C CA . ASP A 1 326 ? 29.389 7.252 -15.426 1.00 87.69 326 ASP A CA 1
ATOM 2429 C C . ASP A 1 326 ? 29.224 5.916 -16.171 1.00 87.69 326 ASP A C 1
ATOM 2431 O O . ASP A 1 326 ? 28.250 5.205 -15.957 1.00 87.69 326 ASP A O 1
ATOM 2435 N N . ASP A 1 327 ? 30.221 5.498 -16.960 1.00 85.75 327 ASP A N 1
ATOM 2436 C CA . ASP A 1 327 ? 30.196 4.220 -17.687 1.00 85.75 327 ASP A CA 1
ATOM 2437 C C . ASP A 1 327 ? 30.071 3.008 -16.744 1.00 85.75 327 ASP A C 1
ATOM 2439 O O . ASP A 1 327 ? 29.435 2.010 -17.084 1.00 85.75 327 ASP A O 1
ATOM 2443 N N . GLN A 1 328 ? 30.629 3.098 -15.530 1.00 85.81 328 GLN A N 1
ATOM 2444 C CA . GLN A 1 328 ? 30.496 2.054 -14.501 1.00 85.81 328 GLN A CA 1
ATOM 2445 C C . GLN A 1 328 ? 29.101 2.030 -13.855 1.00 85.81 328 GLN A C 1
ATOM 2447 O O . GLN A 1 328 ? 28.747 1.053 -13.199 1.00 85.81 328 GLN A O 1
ATOM 2452 N N . LEU A 1 329 ? 28.317 3.091 -14.056 1.00 85.75 329 LEU A N 1
ATOM 2453 C CA . LEU A 1 329 ? 26.950 3.273 -13.575 1.00 85.75 329 LEU A CA 1
ATOM 2454 C C . LEU A 1 329 ? 25.912 3.222 -14.718 1.00 85.75 329 LEU A C 1
ATOM 2456 O O . LEU A 1 329 ? 24.723 3.393 -14.490 1.00 85.75 329 LEU A O 1
ATOM 2460 N N . ALA A 1 330 ? 26.330 2.958 -15.956 1.00 75.56 330 ALA A N 1
ATOM 2461 C CA . ALA A 1 330 ? 25.434 2.849 -17.109 1.00 75.56 330 ALA A CA 1
ATOM 2462 C C . ALA A 1 330 ? 25.012 1.398 -17.418 1.00 75.56 330 ALA A C 1
ATOM 2464 O O . ALA A 1 330 ? 24.105 1.171 -18.220 1.00 75.56 330 ALA A O 1
ATOM 2465 N N . ALA A 1 331 ? 25.655 0.405 -16.793 1.00 74.94 331 ALA A N 1
ATOM 2466 C CA . ALA A 1 331 ? 25.447 -1.021 -17.053 1.00 74.94 331 ALA A CA 1
ATOM 2467 C C . ALA A 1 331 ? 24.866 -1.758 -15.841 1.00 74.94 331 ALA A C 1
ATOM 2469 O O . ALA A 1 331 ? 25.152 -1.401 -14.702 1.00 74.94 331 ALA A O 1
ATOM 2470 N N . PHE A 1 332 ? 24.109 -2.834 -16.080 1.00 86.56 332 PHE A N 1
ATOM 2471 C CA . PHE A 1 332 ? 23.694 -3.748 -15.013 1.00 86.56 332 PHE A CA 1
ATOM 2472 C C . PHE A 1 332 ? 24.914 -4.187 -14.192 1.00 86.56 332 PHE A C 1
ATOM 2474 O O . PHE A 1 332 ? 25.873 -4.739 -14.736 1.00 86.56 332 PHE A O 1
ATOM 2481 N N . TYR A 1 333 ? 24.870 -3.930 -12.889 1.00 92.75 333 TYR A N 1
ATOM 2482 C CA . TYR A 1 333 ? 25.945 -4.260 -11.963 1.00 92.75 333 TYR A CA 1
ATOM 2483 C C . TYR A 1 333 ? 25.465 -5.331 -10.997 1.00 92.75 333 TYR A C 1
ATOM 2485 O O . TYR A 1 333 ? 24.388 -5.184 -10.429 1.00 92.75 333 TYR A O 1
ATOM 2493 N N . ALA A 1 334 ? 26.266 -6.369 -10.763 1.00 93.44 334 ALA A N 1
ATOM 2494 C CA . ALA A 1 334 ? 25.947 -7.410 -9.795 1.00 93.44 334 ALA A CA 1
ATOM 2495 C C . ALA A 1 334 ? 27.182 -7.875 -9.021 1.00 93.44 334 ALA A C 1
ATOM 2497 O O . ALA A 1 334 ? 28.289 -7.972 -9.557 1.00 93.44 334 ALA A O 1
ATOM 2498 N N . LYS A 1 335 ? 26.958 -8.209 -7.753 1.00 94.81 335 LYS A N 1
ATOM 2499 C CA . LYS A 1 335 ? 27.886 -8.905 -6.867 1.00 94.81 335 LYS A CA 1
ATOM 2500 C C . LYS A 1 335 ? 27.176 -10.116 -6.289 1.00 94.81 335 LYS A C 1
ATOM 2502 O O . LYS A 1 335 ? 26.104 -9.988 -5.709 1.00 94.81 335 LYS A O 1
ATOM 2507 N N . GLU A 1 336 ? 27.805 -11.269 -6.441 1.00 95.69 336 GLU A N 1
ATOM 2508 C CA . GLU A 1 336 ? 27.300 -12.580 -6.034 1.00 95.69 336 GLU A CA 1
ATOM 2509 C C . GLU A 1 336 ? 28.263 -13.217 -5.025 1.00 95.69 336 GLU A C 1
ATOM 2511 O O . GLU A 1 336 ? 29.414 -12.791 -4.902 1.00 95.69 336 GLU A O 1
ATOM 2516 N N . GLY A 1 337 ? 27.815 -14.263 -4.327 1.00 95.88 337 GLY A N 1
ATOM 2517 C CA . GLY A 1 337 ? 28.654 -14.997 -3.371 1.00 95.88 337 GLY A CA 1
ATOM 2518 C C . GLY A 1 337 ? 29.039 -14.174 -2.140 1.00 95.88 337 GLY A C 1
ATOM 2519 O O . GLY A 1 337 ? 30.098 -14.391 -1.552 1.00 95.88 337 GLY A O 1
ATOM 2520 N N . LEU A 1 338 ? 28.203 -13.202 -1.779 1.00 97.94 338 LEU A N 1
ATOM 2521 C CA . LEU A 1 338 ? 28.385 -12.362 -0.606 1.00 97.94 338 LEU A CA 1
ATOM 2522 C C . LEU A 1 338 ? 27.922 -13.086 0.665 1.00 97.94 338 LEU A C 1
ATOM 2524 O O . LEU A 1 338 ? 27.181 -14.063 0.632 1.00 97.94 338 LEU A O 1
ATOM 2528 N N . SER A 1 339 ? 28.347 -12.562 1.807 1.00 98.06 339 SER A N 1
ATOM 2529 C CA . SER A 1 339 ? 27.763 -12.876 3.110 1.00 98.06 339 SER A CA 1
ATOM 2530 C C . SER A 1 339 ? 27.879 -11.622 3.975 1.00 98.06 339 SER A C 1
ATOM 2532 O O . SER A 1 339 ? 28.745 -11.516 4.848 1.00 98.06 339 SER A O 1
ATOM 2534 N N . VAL A 1 340 ? 27.065 -10.615 3.641 1.00 98.69 340 VAL A N 1
ATOM 2535 C CA . VAL A 1 340 ? 27.120 -9.275 4.249 1.00 98.69 340 VAL A CA 1
ATOM 2536 C C . VAL A 1 340 ? 25.838 -8.939 5.004 1.00 98.69 340 VAL A C 1
ATOM 2538 O O . VAL A 1 340 ? 24.757 -9.358 4.602 1.00 98.69 340 VAL A O 1
ATOM 2541 N N . ASN A 1 341 ? 25.927 -8.158 6.081 1.00 98.38 341 ASN A N 1
ATOM 2542 C CA . ASN A 1 341 ? 24.739 -7.667 6.802 1.00 98.38 341 ASN A CA 1
ATOM 2543 C C . ASN A 1 341 ? 24.033 -6.503 6.078 1.00 98.38 341 ASN A C 1
ATOM 2545 O O . ASN A 1 341 ? 22.907 -6.153 6.421 1.00 98.38 341 ASN A O 1
ATOM 2549 N N . GLY A 1 342 ? 24.699 -5.854 5.123 1.00 98.38 342 GLY A N 1
ATOM 2550 C CA . GLY A 1 342 ? 24.193 -4.663 4.456 1.00 98.38 342 GLY A CA 1
ATOM 2551 C C . GLY A 1 342 ? 25.178 -4.064 3.462 1.00 98.38 342 GLY A C 1
ATOM 2552 O O . GLY A 1 342 ? 26.328 -4.498 3.345 1.00 98.38 342 GLY A O 1
ATOM 2553 N N . PHE A 1 343 ? 24.713 -3.040 2.756 1.00 98.81 343 PHE A N 1
ATOM 2554 C CA . PHE A 1 343 ? 25.498 -2.264 1.802 1.00 98.81 343 PHE A CA 1
ATOM 2555 C C . PHE A 1 343 ? 25.098 -0.788 1.821 1.00 98.81 343 PHE A C 1
ATOM 2557 O O . PHE A 1 343 ? 24.010 -0.427 2.278 1.00 98.81 343 PHE A O 1
ATOM 2564 N N . SER A 1 344 ? 25.968 0.071 1.296 1.00 98.62 344 SER A N 1
ATOM 2565 C CA . SER A 1 344 ? 25.649 1.469 1.041 1.00 98.62 344 SER A CA 1
ATOM 2566 C C . SER A 1 344 ? 26.198 1.955 -0.291 1.00 98.62 344 SER A C 1
ATOM 2568 O O . SER A 1 344 ? 27.239 1.505 -0.756 1.00 98.62 344 SER A O 1
ATOM 2570 N N . LEU A 1 345 ? 25.487 2.887 -0.915 1.00 98.50 345 LEU A N 1
ATOM 2571 C CA . LEU A 1 345 ? 25.903 3.571 -2.130 1.00 98.50 345 LEU A CA 1
ATOM 2572 C C . LEU A 1 345 ? 25.877 5.071 -1.860 1.00 98.50 345 LEU A C 1
ATOM 2574 O O . LEU A 1 345 ? 24.824 5.630 -1.554 1.00 98.50 345 LEU A O 1
ATOM 2578 N N . LYS A 1 346 ? 27.031 5.725 -1.968 1.00 98.19 346 LYS A N 1
ATOM 2579 C CA . LYS A 1 346 ? 27.172 7.173 -1.816 1.00 98.19 346 LYS A CA 1
ATOM 2580 C C . LYS A 1 346 ? 27.470 7.811 -3.161 1.00 98.19 346 LYS A C 1
ATOM 2582 O O . LYS A 1 346 ? 28.405 7.384 -3.828 1.00 98.19 346 LYS A O 1
ATOM 2587 N N . ASN A 1 347 ? 26.745 8.866 -3.524 1.00 97.75 347 ASN A N 1
ATOM 2588 C CA . ASN A 1 347 ? 27.136 9.711 -4.651 1.00 97.75 347 ASN A CA 1
ATOM 2589 C C . ASN A 1 347 ? 28.313 10.605 -4.227 1.00 97.75 347 ASN A C 1
ATOM 2591 O O . ASN A 1 347 ? 28.204 11.373 -3.272 1.00 97.75 347 ASN A O 1
ATOM 2595 N N . THR A 1 348 ? 29.437 10.493 -4.927 1.00 97.19 348 THR A N 1
ATOM 2596 C CA . THR A 1 348 ? 30.692 11.184 -4.602 1.00 97.19 348 THR A CA 1
ATOM 2597 C C . THR A 1 348 ? 31.111 12.205 -5.653 1.00 97.19 348 THR A C 1
ATOM 2599 O O . THR A 1 348 ? 32.224 12.725 -5.581 1.00 97.19 348 THR A O 1
ATOM 2602 N N . PHE A 1 349 ? 30.235 12.516 -6.616 1.00 96.06 349 PHE A N 1
ATOM 2603 C CA . PHE A 1 349 ? 30.573 13.402 -7.728 1.00 96.06 349 PHE A CA 1
ATOM 2604 C C . PHE A 1 349 ? 31.074 14.766 -7.249 1.00 96.06 349 PHE A C 1
ATOM 2606 O O . PHE A 1 349 ? 30.334 15.531 -6.619 1.00 96.06 349 PHE A O 1
ATOM 2613 N N . HIS A 1 350 ? 32.316 15.078 -7.614 1.00 94.69 350 HIS A N 1
ATOM 2614 C CA . HIS A 1 350 ? 33.005 16.319 -7.297 1.00 94.69 350 HIS A CA 1
ATOM 2615 C C . HIS A 1 350 ? 33.671 16.869 -8.558 1.00 94.69 350 HIS A C 1
ATOM 2617 O O . HIS A 1 350 ? 34.704 16.373 -8.999 1.00 94.69 350 HIS A O 1
ATOM 2623 N N . ASP A 1 351 ? 33.093 17.938 -9.094 1.00 94.06 351 ASP A N 1
ATOM 2624 C CA . ASP A 1 351 ? 33.689 18.738 -10.155 1.00 94.06 351 ASP A CA 1
ATOM 2625 C C . ASP A 1 351 ? 33.263 20.196 -9.963 1.00 94.06 351 ASP A C 1
ATOM 2627 O O . ASP A 1 351 ? 32.113 20.574 -10.199 1.00 94.06 351 ASP A O 1
ATOM 2631 N N . THR A 1 352 ? 34.204 21.027 -9.513 1.00 90.38 352 THR A N 1
ATOM 2632 C CA . THR A 1 352 ? 33.957 22.458 -9.276 1.00 90.38 352 THR A CA 1
ATOM 2633 C C . THR A 1 352 ? 33.749 23.257 -10.567 1.00 90.38 352 THR A C 1
ATOM 2635 O O . THR A 1 352 ? 33.245 24.378 -10.496 1.00 90.38 352 THR A O 1
ATOM 2638 N N . GLY A 1 353 ? 34.107 22.696 -11.728 1.00 89.31 353 GLY A N 1
ATOM 2639 C CA . GLY A 1 353 ? 33.867 23.276 -13.049 1.00 89.31 353 GLY A CA 1
ATOM 2640 C C . GLY A 1 353 ? 32.531 22.870 -13.681 1.00 89.31 353 GLY A C 1
ATOM 2641 O O . GLY A 1 353 ? 32.144 23.458 -14.692 1.00 89.31 353 GLY A O 1
ATOM 2642 N N . ALA A 1 354 ? 31.811 21.902 -13.104 1.00 87.81 354 ALA A N 1
ATOM 2643 C CA . ALA A 1 354 ? 30.545 21.424 -13.646 1.00 87.81 354 ALA A CA 1
ATOM 2644 C C . ALA A 1 354 ? 29.425 22.472 -13.532 1.00 87.81 354 ALA A C 1
ATOM 2646 O O . ALA A 1 354 ? 29.313 23.211 -12.553 1.00 87.81 354 ALA A O 1
ATOM 2647 N N . SER A 1 355 ? 28.518 22.484 -14.513 1.00 83.94 355 SER A N 1
ATOM 2648 C CA . SER A 1 355 ? 27.372 23.405 -14.555 1.00 83.94 355 SER A CA 1
ATOM 2649 C C . SER A 1 355 ? 26.272 23.089 -13.530 1.00 83.94 355 SER A C 1
ATOM 2651 O O . SER A 1 355 ? 25.307 23.844 -13.419 1.00 83.94 355 SER A O 1
ATOM 2653 N N . GLY A 1 356 ? 26.377 21.976 -12.797 1.00 90.88 356 GLY A N 1
ATOM 2654 C CA . GLY A 1 356 ? 25.394 21.563 -11.798 1.00 90.88 356 GLY A CA 1
ATOM 2655 C C . GLY A 1 356 ? 25.755 20.265 -11.076 1.00 90.88 356 GLY A C 1
ATOM 2656 O O . GLY A 1 356 ? 26.790 19.652 -11.331 1.00 90.88 356 GLY A O 1
ATOM 2657 N N . ASN A 1 357 ? 24.876 19.854 -10.161 1.00 94.31 357 ASN A N 1
ATOM 2658 C CA . ASN A 1 357 ? 24.998 18.586 -9.442 1.00 94.31 357 ASN A CA 1
ATOM 2659 C C . ASN A 1 357 ? 24.630 17.401 -10.345 1.00 94.31 357 ASN A C 1
ATOM 2661 O O . ASN A 1 357 ? 23.705 17.497 -11.155 1.00 94.31 357 ASN A O 1
ATOM 2665 N N . ALA A 1 358 ? 25.306 16.273 -10.140 1.00 94.56 358 ALA A N 1
ATOM 2666 C CA . ALA A 1 358 ? 24.999 15.012 -10.798 1.00 94.56 358 ALA A CA 1
ATOM 2667 C C . ALA A 1 358 ? 23.998 14.189 -9.970 1.00 94.56 358 ALA A C 1
ATOM 2669 O O . ALA A 1 358 ? 23.847 14.383 -8.759 1.00 94.56 358 ALA A O 1
ATOM 2670 N N . GLN A 1 359 ? 23.306 13.258 -10.623 1.00 95.31 359 GLN A N 1
ATOM 2671 C CA . GLN A 1 359 ? 22.349 12.355 -9.984 1.00 95.31 359 GLN A CA 1
ATOM 2672 C C . GLN A 1 359 ? 22.601 10.926 -10.438 1.00 95.31 359 GLN A C 1
ATOM 2674 O O . GLN A 1 359 ? 22.524 10.651 -11.635 1.00 95.31 359 GLN A O 1
ATOM 2679 N N . ILE A 1 360 ? 22.798 10.027 -9.475 1.00 96.56 360 ILE A N 1
ATOM 2680 C CA . ILE A 1 360 ? 22.699 8.586 -9.716 1.00 96.56 360 ILE A CA 1
ATOM 2681 C C . ILE A 1 360 ? 21.222 8.230 -9.626 1.00 96.56 360 ILE A C 1
ATOM 2683 O O . ILE A 1 360 ? 20.558 8.592 -8.649 1.00 96.56 360 ILE A O 1
ATOM 2687 N N . ARG A 1 361 ? 20.706 7.546 -10.645 1.00 95.00 361 ARG A N 1
ATOM 2688 C CA . ARG A 1 361 ? 19.314 7.095 -10.698 1.00 95.00 361 ARG A CA 1
ATOM 2689 C C . ARG A 1 361 ? 19.255 5.575 -10.745 1.00 95.00 361 ARG A C 1
ATOM 2691 O O . ARG A 1 361 ? 19.773 4.975 -11.677 1.00 95.00 361 ARG A O 1
ATOM 2698 N N . ILE A 1 362 ? 18.619 4.960 -9.759 1.00 95.75 362 ILE A N 1
ATOM 2699 C CA . ILE A 1 362 ? 18.503 3.504 -9.635 1.00 95.75 362 ILE A CA 1
ATOM 2700 C C . ILE A 1 362 ? 17.085 3.109 -10.039 1.00 95.75 362 ILE A C 1
ATOM 2702 O O . ILE A 1 362 ? 16.123 3.515 -9.383 1.00 95.75 362 ILE A O 1
ATOM 2706 N N . ALA A 1 363 ? 16.958 2.347 -11.123 1.00 92.69 363 ALA A N 1
ATOM 2707 C CA . ALA A 1 363 ? 15.685 1.792 -11.570 1.00 92.69 363 ALA A CA 1
ATOM 2708 C C . ALA A 1 363 ? 15.216 0.686 -10.615 1.00 92.69 363 ALA A C 1
ATOM 2710 O O . ALA A 1 363 ? 14.080 0.718 -10.143 1.00 92.69 363 ALA A O 1
ATOM 2711 N N . SER A 1 364 ? 16.108 -0.252 -10.283 1.00 93.81 364 SER A N 1
ATOM 2712 C CA . SER A 1 364 ? 15.843 -1.296 -9.294 1.00 93.81 364 SER A CA 1
ATOM 2713 C C . SER A 1 364 ? 17.112 -1.748 -8.568 1.00 93.81 364 SER A C 1
ATOM 2715 O O . SER A 1 364 ? 18.225 -1.627 -9.084 1.00 93.81 364 SER A O 1
ATOM 2717 N N . ILE A 1 365 ? 16.940 -2.269 -7.354 1.00 97.31 365 ILE A N 1
ATOM 2718 C CA . ILE A 1 365 ? 17.961 -3.016 -6.614 1.00 97.31 365 ILE A CA 1
ATOM 2719 C C . ILE A 1 365 ? 17.445 -4.437 -6.443 1.00 97.31 365 ILE A C 1
ATOM 2721 O O . ILE A 1 365 ? 16.282 -4.630 -6.099 1.00 97.31 365 ILE A O 1
ATOM 2725 N N . ARG A 1 366 ? 18.295 -5.437 -6.655 1.00 96.31 366 ARG A N 1
ATOM 2726 C CA . ARG A 1 366 ? 17.928 -6.846 -6.504 1.00 96.31 366 ARG A CA 1
ATOM 2727 C C . ARG A 1 366 ? 18.796 -7.489 -5.450 1.00 96.31 366 ARG A C 1
ATOM 2729 O O . ARG A 1 366 ? 20.018 -7.366 -5.509 1.00 96.31 366 ARG A O 1
ATOM 2736 N N . LEU A 1 367 ? 18.154 -8.157 -4.504 1.00 98.06 367 LEU A N 1
ATOM 2737 C CA . LEU A 1 367 ? 18.817 -8.833 -3.403 1.00 98.06 367 LEU A CA 1
ATOM 2738 C C . LEU A 1 367 ? 18.419 -10.299 -3.387 1.00 98.06 367 LEU A C 1
ATOM 2740 O O . LEU A 1 367 ? 17.255 -10.636 -3.592 1.00 98.06 367 LEU A O 1
ATOM 2744 N N . MET A 1 368 ? 19.368 -11.158 -3.050 1.00 97.25 368 MET A N 1
ATOM 2745 C CA . MET A 1 368 ? 19.048 -12.477 -2.528 1.00 97.25 368 MET A CA 1
ATOM 2746 C C . MET A 1 368 ? 19.572 -12.596 -1.105 1.00 97.25 368 MET A C 1
ATOM 2748 O O . MET A 1 368 ? 20.669 -12.127 -0.788 1.00 97.25 368 MET A O 1
ATOM 2752 N N . LEU A 1 369 ? 18.780 -13.250 -0.263 1.00 97.94 369 LEU A N 1
ATOM 2753 C CA . LEU A 1 369 ? 19.094 -13.460 1.142 1.00 97.94 369 LEU A CA 1
ATOM 2754 C C . LEU A 1 369 ? 19.466 -14.918 1.414 1.00 97.94 369 LEU A C 1
ATOM 2756 O O . LEU A 1 369 ? 19.174 -15.824 0.627 1.00 97.94 369 LEU A O 1
ATOM 2760 N N . GLU A 1 370 ? 20.104 -15.122 2.554 1.00 96.12 370 GLU A N 1
ATOM 2761 C CA . GLU A 1 370 ? 20.380 -16.414 3.161 1.00 96.12 370 GLU A CA 1
ATOM 2762 C C . GLU A 1 370 ? 20.084 -16.329 4.663 1.00 96.12 370 GLU A C 1
ATOM 2764 O O . GLU A 1 370 ? 20.455 -15.351 5.315 1.00 96.12 370 GLU A O 1
ATOM 2769 N N . ASP A 1 371 ? 19.411 -17.347 5.205 1.00 96.31 371 ASP A N 1
ATOM 2770 C CA . ASP A 1 371 ? 19.144 -17.486 6.643 1.00 96.31 371 ASP A CA 1
ATOM 2771 C C . ASP A 1 371 ? 20.409 -17.985 7.360 1.00 96.31 371 ASP A C 1
ATOM 2773 O O . ASP A 1 371 ? 20.551 -19.155 7.726 1.00 96.31 371 ASP A O 1
ATOM 2777 N N . ALA A 1 372 ? 21.398 -17.097 7.432 1.00 96.19 372 ALA A N 1
ATOM 2778 C CA . ALA A 1 372 ? 22.690 -17.319 8.052 1.00 96.19 372 ALA A CA 1
ATOM 2779 C C . ALA A 1 372 ? 23.267 -16.001 8.579 1.00 96.19 372 ALA A C 1
ATOM 2781 O O . ALA A 1 372 ? 23.089 -14.929 7.997 1.00 96.19 372 ALA A O 1
ATOM 2782 N N . ALA A 1 373 ? 24.031 -16.082 9.670 1.00 96.62 373 ALA A N 1
ATOM 2783 C CA . ALA A 1 373 ? 24.732 -14.919 10.192 1.00 96.62 373 ALA A CA 1
ATOM 2784 C C . ALA A 1 373 ? 25.766 -14.398 9.166 1.00 96.62 373 ALA A C 1
ATOM 2786 O O . ALA A 1 373 ? 26.569 -15.188 8.659 1.00 96.62 373 ALA A O 1
ATOM 2787 N N . PRO A 1 374 ? 25.790 -13.084 8.877 1.00 97.50 374 PRO A N 1
ATOM 2788 C CA . PRO A 1 374 ? 26.721 -12.510 7.915 1.00 97.50 374 PRO A CA 1
ATOM 2789 C C . PRO A 1 374 ? 28.163 -12.572 8.425 1.00 97.50 374 PRO A C 1
ATOM 2791 O O . PRO A 1 374 ? 28.445 -12.291 9.590 1.00 97.50 374 PRO A O 1
ATOM 2794 N N . THR A 1 375 ? 29.089 -12.910 7.530 1.00 98.06 375 THR A N 1
ATOM 2795 C CA . THR A 1 375 ? 30.529 -12.994 7.836 1.00 98.06 375 THR A CA 1
ATOM 2796 C C . THR A 1 375 ? 31.274 -11.668 7.669 1.00 98.06 375 THR A C 1
ATOM 2798 O O . THR A 1 375 ? 32.362 -11.504 8.220 1.00 98.06 375 THR A O 1
ATOM 2801 N N . SER A 1 376 ? 30.698 -10.711 6.937 1.00 98.00 376 SER A N 1
ATOM 2802 C CA . SER A 1 376 ? 31.282 -9.395 6.669 1.00 98.00 376 SER A CA 1
ATOM 2803 C C . SER A 1 376 ? 30.297 -8.285 7.035 1.00 98.00 376 SER A C 1
ATOM 2805 O O . SER A 1 376 ? 29.124 -8.319 6.663 1.00 98.00 376 SER A O 1
ATOM 2807 N N . ILE A 1 377 ? 30.762 -7.305 7.812 1.00 98.00 377 ILE A N 1
ATOM 2808 C CA . ILE A 1 377 ? 29.891 -6.360 8.518 1.00 98.00 377 ILE A CA 1
ATOM 2809 C C . ILE A 1 377 ? 30.124 -4.932 8.033 1.00 98.00 377 ILE A C 1
ATOM 2811 O O . ILE A 1 377 ? 31.212 -4.380 8.186 1.00 98.00 377 ILE A O 1
ATOM 2815 N N . LEU A 1 378 ? 29.064 -4.325 7.507 1.00 98.06 378 LEU A N 1
ATOM 2816 C CA . LEU A 1 378 ? 28.926 -2.898 7.290 1.00 98.06 378 LEU A CA 1
ATOM 2817 C C . LEU A 1 378 ? 28.550 -2.253 8.634 1.00 98.06 378 LEU A C 1
ATOM 2819 O O . LEU A 1 378 ? 27.548 -2.649 9.244 1.00 98.06 378 LEU A O 1
ATOM 2823 N N . PRO A 1 379 ? 29.340 -1.286 9.126 1.00 96.44 379 PRO A N 1
ATOM 2824 C CA . PRO A 1 379 ? 29.099 -0.654 10.416 1.00 96.44 379 PRO A CA 1
ATOM 2825 C C . PRO A 1 379 ? 27.903 0.301 10.364 1.00 96.44 379 PRO A C 1
ATOM 2827 O O . PRO A 1 379 ? 27.634 0.911 9.335 1.00 96.44 379 PRO A O 1
ATOM 2830 N N . GLY A 1 380 ? 27.254 0.514 11.513 1.00 93.75 380 GLY A N 1
ATOM 2831 C CA . GLY A 1 380 ? 26.143 1.465 11.646 1.00 93.75 380 GLY A CA 1
ATOM 2832 C C . GLY A 1 380 ? 24.752 0.853 11.466 1.00 93.75 380 GLY A C 1
ATOM 2833 O O . GLY A 1 380 ? 23.785 1.599 11.316 1.00 93.75 380 GLY A O 1
ATOM 2834 N N . GLN A 1 381 ? 24.644 -0.479 11.489 1.00 94.75 381 GLN A N 1
ATOM 2835 C CA . GLN A 1 381 ? 23.362 -1.174 11.576 1.00 94.75 381 GLN A CA 1
ATOM 2836 C C . GLN A 1 381 ? 22.669 -0.843 12.912 1.00 94.75 381 GLN A C 1
ATOM 2838 O O . GLN A 1 381 ? 23.310 -0.951 13.961 1.00 94.75 381 GLN A O 1
ATOM 2843 N N . PRO A 1 382 ? 21.385 -0.447 12.909 1.00 93.00 382 PRO A N 1
ATOM 2844 C CA . PRO A 1 382 ? 20.647 -0.203 14.143 1.00 93.00 382 PRO A CA 1
ATOM 2845 C C . PRO A 1 382 ? 20.311 -1.513 14.862 1.00 93.00 382 PRO A C 1
ATOM 2847 O O . PRO A 1 382 ? 20.074 -2.538 14.226 1.00 93.00 382 PRO A O 1
ATOM 2850 N N . GLU A 1 383 ? 20.230 -1.462 16.193 1.00 88.69 383 GLU A N 1
ATOM 2851 C CA . GLU A 1 383 ? 19.874 -2.623 17.024 1.00 88.69 383 GLU A CA 1
ATOM 2852 C C . GLU A 1 383 ? 18.430 -3.095 16.798 1.00 88.69 383 GLU A C 1
ATOM 2854 O O . GLU A 1 383 ? 18.143 -4.287 16.889 1.00 88.69 383 GLU A O 1
ATOM 2859 N N . LYS A 1 384 ? 17.521 -2.159 16.496 1.00 88.44 384 LYS A N 1
ATOM 2860 C CA . LYS A 1 384 ? 16.115 -2.429 16.187 1.00 88.44 384 LYS A CA 1
ATOM 2861 C C . LYS A 1 384 ? 15.766 -1.875 14.815 1.00 88.44 384 LYS A C 1
ATOM 2863 O O . LYS A 1 384 ? 16.066 -0.720 14.519 1.00 88.44 384 LYS A O 1
ATOM 2868 N N . PHE A 1 385 ? 15.108 -2.690 13.996 1.00 94.88 385 PHE A N 1
ATOM 2869 C CA . PHE A 1 385 ? 14.651 -2.266 12.671 1.00 94.88 385 PHE A CA 1
ATOM 2870 C C . PHE A 1 385 ? 13.250 -1.660 12.701 1.00 94.88 385 PHE A C 1
ATOM 2872 O O . PHE A 1 385 ? 12.948 -0.754 11.923 1.00 94.88 385 PHE A O 1
ATOM 2879 N N . VAL A 1 386 ? 12.407 -2.141 13.615 1.00 94.81 386 VAL A N 1
ATOM 2880 C CA . VAL A 1 386 ? 11.069 -1.605 13.829 1.00 94.81 386 VAL A CA 1
ATOM 2881 C C . VAL A 1 386 ? 11.111 -0.582 14.954 1.00 94.81 386 VAL A C 1
ATOM 2883 O O . VAL A 1 386 ? 11.576 -0.864 16.058 1.00 94.81 386 VAL A O 1
ATOM 2886 N N . GLU A 1 387 ? 10.630 0.619 14.657 1.00 92.50 387 GLU A N 1
ATOM 2887 C CA . GLU A 1 387 ? 10.607 1.732 15.598 1.00 92.50 387 GLU A CA 1
ATOM 2888 C C . GLU A 1 387 ? 9.451 1.624 16.586 1.00 92.50 387 GLU A C 1
ATOM 2890 O O . GLU A 1 387 ? 8.352 1.183 16.240 1.00 92.50 387 GLU A O 1
ATOM 2895 N N . ALA A 1 388 ? 9.688 2.115 17.801 1.00 94.25 388 ALA A N 1
ATOM 2896 C CA . ALA A 1 388 ? 8.624 2.352 18.759 1.00 94.25 388 ALA A CA 1
ATOM 2897 C C . ALA A 1 388 ? 7.757 3.537 18.313 1.00 94.25 388 ALA A C 1
ATOM 2899 O O . ALA A 1 388 ? 8.283 4.582 17.919 1.00 94.25 388 ALA A O 1
ATOM 2900 N N . LYS A 1 389 ? 6.434 3.377 18.395 1.00 96.19 389 LYS A N 1
ATOM 2901 C CA . LYS A 1 389 ? 5.452 4.439 18.135 1.00 96.19 389 LYS A CA 1
ATOM 2902 C C . LYS A 1 389 ? 4.409 4.480 19.243 1.00 96.19 389 LYS A C 1
ATOM 2904 O O . LYS A 1 389 ? 4.130 3.474 19.895 1.00 96.19 389 LYS A O 1
ATOM 2909 N N . THR A 1 390 ? 3.815 5.650 19.428 1.00 97.25 390 THR A N 1
ATOM 2910 C CA . THR A 1 390 ? 2.559 5.779 20.170 1.00 97.25 390 THR A CA 1
ATOM 2911 C C . THR A 1 390 ? 1.409 5.182 19.357 1.00 97.25 390 THR A C 1
ATOM 2913 O O . THR A 1 390 ? 1.485 5.076 18.128 1.00 97.25 390 THR A O 1
ATOM 2916 N N . ILE A 1 391 ? 0.311 4.804 20.010 1.00 97.62 391 ILE A N 1
ATOM 2917 C CA . ILE A 1 391 ? -0.878 4.303 19.314 1.00 97.62 391 ILE A CA 1
ATOM 2918 C C . ILE A 1 391 ? -1.434 5.375 18.373 1.00 97.62 391 ILE A C 1
ATOM 2920 O O . ILE A 1 391 ? -1.879 5.038 17.279 1.00 97.62 391 ILE A O 1
ATOM 2924 N N . GLN A 1 392 ? -1.383 6.658 18.740 1.00 97.25 392 GLN A N 1
ATOM 2925 C CA . GLN A 1 392 ? -1.844 7.731 17.859 1.00 97.25 392 GLN A CA 1
ATOM 2926 C C . GLN A 1 392 ? -1.038 7.792 16.552 1.00 97.25 392 GLN A C 1
ATOM 2928 O O . GLN A 1 392 ? -1.628 7.848 15.473 1.00 97.25 392 GLN A O 1
ATOM 2933 N N . GLU A 1 393 ? 0.294 7.730 16.629 1.00 96.88 393 GLU A N 1
ATOM 2934 C CA . GLU A 1 393 ? 1.160 7.686 15.441 1.00 96.88 393 GLU A CA 1
ATOM 2935 C C . GLU A 1 393 ? 0.921 6.418 14.615 1.00 96.88 393 GLU A C 1
ATOM 2937 O O . GLU A 1 393 ? 0.844 6.481 13.390 1.00 96.88 393 GLU A O 1
ATOM 2942 N N . PHE A 1 394 ? 0.747 5.270 15.275 1.00 97.31 394 PHE A N 1
ATOM 2943 C CA . PHE A 1 394 ? 0.442 4.007 14.608 1.00 97.31 394 PHE A CA 1
ATOM 2944 C C . PHE A 1 394 ? -0.895 4.045 13.864 1.00 97.31 394 PHE A C 1
ATOM 2946 O O . PHE A 1 394 ? -0.989 3.552 12.746 1.00 97.31 394 PHE A O 1
ATOM 2953 N N . ARG A 1 395 ? -1.934 4.658 14.442 1.00 96.62 395 ARG A N 1
ATOM 2954 C CA . ARG A 1 395 ? -3.235 4.835 13.776 1.00 96.62 395 ARG A CA 1
ATOM 2955 C C . ARG A 1 395 ? -3.134 5.726 12.540 1.00 96.62 395 ARG A C 1
ATOM 2957 O O . ARG A 1 395 ? -3.828 5.458 11.564 1.00 96.62 395 ARG A O 1
ATOM 2964 N N . ALA A 1 396 ? -2.286 6.754 12.586 1.00 95.12 396 ALA A N 1
ATOM 2965 C CA . ALA A 1 396 ? -2.052 7.668 11.470 1.00 95.12 396 ALA A CA 1
ATOM 2966 C C . ALA A 1 396 ? -1.194 7.054 10.347 1.00 95.12 396 ALA A C 1
ATOM 2968 O O . ALA A 1 396 ? -1.160 7.593 9.241 1.00 95.12 396 ALA A O 1
ATOM 2969 N N . ALA A 1 397 ? -0.497 5.946 10.617 1.00 94.12 397 ALA A N 1
ATOM 2970 C CA . ALA A 1 397 ? 0.293 5.239 9.620 1.00 94.12 397 ALA A CA 1
ATOM 2971 C C . ALA A 1 397 ? -0.602 4.520 8.584 1.00 94.12 397 ALA A C 1
ATOM 2973 O O . ALA A 1 397 ? -1.742 4.160 8.884 1.00 94.12 397 ALA A O 1
ATOM 2974 N N . PRO A 1 398 ? -0.108 4.280 7.361 1.00 93.00 398 PRO A N 1
ATOM 2975 C CA . PRO A 1 398 ? -0.815 3.478 6.363 1.00 93.00 398 PRO A CA 1
ATOM 2976 C C . PRO A 1 398 ? -0.933 2.000 6.771 1.00 93.00 398 PRO A C 1
ATOM 2978 O O . PRO A 1 398 ? -0.156 1.482 7.577 1.00 93.00 398 PRO A O 1
ATOM 2981 N N . ASP A 1 399 ? -1.907 1.299 6.190 1.00 95.19 399 ASP A N 1
ATOM 2982 C CA . ASP A 1 399 ? -2.070 -0.144 6.391 1.00 95.19 399 ASP A CA 1
ATOM 2983 C C . ASP A 1 399 ? -0.831 -0.918 5.906 1.00 95.19 399 ASP A C 1
ATOM 2985 O O . ASP A 1 399 ? -0.191 -0.564 4.918 1.00 95.19 399 ASP A O 1
ATOM 2989 N N . GLY A 1 400 ? -0.478 -1.982 6.629 1.00 94.19 400 GLY A N 1
ATOM 2990 C CA . GLY A 1 400 ? 0.753 -2.748 6.433 1.00 94.19 400 GLY A CA 1
ATOM 2991 C C . GLY A 1 400 ? 1.956 -2.225 7.224 1.00 94.19 400 GLY A C 1
ATOM 2992 O O . GLY A 1 400 ? 2.917 -2.974 7.393 1.00 94.19 400 GLY A O 1
ATOM 2993 N N . PHE A 1 401 ? 1.912 -0.993 7.747 1.00 95.12 401 PHE A N 1
ATOM 2994 C CA . PHE A 1 401 ? 3.007 -0.436 8.544 1.00 95.12 401 PHE A CA 1
ATOM 2995 C C . PHE A 1 401 ? 3.207 -1.223 9.843 1.00 95.12 401 PHE A C 1
ATOM 2997 O O . PHE A 1 401 ? 2.239 -1.556 10.532 1.00 95.12 401 PHE A O 1
ATOM 3004 N N . LYS A 1 402 ? 4.464 -1.501 10.197 1.00 96.19 402 LYS A N 1
ATOM 3005 C CA . LYS A 1 402 ? 4.848 -2.188 11.432 1.00 96.19 402 LYS A CA 1
ATOM 3006 C C . LYS A 1 402 ? 5.469 -1.211 12.429 1.00 96.19 402 LYS A C 1
ATOM 3008 O O . LYS A 1 402 ? 6.326 -0.406 12.066 1.00 96.19 402 LYS A O 1
ATOM 3013 N N . ALA A 1 403 ? 5.068 -1.320 13.693 1.00 96.06 403 ALA A N 1
ATOM 3014 C CA . ALA A 1 403 ? 5.634 -0.555 14.803 1.00 96.06 403 ALA A CA 1
ATOM 3015 C C . ALA A 1 403 ? 5.753 -1.409 16.068 1.00 96.06 403 ALA A C 1
ATOM 3017 O O . ALA A 1 403 ? 4.937 -2.301 16.305 1.00 96.06 403 ALA A O 1
ATOM 3018 N N . GLU A 1 404 ? 6.738 -1.100 16.908 1.00 95.00 404 GLU A N 1
ATOM 3019 C CA . GLU A 1 404 ? 6.776 -1.580 18.285 1.00 95.00 404 GLU A CA 1
ATOM 3020 C C . GLU A 1 404 ? 5.807 -0.725 19.113 1.00 95.00 404 GLU A C 1
ATOM 3022 O O . GLU A 1 404 ? 5.943 0.497 19.183 1.00 95.00 404 GLU A O 1
ATOM 3027 N N . LEU A 1 405 ? 4.805 -1.357 19.724 1.00 95.62 405 LEU A N 1
ATOM 3028 C CA . LEU A 1 405 ? 3.833 -0.686 20.587 1.00 95.62 405 LEU A CA 1
ATOM 3029 C C . LEU A 1 405 ? 3.997 -1.178 22.018 1.00 95.62 405 LEU A C 1
ATOM 3031 O O . LEU A 1 405 ? 4.280 -2.353 22.252 1.00 95.62 405 LEU A O 1
ATOM 3035 N N . THR A 1 406 ? 3.791 -0.272 22.972 1.00 93.88 406 THR A N 1
ATOM 3036 C CA . THR A 1 406 ? 3.722 -0.582 24.402 1.00 93.88 406 THR A CA 1
ATOM 3037 C C . THR A 1 406 ? 2.447 0.016 24.979 1.00 93.88 406 THR A C 1
ATOM 3039 O O . THR A 1 406 ? 2.300 1.235 25.008 1.00 93.88 406 THR A O 1
ATOM 3042 N N . ALA A 1 407 ? 1.526 -0.832 25.428 1.00 94.62 407 ALA A N 1
ATOM 3043 C CA . ALA A 1 407 ? 0.169 -0.431 25.794 1.00 94.62 407 ALA A CA 1
ATOM 3044 C C . ALA A 1 407 ? -0.421 -1.349 26.871 1.00 94.62 407 ALA A C 1
ATOM 3046 O O . ALA A 1 407 ? 0.087 -2.439 27.110 1.00 94.62 407 ALA A O 1
ATOM 3047 N N . VAL A 1 408 ? -1.505 -0.932 27.521 1.00 93.69 408 VAL A N 1
ATOM 3048 C CA . VAL A 1 408 ? -2.262 -1.760 28.470 1.00 93.69 408 VAL A CA 1
ATOM 3049 C C . VAL A 1 408 ? -3.494 -2.312 27.768 1.00 93.69 408 VAL A C 1
ATOM 3051 O O . VAL A 1 408 ? -4.257 -1.547 27.185 1.00 93.69 408 VAL A O 1
ATOM 3054 N N . ILE A 1 409 ? -3.720 -3.624 27.837 1.00 93.12 409 ILE A N 1
ATOM 3055 C CA . ILE A 1 409 ? -4.960 -4.231 27.340 1.00 93.12 409 ILE A CA 1
ATOM 3056 C C . ILE A 1 409 ? -6.094 -3.848 28.289 1.00 93.12 409 ILE A C 1
ATOM 3058 O O . ILE A 1 409 ? -6.039 -4.139 29.480 1.00 93.12 409 ILE A O 1
ATOM 3062 N N . THR A 1 410 ? -7.127 -3.188 27.782 1.00 93.00 410 THR A N 1
ATOM 3063 C CA . THR A 1 410 ? -8.178 -2.575 28.602 1.00 93.00 410 THR A CA 1
ATOM 3064 C C . THR A 1 410 ? -9.499 -3.331 28.579 1.00 93.00 410 THR A C 1
ATOM 3066 O O . THR A 1 410 ? -10.281 -3.189 29.517 1.00 93.00 410 THR A O 1
ATOM 3069 N N . ASN A 1 411 ? -9.755 -4.125 27.536 1.00 92.75 411 ASN A N 1
ATOM 3070 C CA . ASN A 1 411 ? -11.005 -4.864 27.369 1.00 92.75 411 ASN A CA 1
ATOM 3071 C C . ASN A 1 411 ? -10.827 -6.049 26.401 1.00 92.75 411 ASN A C 1
ATOM 3073 O O . ASN A 1 411 ? -10.009 -5.999 25.484 1.00 92.75 411 ASN A O 1
ATOM 3077 N N . SER A 1 412 ? -11.629 -7.097 26.566 1.00 87.69 412 SER A N 1
ATOM 3078 C CA . SER A 1 412 ? -11.671 -8.297 25.714 1.00 87.69 412 SER A CA 1
ATOM 3079 C C . SER A 1 412 ? -12.521 -8.146 24.441 1.00 87.69 412 SER A C 1
ATOM 3081 O O . SER A 1 412 ? -12.807 -9.146 23.773 1.00 87.69 412 SER A O 1
ATOM 3083 N N . GLY A 1 413 ? -12.969 -6.922 24.136 1.00 72.44 413 GLY A N 1
ATOM 3084 C CA . GLY A 1 413 ? -13.704 -6.542 22.934 1.00 72.44 413 GLY A CA 1
ATOM 3085 C C . GLY A 1 413 ? -14.892 -7.461 22.643 1.00 72.44 413 GLY A C 1
ATOM 3086 O O . GLY A 1 413 ? -15.944 -7.353 23.263 1.00 72.44 413 GLY A O 1
ATOM 3087 N N . GLY A 1 414 ? -14.722 -8.361 21.668 1.00 69.75 414 GLY A N 1
ATOM 3088 C CA . GLY A 1 414 ? -15.761 -9.268 21.165 1.00 69.75 414 GLY A CA 1
ATOM 3089 C C . GLY A 1 414 ? -15.272 -10.701 20.952 1.00 69.75 414 GLY A C 1
ATOM 3090 O O . GLY A 1 414 ? -15.505 -11.259 19.886 1.00 69.75 414 GLY A O 1
ATOM 3091 N N . PHE A 1 415 ? -14.579 -11.274 21.942 1.00 78.75 415 PHE A N 1
ATOM 3092 C CA . PHE A 1 415 ? -14.024 -12.640 21.985 1.00 78.75 415 PHE A CA 1
ATOM 3093 C C . PHE A 1 415 ? -12.664 -12.849 21.300 1.00 78.75 415 PHE A C 1
ATOM 3095 O O . PHE A 1 415 ? -11.757 -13.366 21.947 1.00 78.75 415 PHE A O 1
ATOM 3102 N N . THR A 1 416 ? -12.480 -12.465 20.034 1.00 84.06 416 THR A N 1
ATOM 3103 C CA . THR A 1 416 ? -11.196 -12.655 19.303 1.00 84.06 416 THR A CA 1
ATOM 3104 C C . THR A 1 416 ? -10.361 -11.384 19.167 1.00 84.06 416 THR A C 1
ATOM 3106 O O . THR A 1 416 ? -9.346 -11.372 18.470 1.00 84.06 416 THR A O 1
ATOM 3109 N N . THR A 1 417 ? -10.823 -10.299 19.773 1.00 88.81 417 THR A N 1
ATOM 3110 C CA . THR A 1 417 ? -10.268 -8.963 19.589 1.00 88.81 417 THR A CA 1
ATOM 3111 C C . THR A 1 417 ? -10.194 -8.297 20.945 1.00 88.81 417 THR A C 1
ATOM 3113 O O . THR A 1 417 ? -11.202 -8.258 21.640 1.00 88.81 417 THR A O 1
ATOM 3116 N N . PHE A 1 418 ? -9.035 -7.758 21.301 1.00 92.81 418 PHE A N 1
ATOM 3117 C CA . PHE A 1 418 ? -8.818 -7.056 22.564 1.00 92.81 418 PHE A CA 1
ATOM 3118 C C . PHE A 1 418 ? -8.646 -5.566 22.289 1.00 92.81 418 PHE A C 1
ATOM 3120 O O . PHE A 1 418 ? -8.096 -5.201 21.260 1.00 92.81 418 PHE A O 1
ATOM 3127 N N . ALA A 1 419 ? -9.084 -4.694 23.184 1.00 94.75 419 ALA A N 1
ATOM 3128 C CA . ALA A 1 419 ? -8.712 -3.286 23.148 1.00 94.75 419 ALA A CA 1
ATOM 3129 C C . ALA A 1 419 ? -7.408 -3.090 23.924 1.00 94.75 419 ALA A C 1
ATOM 3131 O O . ALA A 1 419 ? -7.252 -3.650 25.010 1.00 94.75 419 ALA A O 1
ATOM 3132 N N . MET A 1 420 ? -6.494 -2.278 23.399 1.00 94.56 420 MET A N 1
ATOM 3133 C CA . MET A 1 420 ? -5.358 -1.765 24.158 1.00 94.56 420 MET A CA 1
ATOM 3134 C C . MET A 1 420 ? -5.259 -0.252 24.044 1.00 94.56 420 MET A C 1
ATOM 3136 O O . MET A 1 420 ? -5.664 0.338 23.042 1.00 94.56 420 MET A O 1
ATOM 3140 N N . GLU A 1 421 ? -4.703 0.362 25.077 1.00 95.69 421 GLU A N 1
ATOM 3141 C CA . GLU A 1 421 ? -4.538 1.804 25.182 1.00 95.69 421 GLU A CA 1
ATOM 3142 C C . GLU A 1 421 ? -3.126 2.162 25.651 1.00 95.69 421 GLU A C 1
ATOM 3144 O O . GLU A 1 421 ? -2.530 1.452 26.461 1.00 95.69 421 GLU A O 1
ATOM 3149 N N . ASP A 1 422 ? -2.611 3.291 25.182 1.00 94.88 422 ASP A N 1
ATOM 3150 C CA . ASP A 1 422 ? -1.438 3.978 25.727 1.00 94.88 422 ASP A CA 1
ATOM 3151 C C . ASP A 1 422 ? -1.841 5.403 26.131 1.00 94.88 422 ASP A C 1
ATOM 3153 O O . ASP A 1 422 ? -3.019 5.723 26.103 1.00 94.88 422 ASP A O 1
ATOM 3157 N N . ALA A 1 423 ? -0.911 6.283 26.507 1.00 94.06 423 ALA A N 1
ATOM 3158 C CA . ALA A 1 423 ? -1.253 7.653 26.920 1.00 94.06 423 ALA A CA 1
ATOM 3159 C C . ALA A 1 423 ? -1.780 8.572 25.789 1.00 94.06 423 ALA A C 1
ATOM 3161 O O . ALA A 1 423 ? -2.046 9.747 26.037 1.00 94.06 423 ALA A O 1
ATOM 3162 N N . THR A 1 424 ? -1.870 8.082 24.549 1.00 95.75 424 THR A N 1
ATOM 3163 C CA . THR A 1 424 ? -2.206 8.885 23.363 1.00 95.75 424 THR A CA 1
ATOM 3164 C C . THR A 1 424 ? -3.515 8.464 22.710 1.00 95.75 424 THR A C 1
ATOM 3166 O O . THR A 1 424 ? -4.266 9.320 22.249 1.00 95.75 424 THR A O 1
ATOM 3169 N N . ALA A 1 425 ? -3.804 7.160 22.652 1.00 96.31 425 ALA A N 1
ATOM 3170 C CA . ALA A 1 425 ? -4.961 6.632 21.938 1.00 96.31 425 ALA A CA 1
ATOM 3171 C C . ALA A 1 425 ? -5.271 5.172 22.323 1.00 96.31 425 ALA A C 1
ATOM 3173 O O . ALA A 1 425 ? -4.693 4.598 23.247 1.00 96.31 425 ALA A O 1
ATOM 3174 N N . ALA A 1 426 ? -6.217 4.577 21.592 1.00 96.88 426 ALA A N 1
ATOM 3175 C CA . ALA A 1 426 ? -6.637 3.188 21.712 1.00 96.88 426 ALA A CA 1
ATOM 3176 C C . ALA A 1 426 ? -6.625 2.481 20.347 1.00 96.88 426 ALA A C 1
ATOM 3178 O O . ALA A 1 426 ? -6.826 3.105 19.300 1.00 96.88 426 ALA A O 1
ATOM 3179 N N . VAL A 1 427 ? -6.395 1.169 20.344 1.00 97.00 427 VAL A N 1
ATOM 3180 C CA . VAL A 1 427 ? -6.460 0.335 19.136 1.00 97.00 427 VAL A CA 1
ATOM 3181 C C . VAL A 1 427 ? -6.881 -1.089 19.479 1.00 97.00 427 VAL A C 1
ATOM 3183 O O . VAL A 1 427 ? -6.645 -1.577 20.586 1.00 97.00 427 VAL A O 1
ATOM 3186 N N . ALA A 1 428 ? -7.505 -1.765 18.520 1.00 95.69 428 ALA A N 1
ATOM 3187 C CA . ALA A 1 428 ? -7.864 -3.164 18.659 1.00 95.69 428 ALA A CA 1
ATOM 3188 C C . ALA A 1 428 ? -6.653 -4.052 18.354 1.00 95.69 428 ALA A C 1
ATOM 3190 O O . ALA A 1 428 ? -6.032 -3.908 17.310 1.00 95.69 428 ALA A O 1
ATOM 3191 N N . ILE A 1 429 ? -6.344 -5.018 19.210 1.00 92.88 429 ILE A N 1
ATOM 3192 C CA . ILE A 1 429 ? -5.439 -6.123 18.908 1.00 92.88 429 ILE A CA 1
ATOM 3193 C C . ILE A 1 429 ? -6.261 -7.268 18.326 1.00 92.88 429 ILE A C 1
ATOM 3195 O O . ILE A 1 429 ? -7.227 -7.722 18.946 1.00 92.88 429 ILE A O 1
ATOM 3199 N N . TYR A 1 430 ? -5.834 -7.788 17.179 1.00 89.50 430 TYR A N 1
ATOM 3200 C CA . TYR A 1 430 ? -6.385 -9.009 16.599 1.00 89.50 430 TYR A CA 1
ATOM 3201 C C . TYR A 1 430 ? -5.279 -10.035 16.366 1.00 89.50 430 TYR A C 1
ATOM 3203 O O . TYR A 1 430 ? -4.246 -9.738 15.769 1.00 89.50 430 TYR A O 1
ATOM 3211 N N . LYS A 1 431 ? -5.505 -11.273 16.808 1.00 83.38 431 LYS A N 1
ATOM 3212 C CA . LYS A 1 431 ? -4.656 -12.408 16.449 1.00 83.38 431 LYS A CA 1
ATOM 3213 C C . LYS A 1 431 ? -5.497 -13.665 16.341 1.00 83.38 431 LYS A C 1
ATOM 3215 O O . LYS A 1 431 ? -6.199 -14.043 17.277 1.00 83.38 431 LYS A O 1
ATOM 3220 N N . SER A 1 432 ? -5.399 -14.334 15.195 1.00 82.38 432 SER A N 1
ATOM 3221 C CA . SER A 1 432 ? -6.120 -15.585 14.965 1.00 82.38 432 SER A CA 1
ATOM 3222 C C . SER A 1 432 ? -5.841 -16.581 16.095 1.00 82.38 432 SER A C 1
ATOM 3224 O O . SER A 1 432 ? -4.688 -16.786 16.476 1.00 82.38 432 SER A O 1
ATOM 3226 N N . LYS A 1 433 ? -6.906 -17.197 16.623 1.00 81.12 433 LYS A N 1
ATOM 3227 C CA . LYS A 1 433 ? -6.882 -18.196 17.709 1.00 81.12 433 LYS A CA 1
ATOM 3228 C C . LYS A 1 433 ? -6.420 -17.690 19.084 1.00 81.12 433 LYS A C 1
ATOM 3230 O O . LYS A 1 433 ? -6.375 -18.488 20.015 1.00 81.12 433 LYS A O 1
ATOM 3235 N N . VAL A 1 434 ? -6.139 -16.399 19.253 1.00 85.00 434 VAL A N 1
ATOM 3236 C CA . VAL A 1 434 ? -5.989 -15.788 20.580 1.00 85.00 434 VAL A CA 1
ATOM 3237 C C . VAL A 1 434 ? -7.349 -15.235 20.980 1.00 85.00 434 VAL A C 1
ATOM 3239 O O . VAL A 1 434 ? -7.837 -14.278 20.387 1.00 85.00 434 VAL A O 1
ATOM 3242 N N . THR A 1 435 ? -7.991 -15.881 21.952 1.00 88.50 435 THR A N 1
ATOM 3243 C CA . THR A 1 435 ? -9.357 -15.540 22.372 1.00 88.50 435 THR A CA 1
ATOM 3244 C C . THR A 1 435 ? -9.410 -15.127 23.834 1.00 88.50 435 THR A C 1
ATOM 3246 O O . THR A 1 435 ? -8.540 -15.508 24.621 1.00 88.50 435 THR A O 1
ATOM 3249 N N . ALA A 1 436 ? -10.463 -14.403 24.204 1.00 87.31 436 ALA A N 1
ATOM 3250 C CA . ALA A 1 436 ? -10.770 -14.035 25.581 1.00 87.31 436 ALA A CA 1
ATOM 3251 C C . ALA A 1 436 ? -10.999 -15.264 26.479 1.00 87.31 436 ALA A C 1
ATOM 3253 O O . ALA A 1 436 ? -10.659 -15.222 27.654 1.00 87.31 436 ALA A O 1
ATOM 3254 N N . ALA A 1 437 ? -11.523 -16.376 25.941 1.00 86.75 437 ALA A N 1
ATOM 3255 C CA . ALA A 1 437 ? -11.693 -17.623 26.701 1.00 86.75 437 ALA A CA 1
ATOM 3256 C C . ALA A 1 437 ? -10.370 -18.287 27.074 1.00 86.75 437 ALA A C 1
ATOM 3258 O O . ALA A 1 437 ? -10.257 -18.866 28.150 1.00 86.75 437 ALA A O 1
ATOM 3259 N N . THR A 1 438 ? -9.378 -18.214 26.189 1.00 87.25 438 THR A N 1
ATOM 3260 C CA . THR A 1 438 ? -8.079 -18.856 26.407 1.00 87.25 438 THR A CA 1
ATOM 3261 C C . THR A 1 438 ? -7.055 -17.937 27.066 1.00 87.25 438 THR A C 1
ATOM 3263 O O . THR A 1 438 ? -6.053 -18.448 27.545 1.00 87.25 438 THR A O 1
ATOM 3266 N N . ASN A 1 439 ? -7.283 -16.617 27.070 1.00 87.69 439 ASN A N 1
ATOM 3267 C CA . ASN A 1 439 ? -6.362 -15.619 27.633 1.00 87.69 439 ASN A CA 1
ATOM 3268 C C . ASN A 1 439 ? -7.101 -14.500 28.413 1.00 87.69 439 ASN A C 1
ATOM 3270 O O . ASN A 1 439 ? -6.923 -13.313 28.114 1.00 87.69 439 ASN A O 1
ATOM 3274 N N . PRO A 1 440 ? -7.993 -14.831 29.366 1.00 84.62 440 PRO A N 1
ATOM 3275 C CA . PRO A 1 440 ? -8.759 -13.830 30.118 1.00 84.62 440 PRO A CA 1
ATOM 3276 C C . PRO A 1 440 ? -7.880 -12.922 30.995 1.00 84.62 440 PRO A C 1
ATOM 3278 O O . PRO A 1 440 ? -8.286 -11.821 31.358 1.00 84.62 440 PRO A O 1
ATOM 3281 N N . GLU A 1 441 ? -6.681 -13.376 31.353 1.00 85.88 441 GLU A N 1
ATOM 3282 C CA . GLU A 1 441 ? -5.721 -12.676 32.206 1.00 85.88 441 GLU A CA 1
ATOM 3283 C C . GLU A 1 441 ? -5.005 -11.507 31.524 1.00 85.88 441 GLU A C 1
ATOM 3285 O O . GLU A 1 441 ? -4.335 -10.740 32.215 1.00 85.88 441 GLU A O 1
ATOM 3290 N N . LEU A 1 442 ? -5.129 -11.372 30.198 1.00 86.62 442 LEU A N 1
ATOM 3291 C CA . LEU A 1 442 ? -4.496 -10.295 29.437 1.00 86.62 442 LEU A CA 1
ATOM 3292 C C . LEU A 1 442 ? -5.099 -8.924 29.749 1.00 86.62 442 LEU A C 1
ATOM 3294 O O . LEU A 1 442 ? -4.384 -7.925 29.704 1.00 86.62 442 LEU A O 1
ATOM 3298 N N . VAL A 1 443 ? -6.387 -8.852 30.095 1.00 88.94 443 VAL A N 1
ATOM 3299 C CA . VAL A 1 443 ? -7.026 -7.581 30.460 1.00 88.94 443 VAL A CA 1
ATOM 3300 C C . VAL A 1 443 ? -6.404 -7.024 31.743 1.00 88.94 443 VAL A C 1
ATOM 3302 O O . VAL A 1 443 ? -6.307 -7.699 32.766 1.00 88.94 443 VAL A O 1
ATOM 3305 N N . GLY A 1 444 ? -5.977 -5.766 31.680 1.00 88.88 444 GLY A N 1
ATOM 3306 C CA . GLY A 1 444 ? -5.234 -5.058 32.719 1.00 88.88 444 GLY A CA 1
ATOM 3307 C C . GLY A 1 444 ? -3.716 -5.252 32.658 1.00 88.88 444 GLY A C 1
ATOM 3308 O O . GLY A 1 444 ? -3.012 -4.721 33.516 1.00 88.88 444 GLY A O 1
ATOM 3309 N N . LYS A 1 445 ? -3.185 -6.004 31.685 1.00 90.75 445 LYS A N 1
ATOM 3310 C CA . LYS A 1 445 ? -1.739 -6.212 31.530 1.00 90.75 445 LYS A CA 1
ATOM 3311 C C . LYS A 1 445 ? -1.126 -5.242 30.541 1.00 90.75 445 LYS A C 1
ATOM 3313 O O . LYS A 1 445 ? -1.717 -4.935 29.506 1.00 90.75 445 LYS A O 1
ATOM 3318 N N . LYS A 1 446 ? 0.091 -4.803 30.862 1.00 92.06 446 LYS A N 1
ATOM 3319 C CA . LYS A 1 446 ? 0.954 -4.104 29.918 1.00 92.06 446 LYS A CA 1
ATOM 3320 C C . LYS A 1 446 ? 1.535 -5.110 28.932 1.00 92.06 446 LYS A C 1
ATOM 3322 O O . LYS A 1 446 ? 2.047 -6.152 29.344 1.00 92.06 446 LYS A O 1
ATOM 3327 N N . VAL A 1 447 ? 1.467 -4.775 27.653 1.00 91.38 447 VAL A N 1
ATOM 3328 C CA . VAL A 1 447 ? 2.008 -5.558 26.551 1.00 91.38 447 VAL A CA 1
ATOM 3329 C C . VAL A 1 447 ? 2.979 -4.733 25.722 1.00 91.38 447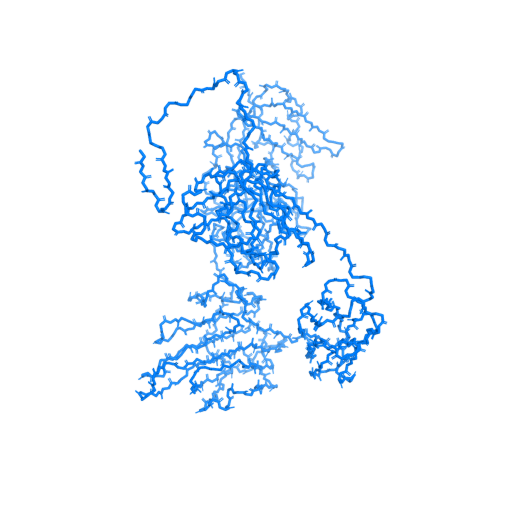 VAL A C 1
ATOM 3331 O O . VAL A 1 447 ? 2.715 -3.564 25.440 1.00 91.38 447 VAL A O 1
ATOM 3334 N N . THR A 1 448 ? 4.078 -5.361 25.305 1.00 92.31 448 THR A N 1
ATOM 3335 C CA . THR A 1 448 ? 5.044 -4.794 24.357 1.00 92.31 448 THR A CA 1
ATOM 3336 C C . THR A 1 448 ? 5.327 -5.798 23.247 1.00 92.31 448 THR A C 1
ATOM 3338 O O . THR A 1 448 ? 5.594 -6.971 23.513 1.00 92.31 448 THR A O 1
ATOM 3341 N N . GLY A 1 449 ? 5.277 -5.351 21.994 1.00 92.75 449 GLY A N 1
ATOM 3342 C CA . GLY A 1 449 ? 5.560 -6.198 20.837 1.00 92.75 449 GLY A CA 1
ATOM 3343 C C . GLY A 1 449 ? 5.531 -5.427 19.525 1.00 92.75 449 GLY A C 1
ATOM 3344 O O . GLY A 1 449 ? 5.220 -4.236 19.511 1.00 92.75 449 GLY A O 1
ATOM 3345 N N . VAL A 1 450 ? 5.845 -6.114 18.424 1.00 94.12 450 VAL A N 1
ATOM 3346 C CA . VAL A 1 450 ? 5.716 -5.548 17.078 1.00 94.12 450 VAL A CA 1
ATOM 3347 C C . VAL A 1 450 ? 4.336 -5.876 16.529 1.00 94.12 450 VAL A C 1
ATOM 3349 O O . VAL A 1 450 ? 3.887 -7.024 16.578 1.00 94.12 450 VAL A O 1
ATOM 3352 N N . PHE A 1 451 ? 3.663 -4.853 16.014 1.00 95.81 451 PHE A N 1
ATOM 3353 C CA . PHE A 1 451 ? 2.331 -4.957 15.447 1.00 95.81 451 PHE A CA 1
ATOM 3354 C C . PHE A 1 451 ? 2.311 -4.379 14.041 1.00 95.81 451 PHE A C 1
ATOM 3356 O O . PHE A 1 451 ? 2.859 -3.308 13.792 1.00 95.81 451 PHE A O 1
ATOM 3363 N N . GLN A 1 452 ? 1.623 -5.073 13.144 1.00 96.25 452 GLN A N 1
ATOM 3364 C CA . GLN A 1 452 ? 1.279 -4.593 11.819 1.00 96.25 452 GLN A CA 1
ATOM 3365 C C . GLN A 1 452 ? -0.098 -3.935 11.849 1.00 96.25 452 GLN A C 1
ATOM 3367 O O . GLN A 1 452 ? -1.066 -4.521 12.348 1.00 96.25 452 GLN A O 1
ATOM 3372 N N . LYS A 1 453 ? -0.194 -2.731 11.290 1.00 97.00 453 LYS A N 1
ATOM 3373 C CA . LYS A 1 453 ? -1.462 -2.032 11.115 1.00 97.00 453 LYS A CA 1
ATOM 3374 C C . LYS A 1 453 ? -2.269 -2.696 10.008 1.00 97.00 453 LYS A C 1
ATOM 3376 O O . LYS A 1 453 ? -1.749 -2.996 8.935 1.00 97.00 453 LYS A O 1
ATOM 3381 N N . GLY A 1 454 ? -3.557 -2.869 10.245 1.00 96.44 454 GLY A N 1
ATOM 3382 C CA . GLY A 1 454 ? -4.527 -3.149 9.199 1.00 96.44 454 GLY A CA 1
ATOM 3383 C C . GLY A 1 454 ? -5.877 -2.552 9.548 1.00 96.44 454 GLY A C 1
ATOM 3384 O O . GLY A 1 454 ? -6.113 -2.143 10.687 1.00 96.44 454 GLY A O 1
ATOM 3385 N N . THR A 1 455 ? -6.769 -2.529 8.570 1.00 95.69 455 THR A N 1
ATOM 3386 C CA . THR A 1 455 ? -8.152 -2.108 8.764 1.00 95.69 455 THR A CA 1
ATOM 3387 C C . THR A 1 455 ? -9.084 -3.246 8.372 1.00 95.69 455 THR A C 1
ATOM 3389 O O . THR A 1 455 ? -9.012 -3.777 7.264 1.00 95.69 455 THR A O 1
ATOM 3392 N N . PHE A 1 456 ? -9.976 -3.640 9.279 1.00 93.56 456 PHE A N 1
ATOM 3393 C CA . PHE A 1 456 ? -10.982 -4.666 9.011 1.00 93.56 456 PHE A CA 1
ATOM 3394 C C . PHE A 1 456 ? -12.364 -4.143 9.367 1.00 93.56 456 PHE A C 1
ATOM 3396 O O . PHE A 1 456 ? -12.644 -3.887 10.534 1.00 93.56 456 PHE A O 1
ATOM 3403 N N . LYS A 1 457 ? -13.248 -4.028 8.367 1.00 94.31 457 LYS A N 1
ATOM 3404 C CA . LYS A 1 457 ? -14.623 -3.529 8.569 1.00 94.31 457 LYS A CA 1
ATOM 3405 C C . LYS A 1 457 ? -14.614 -2.185 9.312 1.00 94.31 457 LYS A C 1
ATOM 3407 O O . LYS A 1 457 ? -15.320 -2.014 10.305 1.00 94.31 457 LYS A O 1
ATOM 3412 N N . ASP A 1 458 ? -13.745 -1.293 8.843 1.00 94.88 458 ASP A N 1
ATOM 3413 C CA . ASP A 1 458 ? -13.465 0.048 9.371 1.00 94.88 458 ASP A CA 1
ATOM 3414 C C . ASP A 1 458 ? -12.884 0.102 10.797 1.00 94.88 458 ASP A C 1
ATOM 3416 O O . ASP A 1 458 ? -12.645 1.185 11.323 1.00 94.88 458 ASP A O 1
ATOM 3420 N N . LEU A 1 459 ? -12.590 -1.047 11.418 1.00 95.19 459 LEU A N 1
ATOM 3421 C CA . LEU A 1 459 ? -11.840 -1.118 12.670 1.00 95.19 459 LEU A CA 1
ATOM 3422 C C . LEU A 1 459 ? -10.338 -1.072 12.384 1.00 95.19 459 LEU A C 1
ATOM 3424 O O . LEU A 1 459 ? -9.811 -1.966 11.716 1.00 95.19 459 LEU A O 1
ATOM 3428 N N . VAL A 1 460 ? -9.637 -0.095 12.958 1.00 96.56 460 VAL A N 1
ATOM 3429 C CA . VAL A 1 460 ? -8.171 -0.082 12.974 1.00 96.56 460 VAL A CA 1
ATOM 3430 C C . VAL A 1 460 ? -7.673 -1.167 13.926 1.00 96.56 460 VAL A C 1
ATOM 3432 O O . VAL A 1 460 ? -7.993 -1.168 15.118 1.00 96.56 460 VAL A O 1
ATOM 3435 N N . GLN A 1 461 ? -6.877 -2.089 13.390 1.00 95.44 461 GLN A N 1
ATOM 3436 C CA . GLN A 1 461 ? -6.346 -3.246 14.094 1.00 95.44 461 GLN A CA 1
ATOM 3437 C C . GLN A 1 461 ? -4.816 -3.254 14.103 1.00 95.44 461 GLN A C 1
ATOM 3439 O O . GLN A 1 461 ? -4.154 -2.943 13.114 1.00 95.44 461 GLN A O 1
ATOM 3444 N N . ALA A 1 462 ? -4.266 -3.679 15.232 1.00 95.94 462 ALA A N 1
ATOM 3445 C CA . ALA A 1 462 ? -2.874 -4.004 15.461 1.00 95.94 462 ALA A CA 1
ATOM 3446 C C . ALA A 1 462 ? -2.739 -5.535 15.490 1.00 95.94 462 ALA A C 1
ATOM 3448 O O . ALA A 1 462 ? -3.178 -6.196 16.433 1.00 95.94 462 ALA A O 1
ATOM 3449 N N . THR A 1 463 ? -2.154 -6.115 14.444 1.00 94.31 463 THR A N 1
ATOM 3450 C CA . THR A 1 463 ? -1.907 -7.561 14.364 1.00 94.31 463 THR A CA 1
ATOM 3451 C C . THR A 1 463 ? -0.483 -7.860 14.827 1.00 94.31 463 THR A C 1
ATOM 3453 O O . THR A 1 463 ? 0.449 -7.390 14.181 1.00 94.31 463 THR A O 1
ATOM 3456 N N . PRO A 1 464 ? -0.266 -8.629 15.907 1.00 91.88 464 PRO A N 1
ATOM 3457 C CA . PRO A 1 464 ? 1.083 -8.944 16.371 1.00 91.88 464 PRO A CA 1
ATOM 3458 C C . PRO A 1 464 ? 1.855 -9.770 15.336 1.00 91.88 464 PRO A C 1
ATOM 3460 O O . PRO A 1 464 ? 1.382 -10.843 14.947 1.00 91.88 464 PRO A O 1
ATOM 3463 N N . THR A 1 465 ? 3.039 -9.309 14.935 1.00 89.56 465 THR A N 1
ATOM 3464 C CA . THR A 1 465 ? 3.924 -10.008 13.983 1.00 89.56 465 THR A CA 1
ATOM 3465 C C . THR A 1 465 ? 4.969 -10.854 14.697 1.00 89.56 465 THR A C 1
ATOM 3467 O O . THR A 1 465 ? 5.272 -11.960 14.253 1.00 89.56 465 THR A O 1
ATOM 3470 N N . SER A 1 466 ? 5.454 -10.396 15.853 1.00 70.12 466 SER A N 1
ATOM 3471 C CA . SER A 1 466 ? 6.408 -11.138 16.669 1.00 70.12 466 SER A CA 1
ATOM 3472 C C . SER A 1 466 ? 5.722 -12.050 17.696 1.00 70.12 466 SER A C 1
ATOM 3474 O O . SER A 1 466 ? 4.621 -11.798 18.202 1.00 70.12 466 SER A O 1
ATOM 3476 N N . THR A 1 467 ? 6.385 -13.163 18.010 1.00 62.25 467 THR A N 1
ATOM 3477 C CA . THR A 1 467 ? 6.075 -14.002 19.174 1.00 62.25 467 THR A CA 1
ATOM 3478 C C . THR A 1 467 ? 7.351 -14.264 19.963 1.00 62.25 467 THR A C 1
ATOM 3480 O O . THR A 1 467 ? 8.317 -14.726 19.355 1.00 62.25 467 THR A O 1
ATOM 3483 N N . PRO A 1 468 ? 7.351 -14.055 21.293 1.00 54.12 468 PRO A N 1
ATOM 3484 C CA . PRO A 1 468 ? 6.218 -13.653 22.138 1.00 54.12 468 PRO A CA 1
ATOM 3485 C C . PRO A 1 468 ? 5.963 -12.130 22.165 1.00 54.12 468 PRO A C 1
ATOM 3487 O O . PRO A 1 468 ? 6.864 -11.339 21.909 1.00 54.12 468 PRO A O 1
ATOM 3490 N N . ILE A 1 469 ? 4.735 -11.735 22.525 1.00 75.25 469 ILE A N 1
ATOM 3491 C CA . ILE A 1 469 ? 4.468 -10.408 23.105 1.00 75.25 469 ILE A CA 1
ATOM 3492 C C . ILE A 1 469 ? 4.941 -10.476 24.558 1.00 75.25 469 ILE A C 1
ATOM 3494 O O . ILE A 1 469 ? 4.581 -11.418 25.269 1.00 75.25 469 ILE A O 1
ATOM 3498 N N . THR A 1 470 ? 5.725 -9.500 25.005 1.00 79.81 470 THR A N 1
ATOM 3499 C CA . THR A 1 470 ? 6.105 -9.406 26.418 1.00 79.81 470 THR A CA 1
ATOM 3500 C C . THR A 1 470 ? 4.906 -8.920 27.216 1.00 79.81 470 THR A C 1
ATOM 3502 O O . THR A 1 470 ? 4.290 -7.919 26.850 1.00 79.81 470 THR A O 1
ATOM 3505 N N . VAL A 1 471 ? 4.569 -9.636 28.287 1.00 80.25 471 VAL A N 1
ATOM 3506 C CA . VAL A 1 471 ? 3.469 -9.306 29.196 1.00 80.25 471 VAL A CA 1
ATOM 3507 C C . VAL A 1 471 ? 4.055 -9.095 30.585 1.00 80.25 471 VAL A C 1
ATOM 3509 O O . VAL A 1 471 ? 4.621 -10.026 31.156 1.00 80.25 471 VAL A O 1
ATOM 3512 N N . ASP A 1 472 ? 3.902 -7.889 31.123 1.00 83.31 472 ASP A N 1
ATOM 3513 C CA . ASP A 1 472 ? 4.480 -7.494 32.412 1.00 83.31 472 ASP A CA 1
ATOM 3514 C C . ASP A 1 472 ? 3.397 -7.258 33.486 1.00 83.31 472 ASP A C 1
ATOM 3516 O O . ASP A 1 472 ? 2.230 -7.641 33.341 1.00 83.31 472 ASP A O 1
ATOM 3520 N N . ASN A 1 473 ? 3.795 -6.667 34.620 1.00 77.38 473 ASN A N 1
ATOM 3521 C CA . ASN A 1 473 ? 2.914 -6.335 35.739 1.00 77.38 473 ASN A CA 1
ATOM 3522 C C . ASN A 1 473 ? 1.706 -5.478 35.319 1.00 77.38 473 ASN A C 1
ATOM 3524 O O . ASN A 1 473 ? 1.651 -4.874 34.249 1.00 77.38 473 ASN A O 1
ATOM 3528 N N . THR A 1 474 ? 0.718 -5.427 36.210 1.00 72.81 474 THR A N 1
ATOM 3529 C CA . THR A 1 474 ? -0.447 -4.557 36.059 1.00 72.81 474 THR A CA 1
ATOM 3530 C C . THR A 1 474 ? -0.003 -3.091 36.085 1.00 72.81 474 THR A C 1
ATOM 3532 O O . THR A 1 474 ? 0.488 -2.625 37.113 1.00 72.81 474 THR A O 1
ATOM 3535 N N . ASP A 1 475 ? -0.201 -2.378 34.977 1.00 74.25 475 ASP A N 1
ATOM 3536 C CA . ASP A 1 475 ? -0.047 -0.923 34.897 1.00 74.25 475 ASP A CA 1
ATOM 3537 C C . ASP A 1 475 ? -1.412 -0.247 35.128 1.00 74.25 475 ASP A C 1
ATOM 3539 O O . ASP A 1 475 ? -2.459 -0.848 34.854 1.00 74.25 475 ASP A O 1
ATOM 3543 N N . PRO A 1 476 ? -1.446 0.996 35.645 1.00 79.56 476 PRO A N 1
ATOM 3544 C CA . PRO A 1 476 ? -2.686 1.759 35.708 1.00 79.56 476 PRO A CA 1
ATOM 3545 C C . PRO A 1 476 ? -3.274 1.917 34.303 1.00 79.56 476 PRO A C 1
ATOM 3547 O O . PRO A 1 476 ? -2.544 2.110 33.330 1.00 79.56 476 PRO A O 1
ATOM 3550 N N . LEU A 1 477 ? -4.604 1.850 34.198 1.00 81.75 477 LEU A N 1
ATOM 3551 C CA . LEU A 1 477 ? -5.274 2.006 32.912 1.00 81.75 477 LEU A CA 1
ATOM 3552 C C . LEU A 1 477 ? -4.977 3.406 32.342 1.00 81.75 477 LEU A C 1
ATOM 3554 O O . LEU A 1 477 ? -5.249 4.399 33.024 1.00 81.75 477 LEU A O 1
ATOM 3558 N N . PRO A 1 478 ? -4.439 3.505 31.119 1.00 77.94 478 PRO A N 1
ATOM 3559 C CA . PRO A 1 478 ? -3.997 4.776 30.570 1.00 77.94 478 PRO A CA 1
ATOM 3560 C C . PRO A 1 478 ? -5.184 5.582 30.042 1.00 77.94 478 PRO A C 1
ATOM 3562 O O . PRO A 1 478 ? -6.162 5.015 29.556 1.00 77.94 478 PRO A O 1
ATOM 3565 N N . ASN A 1 479 ? -5.072 6.909 30.127 1.00 87.56 479 ASN A N 1
ATOM 3566 C CA . ASN A 1 479 ? -6.094 7.898 29.778 1.00 87.56 479 ASN A CA 1
ATOM 3567 C C . ASN A 1 479 ? -7.384 7.892 30.634 1.00 87.56 479 ASN A C 1
ATOM 3569 O O . ASN A 1 479 ? -7.806 6.882 31.204 1.00 87.56 479 ASN A O 1
ATOM 3573 N N . GLU A 1 480 ? -8.072 9.037 30.655 1.00 92.38 480 GLU A N 1
ATOM 3574 C CA . GLU A 1 480 ? -9.396 9.202 31.274 1.00 92.38 480 GLU A CA 1
ATOM 3575 C C . GLU A 1 480 ? -10.511 8.723 30.351 1.00 92.38 480 GLU A C 1
ATOM 3577 O O . GLU A 1 480 ? -10.577 9.157 29.211 1.00 92.38 480 GLU A O 1
ATOM 3582 N N . LYS A 1 481 ? -11.400 7.845 30.814 1.00 95.25 481 LYS A N 1
ATOM 3583 C CA . LYS A 1 481 ? -12.498 7.276 30.010 1.00 95.25 481 LYS A CA 1
ATOM 3584 C C . LYS A 1 481 ? -13.274 8.366 29.246 1.00 95.25 481 LYS A C 1
ATOM 3586 O O . LYS A 1 481 ? -13.581 9.407 29.818 1.00 95.25 481 LYS A O 1
ATOM 3591 N N . LEU A 1 482 ? -13.607 8.109 27.981 1.00 97.19 482 LEU A N 1
ATOM 3592 C CA . LEU A 1 482 ? -14.377 9.045 27.159 1.00 97.19 482 LEU A CA 1
ATOM 3593 C C . LEU A 1 482 ? -15.815 9.136 27.679 1.00 97.19 482 LEU A C 1
ATOM 3595 O O . LEU A 1 482 ? -16.513 8.125 27.728 1.00 97.19 482 LEU A O 1
ATOM 3599 N N . ASP A 1 483 ? -16.257 10.336 28.041 1.00 97.50 483 ASP A N 1
ATOM 3600 C CA . ASP A 1 483 ? -17.649 10.575 28.411 1.00 97.50 483 ASP A CA 1
ATOM 3601 C C . ASP A 1 483 ? -18.523 10.683 27.156 1.00 97.50 483 ASP A C 1
ATOM 3603 O O . ASP A 1 483 ? -18.405 11.632 26.376 1.00 97.50 483 ASP A O 1
ATOM 3607 N N . LEU A 1 484 ? -19.418 9.712 26.968 1.00 97.31 484 LEU A N 1
ATOM 3608 C CA . LEU A 1 484 ? -20.338 9.652 25.830 1.00 97.31 484 LEU A CA 1
ATOM 3609 C C . LEU A 1 484 ? -21.334 10.819 25.792 1.00 97.31 484 LEU A C 1
ATOM 3611 O O . LEU A 1 484 ? -21.913 11.072 24.741 1.00 97.31 484 LEU A O 1
ATOM 3615 N N . ALA A 1 485 ? -21.522 11.559 26.889 1.00 95.44 485 ALA A N 1
ATOM 3616 C CA . ALA A 1 485 ? -22.322 12.783 26.879 1.00 95.44 485 ALA A CA 1
ATOM 3617 C C . ALA A 1 485 ? -21.630 13.946 26.140 1.00 95.44 485 ALA A C 1
ATOM 3619 O O . ALA A 1 485 ? -22.278 14.936 25.801 1.00 95.44 485 ALA A O 1
ATOM 3620 N N . THR A 1 486 ? -20.319 13.846 25.893 1.00 95.62 486 THR A N 1
ATOM 3621 C CA . THR A 1 486 ? -19.504 14.919 25.292 1.00 95.62 486 THR A CA 1
ATOM 3622 C C . THR A 1 486 ? -19.256 14.750 23.793 1.00 95.62 486 THR A C 1
ATOM 3624 O O . THR A 1 486 ? -18.655 15.624 23.169 1.00 95.62 486 THR A O 1
ATOM 3627 N N . VAL A 1 487 ? -19.725 13.650 23.198 1.00 96.50 487 VAL A N 1
ATOM 3628 C CA . VAL A 1 487 ? -19.477 13.289 21.798 1.00 96.50 487 VAL A CA 1
ATOM 3629 C C . VAL A 1 487 ? -20.756 12.757 21.148 1.00 96.50 487 VAL A C 1
ATOM 3631 O O . VAL A 1 487 ? -21.565 12.095 21.796 1.00 96.50 487 VAL A O 1
ATOM 3634 N N . ALA A 1 488 ? -20.961 13.055 19.863 1.00 96.69 488 ALA A N 1
ATOM 3635 C CA . ALA A 1 488 ? -22.070 12.476 19.105 1.00 96.69 488 ALA A CA 1
ATOM 3636 C C . ALA A 1 488 ? -21.847 10.969 18.897 1.00 96.69 488 ALA A C 1
ATOM 3638 O O . ALA A 1 488 ? -20.706 10.523 18.779 1.00 96.69 488 ALA A O 1
ATOM 3639 N N . LEU A 1 489 ? -22.919 10.177 18.809 1.00 97.19 489 LEU A N 1
ATOM 3640 C CA . LEU A 1 489 ? -22.799 8.718 18.646 1.00 97.19 489 LEU A CA 1
ATOM 3641 C C . LEU A 1 489 ? -22.794 8.302 17.167 1.00 97.19 489 LEU A C 1
ATOM 3643 O O . LEU A 1 489 ? -23.315 7.247 16.808 1.00 97.19 489 LEU A O 1
ATOM 3647 N N . THR A 1 490 ? -22.217 9.140 16.304 1.00 96.44 490 THR A N 1
ATOM 3648 C CA . THR A 1 490 ? -22.087 8.886 14.864 1.00 96.44 490 THR A CA 1
ATOM 3649 C C . THR A 1 490 ? -20.726 8.280 14.527 1.00 96.44 490 THR A C 1
ATOM 3651 O O . THR A 1 490 ? -19.785 8.321 15.326 1.00 96.44 490 THR A O 1
ATOM 3654 N N . ALA A 1 491 ? -20.602 7.715 13.325 1.00 95.88 491 ALA A N 1
ATOM 3655 C CA . ALA A 1 491 ? -19.344 7.143 12.855 1.00 95.88 491 ALA A CA 1
ATOM 3656 C C . ALA A 1 491 ? -18.231 8.201 12.783 1.00 95.88 491 ALA A C 1
ATOM 3658 O O . ALA A 1 491 ? -17.115 7.953 13.219 1.00 95.88 491 ALA A O 1
ATOM 3659 N N . GLU A 1 492 ? -18.542 9.401 12.303 1.00 96.00 492 GLU A N 1
ATOM 3660 C CA . GLU A 1 492 ? -17.577 10.487 12.122 1.00 96.00 492 GLU A CA 1
ATOM 3661 C C . GLU A 1 492 ? -17.030 10.989 13.462 1.00 96.00 492 GLU A C 1
ATOM 3663 O O . GLU A 1 492 ? -15.841 11.268 13.585 1.00 96.00 492 GLU A O 1
ATOM 3668 N N . ALA A 1 493 ? -17.890 11.088 14.479 1.00 97.25 493 ALA A N 1
ATOM 3669 C CA . ALA A 1 493 ? -17.503 11.588 15.793 1.00 97.25 493 ALA A CA 1
ATOM 3670 C C . ALA A 1 493 ? -16.737 10.546 16.627 1.00 97.25 493 ALA A C 1
ATOM 3672 O O . ALA A 1 493 ? -15.871 10.913 17.422 1.00 97.25 493 ALA A O 1
ATOM 3673 N N . LEU A 1 494 ? -17.040 9.254 16.451 1.00 97.62 494 LEU A N 1
ATOM 3674 C CA . LEU A 1 494 ? -16.433 8.168 17.228 1.00 97.62 494 LEU A CA 1
ATOM 3675 C C . LEU A 1 494 ? -15.201 7.528 16.571 1.00 97.62 494 LEU A C 1
ATOM 3677 O O . LEU A 1 494 ? -14.490 6.787 17.251 1.00 97.62 494 LEU A O 1
ATOM 3681 N N . GLU A 1 495 ? -14.918 7.801 15.293 1.00 95.69 495 GLU A N 1
ATOM 3682 C CA . GLU A 1 495 ? -13.775 7.222 14.565 1.00 95.69 495 GLU A CA 1
ATOM 3683 C C . GLU A 1 495 ? -12.430 7.416 15.297 1.00 95.69 495 GLU A C 1
ATOM 3685 O O . GLU A 1 495 ? -11.716 6.419 15.480 1.00 95.69 495 GLU A O 1
ATOM 3690 N N . PRO A 1 496 ? -12.113 8.606 15.852 1.00 95.25 496 PRO A N 1
ATOM 3691 C CA . PRO A 1 496 ? -10.850 8.814 16.560 1.00 95.25 496 PRO A CA 1
ATOM 3692 C C . PRO A 1 496 ? -10.735 8.009 17.863 1.00 95.25 496 PRO A C 1
ATOM 3694 O O . PRO A 1 496 ? -9.640 7.852 18.404 1.00 95.25 496 PRO A O 1
ATOM 3697 N N . TYR A 1 497 ? -11.858 7.501 18.379 1.00 96.44 497 TYR A N 1
ATOM 3698 C CA . TYR A 1 497 ? -11.983 6.859 19.686 1.00 96.44 497 TYR A CA 1
ATOM 3699 C C . TYR A 1 497 ? -12.235 5.350 19.598 1.00 96.44 497 TYR A C 1
ATOM 3701 O O . TYR A 1 497 ? -12.647 4.728 20.577 1.00 96.44 497 TYR A O 1
ATOM 3709 N N . GLN A 1 498 ? -11.984 4.718 18.453 1.00 96.38 498 GLN A N 1
ATOM 3710 C CA . GLN A 1 498 ? -12.073 3.261 18.353 1.00 96.38 498 GLN A CA 1
ATOM 3711 C C . GLN A 1 498 ? -11.236 2.557 19.430 1.00 96.38 498 GLN A C 1
ATOM 3713 O O . GLN A 1 498 ? -10.087 2.903 19.678 1.00 96.38 498 GLN A O 1
ATOM 3718 N N . SER A 1 499 ? -11.806 1.509 20.022 1.00 96.19 499 SER A N 1
ATOM 3719 C CA . SER A 1 499 ? -11.279 0.714 21.145 1.00 96.19 499 SER A CA 1
ATOM 3720 C C . SER A 1 499 ? -11.122 1.470 22.465 1.00 96.19 499 SER A C 1
ATOM 3722 O O . SER A 1 499 ? -10.641 0.905 23.445 1.00 96.19 499 SER A O 1
ATOM 3724 N N . ARG A 1 500 ? -11.538 2.737 22.526 1.00 96.38 500 ARG A N 1
ATOM 3725 C CA . ARG A 1 500 ? -11.405 3.557 23.724 1.00 96.38 500 ARG A CA 1
ATOM 3726 C C . ARG A 1 500 ? -12.420 3.153 24.784 1.00 96.38 500 ARG A C 1
ATOM 3728 O O . ARG A 1 500 ? -13.594 2.972 24.464 1.00 96.38 500 ARG A O 1
ATOM 3735 N N . ARG A 1 501 ? -11.987 3.080 26.048 1.00 96.06 501 ARG A N 1
ATOM 3736 C CA . ARG A 1 501 ? -12.900 2.966 27.196 1.00 96.06 501 ARG A CA 1
ATOM 3737 C C . ARG A 1 501 ? -13.811 4.180 27.340 1.00 96.06 501 ARG A C 1
ATOM 3739 O O . ARG A 1 501 ? -13.348 5.315 27.208 1.00 96.06 501 ARG A O 1
ATOM 3746 N N . VAL A 1 502 ? -15.062 3.925 27.710 1.00 97.12 502 VAL A N 1
ATOM 3747 C CA . VAL A 1 502 ? -16.110 4.938 27.845 1.00 97.12 502 VAL A CA 1
ATOM 3748 C C . VAL A 1 502 ? -16.753 4.958 29.230 1.00 97.12 502 VAL A C 1
ATOM 3750 O O . VAL A 1 502 ? -16.698 3.981 29.983 1.00 97.12 502 VAL A O 1
ATOM 3753 N N . VAL A 1 503 ? -17.380 6.090 29.539 1.00 97.62 503 VAL A N 1
ATOM 3754 C CA . VAL A 1 503 ? -18.379 6.261 30.597 1.00 97.62 503 VAL A CA 1
ATOM 3755 C C . VAL A 1 503 ? -19.601 6.972 30.031 1.00 97.62 503 VAL A C 1
ATOM 3757 O O . VAL A 1 503 ? -19.494 7.704 29.050 1.00 97.62 503 VAL A O 1
ATOM 3760 N N . GLY A 1 504 ? -20.761 6.771 30.643 1.00 96.56 504 GLY A N 1
ATOM 3761 C CA . GLY A 1 504 ? -21.952 7.543 30.303 1.00 96.56 504 GLY A CA 1
ATOM 3762 C C . GLY A 1 504 ? -23.245 6.849 30.692 1.00 96.56 504 GLY A C 1
ATOM 3763 O O . GLY A 1 504 ? -23.252 5.688 31.100 1.00 96.56 504 GLY A O 1
ATOM 3764 N N . GLU A 1 505 ? -24.350 7.567 30.542 1.00 97.38 505 GLU A N 1
ATOM 3765 C CA . GLU A 1 505 ? -25.695 7.024 30.704 1.00 97.38 505 GLU A CA 1
ATOM 3766 C C . GLU A 1 505 ? -26.420 7.073 29.365 1.00 97.38 505 GLU A C 1
ATOM 3768 O O . GLU A 1 505 ? -26.474 8.126 28.732 1.00 97.38 505 GLU A O 1
ATOM 3773 N N . LEU A 1 506 ? -26.983 5.945 28.935 1.00 98.12 506 LEU A N 1
ATOM 3774 C CA . LEU A 1 506 ? -27.779 5.869 27.711 1.00 98.12 506 LEU A CA 1
ATOM 3775 C C . LEU A 1 506 ? -29.127 5.214 27.994 1.00 98.12 506 LEU A C 1
ATOM 3777 O O . LEU A 1 506 ? -29.251 4.356 28.868 1.00 98.12 506 LEU A O 1
ATOM 3781 N N . THR A 1 507 ? -30.139 5.612 27.230 1.00 98.12 507 THR A N 1
ATOM 3782 C CA . THR A 1 507 ? -31.495 5.066 27.346 1.00 98.12 507 THR A CA 1
ATOM 3783 C C . THR A 1 507 ? -31.658 3.873 26.414 1.00 98.12 507 THR A C 1
ATOM 3785 O O . THR A 1 507 ? -31.221 3.913 25.267 1.00 98.12 507 THR A O 1
ATOM 3788 N N . VAL A 1 508 ? -32.289 2.806 26.891 1.00 98.38 508 VAL A N 1
ATOM 3789 C CA . VAL A 1 508 ? -32.601 1.610 26.110 1.00 98.38 508 VAL A CA 1
ATOM 3790 C C . VAL A 1 508 ? -33.725 1.918 25.130 1.00 98.38 508 VAL A C 1
ATOM 3792 O O . VAL A 1 508 ? -34.810 2.340 25.521 1.00 98.38 508 VAL A O 1
ATOM 3795 N N . VAL A 1 509 ? -33.465 1.654 23.853 1.00 98.38 509 VAL A N 1
ATOM 3796 C CA . VAL A 1 509 ? -34.457 1.678 22.771 1.00 98.38 509 VAL A CA 1
ATOM 3797 C C . VAL A 1 509 ? -34.992 0.273 22.527 1.00 98.38 509 VAL A C 1
ATOM 3799 O O . VAL A 1 509 ? -36.191 0.071 22.384 1.00 98.38 509 VAL A O 1
ATOM 3802 N N . SER A 1 510 ? -34.106 -0.725 22.475 1.00 97.94 510 SER A N 1
ATOM 3803 C CA . SER A 1 510 ? -34.517 -2.118 22.306 1.00 97.94 510 SER A CA 1
ATOM 3804 C C . SER A 1 510 ? -33.495 -3.094 22.879 1.00 97.94 510 SER A C 1
ATOM 3806 O O . SER A 1 510 ? -32.307 -2.784 22.974 1.00 97.94 510 SER A O 1
ATOM 3808 N N . PHE A 1 511 ? -33.967 -4.288 23.230 1.00 97.94 511 PHE A N 1
ATOM 3809 C CA . PHE A 1 511 ? -33.148 -5.421 23.645 1.00 97.94 511 PHE A CA 1
ATOM 3810 C C . PHE A 1 511 ? -33.475 -6.630 22.767 1.00 97.94 511 PHE A C 1
ATOM 3812 O O . PHE A 1 511 ? -34.641 -6.982 22.585 1.00 97.94 511 PHE A O 1
ATOM 3819 N N . ALA A 1 512 ? -32.442 -7.300 22.262 1.00 97.44 512 ALA A N 1
ATOM 3820 C CA . ALA A 1 512 ? -32.562 -8.557 21.541 1.00 97.44 512 ALA A CA 1
ATOM 3821 C C . ALA A 1 512 ? -31.493 -9.557 22.000 1.00 97.44 512 ALA A C 1
ATOM 3823 O O . ALA A 1 512 ? -30.312 -9.227 22.114 1.00 97.44 512 ALA A O 1
ATOM 3824 N N . LYS A 1 513 ? -31.907 -10.813 22.195 1.00 96.81 513 LYS A N 1
ATOM 3825 C CA . LYS A 1 513 ? -31.020 -11.960 22.414 1.00 96.81 513 LYS A CA 1
ATOM 3826 C C . LYS A 1 513 ? -31.073 -12.858 21.185 1.00 96.81 513 LYS A C 1
ATOM 3828 O O . LYS A 1 513 ? -32.117 -13.427 20.872 1.00 96.81 513 LYS A O 1
ATOM 3833 N N . ALA A 1 514 ? -29.957 -12.961 20.473 1.00 94.69 514 ALA A N 1
ATOM 3834 C CA . ALA A 1 514 ? -29.845 -13.828 19.308 1.00 94.69 514 ALA A CA 1
ATOM 3835 C C . ALA A 1 514 ? -29.919 -15.314 19.711 1.00 94.69 514 ALA A C 1
ATOM 3837 O O . ALA A 1 514 ? -29.681 -15.671 20.864 1.00 94.69 514 ALA A O 1
ATOM 3838 N N . GLY A 1 515 ? -30.205 -16.203 18.752 1.00 94.81 515 GLY A N 1
ATOM 3839 C CA . GLY A 1 515 ? -30.341 -17.645 19.017 1.00 94.81 515 GLY A CA 1
ATOM 3840 C C . GLY A 1 515 ? -29.076 -18.317 19.572 1.00 94.81 515 GLY A C 1
ATOM 3841 O O . GLY A 1 515 ? -29.175 -19.327 20.259 1.00 94.81 515 GLY A O 1
ATOM 3842 N N . ASN A 1 516 ? -27.896 -17.741 19.323 1.00 92.69 516 ASN A N 1
ATOM 3843 C CA . ASN A 1 516 ? -26.623 -18.174 19.911 1.00 92.69 516 ASN A CA 1
ATOM 3844 C C . ASN A 1 516 ? -26.372 -17.606 21.325 1.00 92.69 516 ASN A C 1
ATOM 3846 O O . ASN A 1 516 ? -25.404 -17.991 21.967 1.00 92.69 516 ASN A O 1
ATOM 3850 N N . GLY A 1 517 ? -27.212 -16.682 21.799 1.00 94.19 517 GLY A N 1
ATOM 3851 C CA . GLY A 1 517 ? -27.082 -15.996 23.082 1.00 94.19 517 GLY A CA 1
ATOM 3852 C C . GLY A 1 517 ? -26.536 -14.567 23.003 1.00 94.19 517 GLY A C 1
ATOM 3853 O O . GLY A 1 517 ? -26.694 -13.831 23.969 1.00 94.19 517 GLY A O 1
ATOM 3854 N N . THR A 1 518 ? -25.946 -14.108 21.895 1.00 95.69 518 THR A N 1
ATOM 3855 C CA . THR A 1 518 ? -25.392 -12.739 21.814 1.00 95.69 518 THR A CA 1
ATOM 3856 C C . THR A 1 518 ? -26.467 -11.693 22.121 1.00 95.69 518 THR A C 1
ATOM 3858 O O . THR A 1 518 ? -27.547 -11.735 21.526 1.00 95.69 518 THR A O 1
ATOM 3861 N N . TYR A 1 519 ? -26.172 -10.738 23.010 1.00 96.56 519 TYR A N 1
ATOM 3862 C CA . TYR A 1 519 ? -27.075 -9.608 23.258 1.00 96.56 519 TYR A CA 1
ATOM 3863 C C . TYR A 1 519 ? -26.783 -8.481 22.281 1.00 96.56 519 TYR A C 1
ATOM 3865 O O . TYR A 1 519 ? -25.627 -8.167 21.996 1.00 96.56 519 TYR A O 1
ATOM 3873 N N . THR A 1 520 ? -27.847 -7.879 21.768 1.00 97.19 520 THR A N 1
ATOM 3874 C CA . THR A 1 520 ? -27.833 -6.668 20.952 1.00 97.19 520 THR A CA 1
ATOM 3875 C C . THR A 1 520 ? -28.819 -5.702 21.579 1.00 97.19 520 THR A C 1
ATOM 3877 O O . THR A 1 520 ? -30.019 -5.965 21.605 1.00 97.19 520 THR A O 1
ATOM 3880 N N . ILE A 1 521 ? -28.301 -4.613 22.133 1.00 98.12 521 ILE A N 1
ATOM 3881 C CA . ILE A 1 521 ? -29.086 -3.622 22.862 1.00 98.12 521 ILE A CA 1
ATOM 3882 C C . ILE A 1 521 ? -28.920 -2.302 22.125 1.00 98.12 521 ILE A C 1
ATOM 3884 O O . ILE A 1 521 ? -27.811 -1.782 22.040 1.00 98.12 521 ILE A O 1
ATOM 3888 N N . THR A 1 522 ? -29.994 -1.766 21.556 1.00 98.38 522 THR A N 1
ATOM 3889 C CA . THR A 1 522 ? -29.952 -0.428 20.961 1.00 98.38 522 THR A CA 1
ATOM 3890 C C . THR A 1 522 ? -30.127 0.594 22.070 1.00 98.38 522 THR A C 1
ATOM 3892 O O . THR A 1 522 ? -31.109 0.544 22.811 1.00 98.38 522 THR A O 1
ATOM 3895 N N . LEU A 1 523 ? -29.174 1.510 22.175 1.00 98.38 523 LEU A N 1
ATOM 3896 C CA . LEU A 1 523 ? -29.112 2.572 23.166 1.00 98.38 523 LEU A CA 1
ATOM 3897 C C . LEU A 1 523 ? -29.170 3.936 22.473 1.00 98.38 523 LEU A C 1
ATOM 3899 O O . LEU A 1 523 ? -28.739 4.058 21.328 1.00 98.38 523 LEU A O 1
ATOM 3903 N N . THR A 1 524 ? -29.661 4.961 23.166 1.00 97.62 524 THR A N 1
ATOM 3904 C CA . THR A 1 524 ? -29.721 6.336 22.654 1.00 97.62 524 THR A CA 1
ATOM 3905 C C . THR A 1 524 ? -29.291 7.369 23.691 1.00 97.62 524 THR A C 1
ATOM 3907 O O . THR A 1 524 ? -29.535 7.203 24.889 1.00 97.62 524 THR A O 1
ATOM 3910 N N . ASN A 1 525 ? -28.682 8.459 23.216 1.00 96.06 525 ASN A N 1
ATOM 3911 C CA . ASN A 1 525 ? -28.479 9.693 23.985 1.00 96.06 525 ASN A CA 1
ATOM 3912 C C . ASN A 1 525 ? -29.643 10.698 23.804 1.00 96.06 525 ASN A C 1
ATOM 3914 O O . ASN A 1 525 ? -29.550 11.833 24.263 1.00 96.06 525 ASN A O 1
ATOM 3918 N N . GLY A 1 526 ? -30.721 10.298 23.117 1.00 95.06 526 GLY A N 1
ATOM 3919 C CA . GLY A 1 526 ? -31.862 11.139 22.744 1.00 95.06 526 GLY A CA 1
ATOM 3920 C C . GLY A 1 526 ? -31.778 11.732 21.332 1.00 95.06 526 GLY A C 1
ATOM 3921 O O . GLY A 1 526 ? -32.799 12.174 20.809 1.00 95.06 526 GLY A O 1
ATOM 3922 N N . THR A 1 527 ? -30.598 11.703 20.708 1.00 94.44 527 THR A N 1
ATOM 3923 C CA . THR A 1 527 ? -30.355 12.205 19.345 1.00 94.44 527 THR A CA 1
ATOM 3924 C C . THR A 1 527 ? -29.955 11.067 18.411 1.00 94.44 527 THR A C 1
ATOM 3926 O O . THR A 1 527 ? -30.579 10.860 17.373 1.00 94.44 527 THR A O 1
ATOM 3929 N N . ASP A 1 528 ? -28.942 10.305 18.814 1.00 96.38 528 ASP A N 1
ATOM 3930 C CA . ASP A 1 528 ? -28.316 9.249 18.031 1.00 96.38 528 ASP A CA 1
ATOM 3931 C C . ASP A 1 528 ? -28.565 7.885 18.680 1.00 96.38 528 ASP A C 1
ATOM 3933 O O . ASP A 1 528 ? -28.730 7.778 19.901 1.00 96.38 528 ASP A O 1
ATOM 3937 N N . ASN A 1 529 ? -28.534 6.828 17.869 1.00 97.12 529 ASN A N 1
ATOM 3938 C CA . ASN A 1 529 ? -28.607 5.450 18.342 1.00 97.12 529 ASN A CA 1
ATOM 3939 C C . ASN A 1 529 ? -27.255 4.754 18.185 1.00 97.12 529 ASN A C 1
ATOM 3941 O O . ASN A 1 529 ? -26.607 4.877 17.149 1.00 97.12 529 ASN A O 1
ATOM 3945 N N . ILE A 1 530 ? -26.884 3.940 19.170 1.00 98.12 530 ILE A N 1
ATOM 3946 C CA . ILE A 1 530 ? -25.710 3.068 19.120 1.00 98.12 530 ILE A CA 1
ATOM 3947 C C . ILE A 1 530 ? -26.065 1.673 19.630 1.00 98.12 530 ILE A C 1
ATOM 3949 O O . ILE A 1 530 ? -26.897 1.505 20.521 1.00 98.12 530 ILE A O 1
ATOM 3953 N N . VAL A 1 531 ? -25.442 0.647 19.061 1.00 97.75 531 VAL A N 1
ATOM 3954 C CA . VAL A 1 531 ? -25.627 -0.736 19.511 1.00 97.75 531 VAL A CA 1
ATOM 3955 C C . VAL A 1 531 ? -24.604 -1.064 20.589 1.00 97.75 531 VAL A C 1
ATOM 3957 O O . VAL A 1 531 ? -23.414 -0.909 20.355 1.00 97.75 531 VAL A O 1
ATOM 3960 N N . LEU A 1 532 ? -25.051 -1.588 21.727 1.00 97.31 532 LEU A N 1
ATOM 3961 C CA . LEU A 1 532 ? -24.229 -2.337 22.673 1.00 97.31 532 LEU A CA 1
ATOM 3962 C C . LEU A 1 532 ? -24.344 -3.836 22.369 1.00 97.31 532 LEU A C 1
ATOM 3964 O O . LEU A 1 532 ? -25.437 -4.409 22.406 1.00 97.31 532 LEU A O 1
ATOM 3968 N N . ARG A 1 533 ? -23.210 -4.476 22.082 1.00 95.81 533 ARG A N 1
ATOM 3969 C CA . ARG A 1 533 ? -23.112 -5.901 21.758 1.00 95.81 533 ARG A CA 1
ATOM 3970 C C . ARG A 1 533 ? -22.373 -6.654 22.862 1.00 95.81 533 ARG A C 1
ATOM 3972 O O . ARG A 1 533 ? -21.238 -6.317 23.185 1.00 95.81 533 ARG A O 1
ATOM 3979 N N . ILE A 1 534 ? -22.993 -7.712 23.388 1.00 95.44 534 ILE A N 1
ATOM 3980 C CA . ILE A 1 534 ? -22.374 -8.627 24.362 1.00 95.44 534 ILE A CA 1
ATOM 3981 C C . ILE A 1 534 ? -22.189 -9.991 23.700 1.00 95.44 534 ILE A C 1
ATOM 3983 O O . ILE A 1 534 ? -23.169 -10.673 23.381 1.00 95.44 534 ILE A O 1
ATOM 3987 N N . ASP A 1 535 ? -20.938 -10.386 23.454 1.00 93.38 535 ASP A N 1
ATOM 3988 C CA . ASP A 1 535 ? -20.636 -11.661 22.800 1.00 93.38 535 ASP A CA 1
ATOM 3989 C C . ASP A 1 535 ? -20.852 -12.844 23.759 1.00 93.38 535 ASP A C 1
ATOM 3991 O O . ASP A 1 535 ? -20.372 -12.845 24.891 1.00 93.38 535 ASP A O 1
ATOM 3995 N N . TYR A 1 536 ? -21.573 -13.869 23.300 1.00 93.88 536 TYR A N 1
ATOM 3996 C CA . TYR A 1 536 ? -21.937 -15.029 24.120 1.00 93.88 536 TYR A CA 1
ATOM 3997 C C . TYR A 1 536 ? -20.733 -15.896 24.510 1.00 93.88 536 TYR A C 1
ATOM 3999 O O . TYR A 1 536 ? -20.821 -16.696 25.438 1.00 93.88 536 TYR A O 1
ATOM 4007 N N . GLN A 1 537 ? -19.612 -15.747 23.798 1.00 92.94 537 GLN A N 1
ATOM 4008 C CA . GLN A 1 537 ? -18.389 -16.518 24.023 1.00 92.94 537 GLN A CA 1
ATOM 4009 C C . GLN A 1 537 ? -17.473 -15.887 25.077 1.00 92.94 537 GLN A C 1
ATOM 4011 O O . GLN A 1 537 ? -16.405 -16.429 25.368 1.00 92.94 537 GLN A O 1
ATOM 4016 N N . LEU A 1 538 ? -17.847 -14.733 25.641 1.00 92.19 538 LEU A N 1
ATOM 4017 C CA . LEU A 1 538 ? -17.049 -14.078 26.671 1.00 92.19 538 LEU A CA 1
ATOM 4018 C C . LEU A 1 538 ? -16.963 -14.947 27.941 1.00 92.19 538 LEU A C 1
ATOM 4020 O O . LEU A 1 538 ? -17.975 -15.498 28.377 1.00 92.19 538 LEU A O 1
ATOM 4024 N N . PRO A 1 539 ? -15.793 -15.020 28.605 1.00 91.19 539 PRO A N 1
ATOM 4025 C CA . PRO A 1 539 ? -15.609 -15.844 29.807 1.00 91.19 539 PRO A CA 1
ATOM 4026 C C . PRO A 1 539 ? -16.583 -15.502 30.939 1.00 91.19 539 PRO A C 1
ATOM 4028 O O . PRO A 1 539 ? -17.006 -16.371 31.697 1.00 91.19 539 PRO A O 1
ATOM 4031 N N . LYS A 1 540 ? -16.930 -14.217 31.046 1.00 92.38 540 LYS A N 1
ATOM 4032 C CA . LYS A 1 540 ? -17.795 -13.644 32.082 1.00 92.38 540 LYS A CA 1
ATOM 4033 C C . LYS A 1 540 ? -19.205 -13.344 31.575 1.00 92.38 540 LYS A C 1
ATOM 4035 O O . LYS A 1 540 ? -19.938 -12.581 32.192 1.00 92.38 540 LYS A O 1
ATOM 4040 N N . TYR A 1 541 ? -19.614 -13.971 30.470 1.00 93.62 541 TYR A N 1
ATOM 4041 C CA . TYR A 1 541 ? -20.919 -13.742 29.848 1.00 93.62 541 TYR A CA 1
ATOM 4042 C C . TYR A 1 541 ? -22.105 -13.917 30.823 1.00 93.62 541 TYR A C 1
ATOM 4044 O O . TYR A 1 541 ? -23.076 -13.165 30.770 1.00 93.62 541 TYR A O 1
ATOM 4052 N N . ALA A 1 542 ? -22.006 -14.858 31.768 1.00 94.31 542 ALA A N 1
ATOM 4053 C CA . ALA A 1 542 ? -23.044 -15.093 32.774 1.00 94.31 542 ALA A CA 1
ATOM 4054 C C . ALA A 1 542 ? -23.320 -13.878 33.685 1.00 94.31 542 ALA A C 1
ATOM 4056 O O . ALA A 1 542 ? -24.415 -13.771 34.230 1.00 94.31 542 ALA A O 1
ATOM 4057 N N . GLU A 1 543 ? -22.367 -12.950 33.835 1.00 95.25 543 GLU A N 1
ATOM 4058 C CA . GLU A 1 543 ? -22.534 -11.743 34.654 1.00 95.25 543 GLU A CA 1
ATOM 4059 C C . GLU A 1 543 ? -23.539 -10.746 34.050 1.00 95.25 543 GLU A C 1
ATOM 4061 O O . GLU A 1 543 ? -24.037 -9.884 34.768 1.00 95.25 543 GLU A O 1
ATOM 4066 N N . PHE A 1 544 ? -23.873 -10.870 32.759 1.00 95.31 544 PHE A N 1
ATOM 4067 C CA . PHE A 1 544 ? -24.796 -9.972 32.055 1.00 95.31 544 PHE A CA 1
ATOM 4068 C C . PHE A 1 544 ? -26.269 -10.401 32.139 1.00 95.31 544 PHE A C 1
ATOM 4070 O O . PHE A 1 544 ? -27.124 -9.802 31.486 1.00 95.31 544 PHE A O 1
ATOM 4077 N N . SER A 1 545 ? -26.611 -11.445 32.903 1.00 93.19 545 SER A N 1
ATOM 4078 C CA . SER A 1 545 ? -27.990 -11.957 32.982 1.00 93.19 545 SER A CA 1
ATOM 4079 C C . SER A 1 545 ? -28.998 -10.920 33.494 1.00 93.19 545 SER A C 1
ATOM 4081 O O . SER A 1 545 ? -30.179 -10.982 33.170 1.00 93.19 545 SER A O 1
ATOM 4083 N N . ASN A 1 546 ? -28.540 -9.941 34.278 1.00 90.38 546 ASN A N 1
ATOM 4084 C CA . ASN A 1 546 ? -29.346 -8.808 34.735 1.00 90.38 546 ASN A CA 1
ATOM 4085 C C . ASN A 1 546 ? -29.876 -7.942 33.575 1.00 90.38 546 ASN A C 1
ATOM 4087 O O . ASN A 1 546 ? -30.948 -7.348 33.708 1.00 90.38 546 ASN A O 1
ATOM 4091 N N . LEU A 1 547 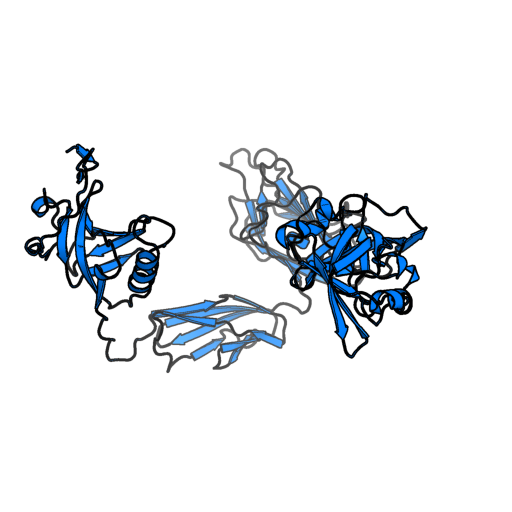? -29.170 -7.895 32.440 1.00 94.62 547 LEU A N 1
ATOM 4092 C CA . LEU A 1 547 ? -29.566 -7.104 31.273 1.00 94.62 547 LEU A CA 1
ATOM 4093 C C . LEU A 1 547 ? -30.793 -7.671 30.546 1.00 94.62 547 LEU A C 1
ATOM 4095 O O . LEU A 1 547 ? -31.457 -6.930 29.833 1.00 94.62 547 LEU A O 1
ATOM 4099 N N . GLU A 1 548 ? -31.152 -8.943 30.757 1.00 95.00 548 GLU A N 1
ATOM 4100 C CA . GLU A 1 548 ? -32.360 -9.538 30.156 1.00 95.00 548 GLU A CA 1
ATOM 4101 C C . GLU A 1 548 ? -33.664 -8.910 30.680 1.00 95.00 548 GLU A C 1
ATOM 4103 O O . GLU A 1 548 ? -34.727 -9.098 30.095 1.00 95.00 548 GLU A O 1
ATOM 4108 N N . THR A 1 549 ? -33.589 -8.158 31.782 1.00 94.31 549 THR A N 1
ATOM 4109 C CA . THR A 1 549 ? -34.727 -7.429 32.363 1.00 94.31 549 THR A CA 1
ATOM 4110 C C . THR A 1 549 ? -34.899 -6.016 31.800 1.00 94.31 549 THR A C 1
ATOM 4112 O O . THR A 1 549 ? -35.809 -5.304 32.232 1.00 94.31 549 THR A O 1
ATOM 4115 N N . LEU A 1 550 ? -34.022 -5.591 30.882 1.00 96.31 550 LEU A N 1
ATOM 4116 C CA . LEU A 1 550 ? -34.099 -4.273 30.261 1.00 96.31 550 LEU A CA 1
ATOM 4117 C C . LEU A 1 550 ? -35.315 -4.168 29.342 1.00 96.31 550 LEU A C 1
ATOM 4119 O O . LEU A 1 550 ? -35.569 -5.037 28.508 1.00 96.31 550 LEU A O 1
ATOM 4123 N N . VAL A 1 551 ? -36.027 -3.057 29.470 1.00 95.50 551 VAL A N 1
ATOM 4124 C CA . VAL A 1 551 ? -37.137 -2.660 28.604 1.00 95.50 551 VAL A CA 1
ATOM 4125 C C . VAL A 1 551 ? -36.882 -1.268 28.031 1.00 95.50 551 VAL A C 1
ATOM 4127 O O . VAL A 1 551 ? -36.022 -0.531 28.510 1.00 95.50 551 VAL A O 1
ATOM 4130 N N . GLU A 1 552 ? -37.622 -0.911 26.983 1.00 97.31 552 GLU A N 1
ATOM 4131 C CA . GLU A 1 552 ? -37.566 0.428 26.392 1.00 97.31 552 GLU A CA 1
ATOM 4132 C C . GLU A 1 552 ? -37.788 1.514 27.462 1.00 97.31 552 GLU A C 1
ATOM 4134 O O . GLU A 1 552 ? -38.691 1.410 28.295 1.00 97.31 552 GLU A O 1
ATOM 4139 N N . GLY A 1 553 ? -36.943 2.546 27.444 1.00 96.62 553 GLY A N 1
ATOM 4140 C CA . GLY A 1 553 ? -36.966 3.653 28.403 1.00 96.62 553 GLY A CA 1
ATOM 4141 C C . GLY A 1 553 ? -36.133 3.436 29.670 1.00 96.62 553 GLY A C 1
ATOM 4142 O O . GLY A 1 553 ? -35.888 4.404 30.391 1.00 96.62 553 GLY A O 1
ATOM 4143 N N . ASP A 1 554 ? -35.649 2.218 29.941 1.00 97.81 554 ASP A N 1
ATOM 4144 C CA . ASP A 1 554 ? -34.665 2.002 31.007 1.00 97.81 554 ASP A CA 1
ATOM 4145 C C . ASP A 1 554 ? -33.365 2.763 30.710 1.00 97.81 554 ASP A C 1
ATOM 4147 O O . ASP A 1 554 ? -32.961 2.898 29.558 1.00 97.81 554 ASP A O 1
ATOM 4151 N N . VAL A 1 555 ? -32.657 3.207 31.748 1.00 97.56 555 VAL A N 1
ATOM 4152 C CA . VAL A 1 555 ? -31.329 3.823 31.603 1.00 97.56 555 VAL A CA 1
ATOM 4153 C C . VAL A 1 555 ? -30.258 2.823 32.018 1.00 97.56 555 VAL A C 1
ATOM 4155 O O . VAL A 1 555 ? -30.365 2.188 33.070 1.00 97.56 555 VAL A O 1
ATOM 4158 N N . VAL A 1 556 ? -29.205 2.696 31.214 1.00 97.31 556 VAL A N 1
ATOM 4159 C CA . VAL A 1 556 ? -28.000 1.932 31.555 1.00 97.31 556 VAL A CA 1
ATOM 4160 C C . VAL A 1 556 ? -26.841 2.875 31.842 1.00 97.31 556 VAL A C 1
ATOM 4162 O O . VAL A 1 556 ? -26.640 3.859 31.134 1.00 97.31 556 VAL A O 1
ATOM 4165 N N . VAL A 1 557 ? -26.073 2.559 32.881 1.00 97.31 557 VAL A N 1
ATOM 4166 C CA . VAL A 1 557 ? -24.804 3.213 33.203 1.00 97.31 557 VAL A CA 1
ATOM 4167 C C . VAL A 1 557 ? -23.679 2.364 32.628 1.00 97.31 557 VAL A C 1
ATOM 4169 O O . VAL A 1 557 ? -23.587 1.166 32.910 1.00 97.31 557 VAL A O 1
ATOM 4172 N N . LEU A 1 558 ? -22.839 2.999 31.819 1.00 97.56 558 LEU A N 1
ATOM 4173 C CA . LEU A 1 558 ? -21.658 2.422 31.200 1.00 97.56 558 LEU A CA 1
ATOM 4174 C C . LEU A 1 558 ? -20.413 2.858 31.969 1.00 97.56 558 LEU A C 1
ATOM 4176 O O . LEU A 1 558 ? -20.221 4.049 32.222 1.00 97.56 558 LEU A O 1
ATOM 4180 N N . ASP A 1 559 ? -19.546 1.903 32.294 1.00 95.81 559 ASP A N 1
ATOM 4181 C CA . ASP A 1 559 ? -18.241 2.178 32.894 1.00 95.81 559 ASP A CA 1
ATOM 4182 C C . ASP A 1 559 ? -17.185 1.163 32.432 1.00 95.81 559 ASP A C 1
ATOM 4184 O O . ASP A 1 559 ? -17.250 -0.003 32.793 1.00 95.81 559 ASP A O 1
ATOM 4188 N N . ASN A 1 560 ? -16.186 1.602 31.658 1.00 93.25 560 ASN A N 1
ATOM 4189 C CA . ASN A 1 560 ? -15.138 0.767 31.036 1.00 93.25 560 ASN A CA 1
ATOM 4190 C C . ASN A 1 560 ? -15.603 -0.189 29.921 1.00 93.25 560 ASN A C 1
ATOM 4192 O O . ASN A 1 560 ? -14.798 -0.996 29.450 1.00 93.25 560 ASN A O 1
ATOM 4196 N N . ALA A 1 561 ? -16.836 -0.060 29.427 1.00 95.19 561 ALA A N 1
ATOM 4197 C CA . ALA A 1 561 ? -17.151 -0.547 28.083 1.00 95.19 561 ALA A CA 1
ATOM 4198 C C . ALA A 1 561 ? -16.217 0.129 27.057 1.00 95.19 561 ALA A C 1
ATOM 4200 O O . ALA A 1 561 ? -15.651 1.188 27.344 1.00 95.19 561 ALA A O 1
ATOM 4201 N N . VAL A 1 562 ? -16.043 -0.449 25.870 1.00 96.00 562 VAL A N 1
ATOM 4202 C CA . VAL A 1 562 ? -15.198 0.135 24.814 1.00 96.00 562 VAL A CA 1
ATOM 4203 C C . VAL A 1 562 ? -15.960 0.338 23.514 1.00 96.00 562 VAL A C 1
ATOM 4205 O O . VAL A 1 562 ? -16.933 -0.362 23.227 1.00 96.00 562 VAL A O 1
ATOM 4208 N N . ILE A 1 563 ? -15.495 1.288 22.705 1.00 96.81 563 ILE A N 1
ATOM 4209 C CA . ILE A 1 563 ? -16.016 1.520 21.355 1.00 96.81 563 ILE A CA 1
ATOM 4210 C C . ILE A 1 563 ? -15.462 0.438 20.418 1.00 96.81 563 ILE A C 1
ATOM 4212 O O . ILE A 1 563 ? -14.302 0.472 20.023 1.00 96.81 563 ILE A O 1
ATOM 4216 N N . GLY A 1 564 ? -16.279 -0.544 20.059 1.00 94.94 564 GLY A N 1
ATOM 4217 C CA . GLY A 1 564 ? -16.008 -1.477 18.969 1.00 94.94 564 GLY A CA 1
ATOM 4218 C C . GLY A 1 564 ? -16.411 -0.914 17.603 1.00 94.94 564 GLY A C 1
ATOM 4219 O O . GLY A 1 564 ? -17.040 0.138 17.496 1.00 94.94 564 GLY A O 1
ATOM 4220 N N . TRP A 1 565 ? -16.082 -1.648 16.538 1.00 94.94 565 TRP A N 1
ATOM 4221 C CA . TRP A 1 565 ? -16.445 -1.258 15.172 1.00 94.94 565 TRP A CA 1
ATOM 4222 C C . TRP A 1 565 ? -16.701 -2.470 14.275 1.00 94.94 565 TRP A C 1
ATOM 4224 O O . TRP A 1 565 ? -15.996 -3.475 14.374 1.00 94.94 565 TRP A O 1
ATOM 4234 N N . TYR A 1 566 ? -17.734 -2.394 13.434 1.00 92.12 566 TYR A N 1
ATOM 4235 C CA . TYR A 1 566 ? -18.009 -3.368 12.370 1.00 92.12 566 TYR A CA 1
ATOM 4236 C C . TYR A 1 566 ? -18.840 -2.719 11.254 1.00 92.12 566 TYR A C 1
ATOM 4238 O O . TYR A 1 566 ? -20.068 -2.780 11.258 1.00 92.12 566 TYR A O 1
ATOM 4246 N N . ASN A 1 567 ? -18.170 -2.047 10.317 1.00 93.31 567 ASN A N 1
ATOM 4247 C CA . ASN A 1 567 ? -18.739 -1.104 9.335 1.00 93.31 567 ASN A CA 1
ATOM 4248 C C . ASN A 1 567 ? -19.459 0.123 9.948 1.00 93.31 567 ASN A C 1
ATOM 4250 O O . ASN A 1 567 ? -19.885 1.016 9.226 1.00 93.31 567 ASN A O 1
ATOM 4254 N N . ALA A 1 568 ? -19.635 0.155 11.271 1.00 94.81 568 ALA A N 1
ATOM 4255 C CA . ALA A 1 568 ? -20.257 1.220 12.052 1.00 94.81 568 ALA A CA 1
ATOM 4256 C C . ALA A 1 568 ? -19.801 1.118 13.524 1.00 94.81 568 ALA A C 1
ATOM 4258 O O . ALA A 1 568 ? -19.406 0.020 13.955 1.00 94.81 568 ALA A O 1
ATOM 4259 N N . PRO A 1 569 ? -19.864 2.217 14.302 1.00 96.81 569 PRO A N 1
ATOM 4260 C CA . PRO A 1 569 ? -19.559 2.190 15.727 1.00 96.81 569 PRO A CA 1
ATOM 4261 C C . PRO A 1 569 ? -20.540 1.303 16.497 1.00 96.81 569 PRO A C 1
ATOM 4263 O O . PRO A 1 569 ? -21.744 1.274 16.239 1.00 96.81 569 PRO A O 1
ATOM 4266 N N . GLN A 1 570 ? -20.012 0.602 17.492 1.00 96.56 570 GLN A N 1
ATOM 4267 C CA . GLN A 1 570 ? -20.784 -0.152 18.474 1.00 96.56 570 GLN A CA 1
ATOM 4268 C C . GLN A 1 570 ? -20.082 -0.069 19.829 1.00 96.56 570 GLN A C 1
ATOM 4270 O O . GLN A 1 570 ? -18.882 0.162 19.903 1.00 96.56 570 GLN A O 1
ATOM 4275 N N . LEU A 1 571 ? -20.807 -0.281 20.913 1.00 97.19 571 LEU A N 1
ATOM 4276 C CA . LEU A 1 571 ? -20.244 -0.485 22.239 1.00 97.19 571 LEU A CA 1
ATOM 4277 C C . LEU A 1 571 ? -20.102 -1.981 22.495 1.00 97.19 571 LEU A C 1
ATOM 4279 O O . LEU A 1 571 ? -20.938 -2.780 22.069 1.00 97.19 571 LEU A O 1
ATOM 4283 N N . VAL A 1 572 ? -19.059 -2.363 23.219 1.00 95.62 572 VAL A N 1
ATOM 4284 C CA . VAL A 1 572 ? -18.863 -3.733 23.696 1.00 95.62 572 VAL A CA 1
ATOM 4285 C C . VAL A 1 572 ? -18.397 -3.717 25.147 1.00 95.62 572 VAL A C 1
ATOM 4287 O O . VAL A 1 572 ? -17.757 -2.766 25.599 1.00 95.62 572 VAL A O 1
ATOM 4290 N N . ALA A 1 573 ? -18.742 -4.769 25.880 1.00 94.50 573 ALA A N 1
ATOM 4291 C CA . ALA A 1 573 ? -18.362 -4.967 27.271 1.00 94.50 573 ALA A CA 1
ATOM 4292 C C . ALA A 1 573 ? -17.962 -6.428 27.486 1.00 94.50 573 ALA A C 1
ATOM 4294 O O . ALA A 1 573 ? -18.517 -7.326 26.849 1.00 94.50 573 ALA A O 1
ATOM 4295 N N . ASP A 1 574 ? -17.017 -6.664 28.391 1.00 92.81 574 ASP A N 1
ATOM 4296 C CA . ASP A 1 574 ? -16.469 -7.984 28.694 1.00 92.81 574 ASP A CA 1
ATOM 4297 C C . ASP A 1 574 ? -16.763 -8.469 30.120 1.00 92.81 574 ASP A C 1
ATOM 4299 O O . ASP A 1 574 ? -16.618 -9.664 30.393 1.00 92.81 574 ASP A O 1
ATOM 4303 N N . THR A 1 575 ? -17.246 -7.588 31.005 1.00 92.12 575 THR A N 1
ATOM 4304 C CA . THR A 1 575 ? -17.676 -7.922 32.373 1.00 92.12 575 THR A CA 1
ATOM 4305 C C . THR A 1 575 ? -19.011 -7.273 32.744 1.00 92.12 575 THR A C 1
ATOM 4307 O O . THR A 1 575 ? -19.326 -6.166 32.304 1.00 92.12 575 THR A O 1
ATOM 4310 N N . GLY A 1 576 ? -19.805 -7.933 33.595 1.00 90.62 576 GLY A N 1
ATOM 4311 C CA . GLY A 1 576 ? -21.177 -7.493 33.897 1.00 90.62 576 GLY A CA 1
ATOM 4312 C C . GLY A 1 576 ? -21.265 -6.177 34.676 1.00 90.62 576 GLY A C 1
ATOM 4313 O O . GLY A 1 576 ? -22.285 -5.498 34.641 1.00 90.62 576 GLY A O 1
ATOM 4314 N N . ASN A 1 577 ? -20.189 -5.769 35.352 1.00 92.31 577 ASN A N 1
ATOM 4315 C CA . ASN A 1 577 ? -20.119 -4.484 36.054 1.00 92.31 577 ASN A CA 1
ATOM 4316 C C . ASN A 1 577 ? -19.914 -3.275 35.123 1.00 92.31 577 ASN A C 1
ATOM 4318 O O . ASN A 1 577 ? -20.064 -2.149 35.586 1.00 92.31 577 ASN A O 1
ATOM 4322 N N . GLN A 1 578 ? -19.573 -3.485 33.847 1.00 95.06 578 GLN A N 1
ATOM 4323 C CA . GLN A 1 578 ? -19.372 -2.392 32.888 1.00 95.06 578 GLN A CA 1
ATOM 4324 C C . GLN A 1 578 ? -20.683 -1.831 32.342 1.00 95.06 578 GLN A C 1
ATOM 4326 O O . GLN A 1 578 ? -20.689 -0.752 31.751 1.00 95.06 578 GLN A O 1
ATOM 4331 N N . VAL A 1 579 ? -21.780 -2.573 32.510 1.00 95.88 579 VAL A N 1
ATOM 4332 C CA . VAL A 1 579 ? -23.109 -2.196 32.038 1.00 95.88 579 VAL A CA 1
ATOM 4333 C C . VAL A 1 579 ? -24.113 -2.547 33.122 1.00 95.88 579 VAL A C 1
ATOM 4335 O O . VAL A 1 579 ? -24.427 -3.715 33.344 1.00 95.88 579 VAL A O 1
ATOM 4338 N N . VAL A 1 580 ? -24.639 -1.534 33.801 1.00 94.94 580 VAL A N 1
ATOM 4339 C CA . VAL A 1 580 ? -25.608 -1.735 34.881 1.00 94.94 580 VAL A CA 1
ATOM 4340 C C . VAL A 1 580 ? -26.880 -0.946 34.615 1.00 94.94 580 VAL A C 1
ATOM 4342 O O . VAL A 1 580 ? -26.832 0.219 34.228 1.00 94.94 580 VAL A O 1
ATOM 4345 N N . LYS A 1 581 ? -28.041 -1.569 34.834 1.00 94.06 581 LYS A N 1
ATOM 4346 C CA . LYS A 1 581 ? -29.321 -0.852 34.835 1.00 94.06 581 LYS A CA 1
ATOM 4347 C C . LYS A 1 581 ? -29.304 0.172 35.972 1.00 94.06 581 LYS A C 1
ATOM 4349 O O . LYS A 1 581 ? -29.050 -0.190 37.122 1.00 94.06 581 LYS A O 1
ATOM 4354 N N . LYS A 1 582 ? -29.582 1.437 35.661 1.00 92.12 582 LYS A N 1
ATOM 4355 C CA . LYS A 1 582 ? -29.707 2.502 36.655 1.00 92.12 582 LYS A CA 1
ATOM 4356 C C . LYS A 1 582 ? -30.952 2.240 37.499 1.00 92.12 582 LYS A C 1
ATOM 4358 O O . LYS A 1 582 ? -32.057 2.139 36.972 1.00 92.12 582 LYS A O 1
ATOM 4363 N N . VAL A 1 583 ? -30.768 2.106 38.810 1.00 82.00 583 VAL A N 1
ATOM 4364 C CA . VAL A 1 583 ? -31.882 2.015 39.759 1.00 82.00 583 VAL A CA 1
ATOM 4365 C C . VAL A 1 583 ? -32.297 3.443 40.099 1.00 82.00 583 VAL A C 1
ATOM 4367 O O . VAL A 1 583 ? -31.511 4.181 40.692 1.00 82.00 583 VAL A O 1
ATOM 4370 N N . THR A 1 584 ? -33.482 3.839 39.643 1.00 59.03 584 THR A N 1
ATOM 4371 C CA . THR A 1 584 ? -34.123 5.122 39.978 1.00 59.03 584 THR A CA 1
ATOM 4372 C C . THR A 1 584 ? -34.656 5.155 41.394 1.00 59.03 584 THR A C 1
ATOM 4374 O O . THR A 1 584 ? -35.245 4.127 41.808 1.00 59.03 584 THR A O 1
#

Secondary structure (DSSP, 8-state):
-EEETTEEE--S------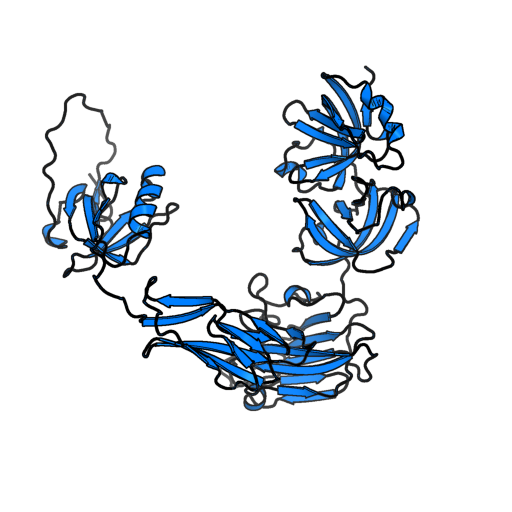SSPPPPP-PEEESS--TTTTTT-TT-EEEEEEEEEEE----TTS-EEEEEE-TTS-EEEEEE-TTS-HHHHHHHHHHHHT--TT-EEEEEEEEEEESEEEE---SGGGEEEEPPPPPSSPPPPSEEEEESSEEEE-TT-EE-PEEEEESTT---TT-EEEES-TTTEEE-TT--EEE-SSEEEEEEEEETTEEEEEEEEE--TT-EEEE---SS-SBPPTTS-TTGGGT--TTTEEEEEE-TTSSSSSEESSSEEEE--TTT----EEEEEEPTT-EEEEEEEEEPPPBS---EEEEETTEEEEE-SGGGGSS-EEE-S--BSEEEEEE----TTSSS--EEEEEEEEEEEESS--SB--TT--S-SSPB--HHHHHHSPTT-EEEEEEEEEE-BTTTEEEEE-SS-EEEEE-TT--TTT-GGGTTEEEEEEEEEEEETTEEEEEE-SSPPEEEEEPPPPSPPEEGGGS-SSHHHHGGGTT-EEEEEEEEEEEEE-TTS-EEEEEESSS-EEEEEE-TT-TTGGGGGGGGG--TT-EEEEEEEEEEESSSEEEE-SSGGGEEE---

pLDDT: mean 91.81, std 8.25, range [42.09, 98.81]

Foldseek 3Di:
DDDALLADDDPPDDDDDDPDDDPDADAAEDPADDQVVCRPLAFPWYKYWFKAWDDWAQDLQAKTWTWIGRPPYDIATAIEGNPADSVQSVLLRCQRVVADNQKGKIFTGGFHGRNGTHHYDNGNVRIDIDHGDDPPDAAAWPEKEWVVQEDEEEAFDKDQTDIDTPPPRHDCVVKDKDKPDVCQWGADRNRIIGGHDADKIWIWIDDPHYIYIHIYGYDHPQKDKFAQDDDPDQADDAPAFCQVNRVHDLQFKRKHKDAFPHPGTFGRDLWTKWKADQAFQRIMKIKMFTHAQKFWFKKKFDWDDKFDWWKKWKFFFPDIDTRPTSVVLNDIDMDGRFQGRIMMIHTRNYDPPDPDIIMTTTRIMITHMDSGGGPGYDPDDDPHSAEADAVLVVLVDDAQHKHKYKWAFAAQFAFQWTWTHDQPAIAIEGDPPDTCQVCVVSHQWIWIAMFGWDADLLGTYTYGPDPDTDTDDRDPHHDDAAEPVVFDQWQVGCSRHASGFHWYKWFWQDWDQDPLGKIWTWTHPVPDIAIEIEHCPQPASVLQPQVVPDDGGWMKTAGSWGWHHRNITHTYHRHNVRIDTDDD

Radius of gyration: 33.99 Å; chains: 1; bounding box: 84×70×83 Å

Sequence (584 aa):
MTDFNGLIQLQDSTLTKLSTALPAIETHVLTEWNPAAMAGMDGRWVKAEGLVKVSGTIDTAKNSDIKIKFPEGEQFSLYMSRYIAEPDRLELAEKINGMGVNDTINFEGPLGCYNNFQLNPVNAATVTIVKGEDPEGPVTPTELSFTPGNAILEPTKTIQPTLNVVPAGADLTDLVYATENAEVATVTNAGVVTAVAIGKTNITATVGTVVGTFVIEVVAEGTIVITSPSPDTKNMIVDVNNAFHLGLDQELFYVKGEKGNCGNNVGMYENLRLYSNCKNGDGNTLTIYAAAGIAIKSIAFEWAAHTGAPTATFKYGAEEEAFTSDDQLAAFYAKEGLSVNGFSLKNTFHDTGASGNAQIRIASIRLMLEDAAPTSILPGQPEKFVEAKTIQEFRAAPDGFKAELTAVITNSGGFTTFAMEDATAAVAIYKSKVTAATNPELVGKKVTGVFQKGTFKDLVQATPTSTPITVDNTDPLPNEKLDLATVALTAEALEPYQSRRVVGELTVVSFAKAGNGTYTITLTNGTDNIVLRIDYQLPKYAEFSNLETLVEGDVVVLDNAVIGWYNAPQLVADTGNQVVKKVT